Protein AF-A0A856MCL5-F1 (afdb_monomer)

Structure (mmCIF, N/CA/C/O backbone):
data_AF-A0A856MCL5-F1
#
_entry.id   AF-A0A856MCL5-F1
#
loop_
_atom_site.group_PDB
_atom_site.id
_atom_site.type_symbol
_atom_site.label_atom_id
_atom_site.label_alt_id
_atom_site.label_comp_id
_atom_site.label_asym_id
_atom_site.label_entity_id
_atom_site.label_seq_id
_atom_site.pdbx_PDB_ins_code
_atom_site.Cartn_x
_atom_site.Cartn_y
_atom_site.Cartn_z
_atom_site.occupancy
_atom_site.B_iso_or_equiv
_atom_site.auth_seq_id
_atom_site.auth_comp_id
_atom_site.auth_asym_id
_atom_site.auth_atom_id
_atom_site.pdbx_PDB_model_num
ATOM 1 N N . MET A 1 1 ? -29.250 0.493 -23.843 1.00 39.22 1 MET A N 1
ATOM 2 C CA . MET A 1 1 ? -29.183 0.449 -22.367 1.00 39.22 1 MET A CA 1
ATOM 3 C C . MET A 1 1 ? -28.001 1.310 -21.955 1.00 39.22 1 MET A C 1
ATOM 5 O O . MET A 1 1 ? -26.935 1.065 -22.505 1.00 39.22 1 MET A O 1
ATOM 9 N N . PRO A 1 2 ? -28.159 2.345 -21.114 1.00 38.22 2 PRO A N 1
ATOM 10 C CA . PRO A 1 2 ? -27.008 3.120 -20.668 1.00 38.22 2 PRO A CA 1
ATOM 11 C C . PRO A 1 2 ? -26.098 2.206 -19.843 1.00 38.22 2 PRO A C 1
ATOM 13 O O . PRO A 1 2 ? -26.562 1.526 -18.926 1.00 38.22 2 PRO A O 1
ATOM 16 N N . THR A 1 3 ? -24.822 2.149 -20.216 1.00 33.06 3 THR A N 1
ATOM 17 C CA . THR A 1 3 ? -23.785 1.425 -19.485 1.00 33.06 3 THR A CA 1
ATOM 18 C C . THR A 1 3 ? -23.748 1.979 -18.069 1.00 33.06 3 THR A C 1
ATOM 20 O O . THR A 1 3 ? -23.374 3.130 -17.851 1.00 33.06 3 THR A O 1
ATOM 23 N N . LYS A 1 4 ? -24.196 1.181 -17.100 1.00 29.11 4 LYS A N 1
ATOM 24 C CA . LYS A 1 4 ? -24.123 1.531 -15.686 1.00 29.11 4 LYS A CA 1
ATOM 25 C C . LYS A 1 4 ? -22.650 1.418 -15.291 1.00 29.11 4 LYS A C 1
ATOM 27 O O . LYS A 1 4 ? -22.181 0.339 -14.940 1.00 29.11 4 LYS A O 1
ATOM 32 N N . VAL A 1 5 ? -21.899 2.509 -15.446 1.00 38.41 5 VAL A N 1
ATOM 33 C CA . VAL A 1 5 ? -20.526 2.606 -14.943 1.00 38.41 5 VAL A CA 1
ATOM 34 C C . VAL A 1 5 ? -20.626 2.478 -13.430 1.00 38.41 5 VAL A C 1
ATOM 36 O O . VAL A 1 5 ? -21.116 3.371 -12.742 1.00 38.41 5 VAL A O 1
ATOM 39 N N . THR A 1 6 ? -20.268 1.307 -12.917 1.00 33.91 6 THR A N 1
ATOM 40 C CA . THR A 1 6 ? -20.273 1.053 -11.480 1.00 33.91 6 THR A CA 1
ATOM 41 C C . THR A 1 6 ? -18.944 1.588 -10.969 1.00 33.91 6 THR A C 1
ATOM 43 O O . THR A 1 6 ? -17.920 0.935 -11.114 1.00 33.91 6 THR A O 1
ATOM 46 N N . VAL A 1 7 ? -18.949 2.820 -10.456 1.00 49.00 7 VAL A N 1
ATOM 47 C CA . VAL A 1 7 ? -17.737 3.555 -10.032 1.00 49.00 7 VAL A CA 1
ATOM 48 C C . VAL A 1 7 ? -17.125 2.974 -8.747 1.00 49.00 7 VAL A C 1
ATOM 50 O O . VAL A 1 7 ? -16.041 3.372 -8.344 1.00 49.00 7 VAL A O 1
ATOM 53 N N . ASN A 1 8 ? -17.782 2.004 -8.106 1.00 48.44 8 ASN A N 1
ATOM 54 C CA . ASN A 1 8 ? -17.309 1.424 -6.857 1.00 48.44 8 ASN A CA 1
ATOM 55 C C . ASN A 1 8 ? -16.998 -0.063 -7.046 1.00 48.44 8 ASN A C 1
ATOM 57 O O . ASN A 1 8 ? -17.901 -0.897 -7.070 1.00 48.44 8 ASN A O 1
ATOM 61 N N . SER A 1 9 ? -15.714 -0.392 -7.172 1.00 59.66 9 SER A N 1
ATOM 62 C CA . SER A 1 9 ? -15.199 -1.768 -7.236 1.00 59.66 9 SER A CA 1
ATOM 63 C C . SER A 1 9 ? -15.352 -2.536 -5.914 1.00 59.66 9 SER A C 1
ATOM 65 O O . SER A 1 9 ? -14.939 -3.689 -5.825 1.00 59.66 9 SER A O 1
ATOM 67 N N . GLY A 1 10 ? -15.918 -1.905 -4.876 1.00 83.56 10 GLY A N 1
ATOM 68 C CA . GLY A 1 10 ? -15.935 -2.434 -3.511 1.00 83.56 10 GLY A CA 1
ATOM 69 C C . GLY A 1 10 ? -14.559 -2.392 -2.842 1.00 83.56 10 GLY A C 1
ATOM 70 O O . GLY A 1 10 ? -14.360 -3.057 -1.828 1.00 83.56 10 GLY A O 1
ATOM 71 N N . GLN A 1 11 ? -13.610 -1.640 -3.411 1.00 91.75 11 GLN A N 1
ATOM 72 C CA . GLN A 1 11 ? -12.230 -1.549 -2.948 1.00 91.75 11 GLN A CA 1
ATOM 73 C C . GLN A 1 11 ? -11.773 -0.098 -2.834 1.00 91.75 11 GLN A C 1
ATOM 75 O O . GLN A 1 11 ? -12.220 0.768 -3.586 1.00 91.75 11 GLN A O 1
ATOM 80 N N . ILE A 1 12 ? -10.840 0.146 -1.918 1.00 94.38 12 ILE A N 1
ATOM 81 C CA . ILE A 1 12 ? -10.132 1.418 -1.788 1.00 94.38 12 ILE A CA 1
ATOM 82 C C . ILE A 1 12 ? -8.650 1.166 -2.035 1.00 94.38 12 ILE A C 1
ATOM 84 O O . ILE A 1 12 ? -8.046 0.298 -1.398 1.00 94.38 12 ILE A O 1
ATOM 88 N N . ALA A 1 13 ? -8.085 1.939 -2.963 1.00 94.12 13 ALA A N 1
ATOM 89 C CA . ALA A 1 13 ? -6.667 1.946 -3.276 1.00 94.12 13 ALA A CA 1
ATOM 90 C C . ALA A 1 13 ? -6.075 3.326 -2.977 1.00 94.12 13 ALA A C 1
ATOM 92 O O . ALA A 1 13 ? -6.628 4.339 -3.408 1.00 94.12 13 ALA A O 1
ATOM 93 N N . ILE A 1 14 ? -4.960 3.346 -2.249 1.00 93.31 14 ILE A N 1
ATOM 94 C CA . ILE A 1 14 ? -4.151 4.546 -2.024 1.00 93.31 14 ILE A CA 1
ATOM 95 C C . ILE A 1 14 ? -2.671 4.233 -2.254 1.00 93.31 14 ILE A C 1
ATOM 97 O O . ILE A 1 14 ? -2.254 3.087 -2.083 1.00 93.31 14 ILE A O 1
ATOM 101 N N . ASN A 1 15 ? -1.867 5.216 -2.649 1.00 92.44 15 ASN A N 1
ATOM 102 C CA . ASN A 1 15 ? -0.448 5.044 -2.940 1.00 92.44 15 ASN A CA 1
ATOM 103 C C . ASN A 1 15 ? 0.375 6.312 -2.706 1.00 92.44 15 ASN A C 1
ATOM 105 O O . ASN A 1 15 ? -0.150 7.418 -2.706 1.00 92.44 15 ASN A O 1
ATOM 109 N N . ASP A 1 16 ? 1.683 6.122 -2.589 1.00 88.56 16 ASP A N 1
ATOM 110 C CA . ASP A 1 16 ? 2.703 7.155 -2.743 1.00 88.56 16 ASP A CA 1
ATOM 111 C C . ASP A 1 16 ? 3.909 6.526 -3.450 1.00 88.56 16 ASP A C 1
ATOM 113 O O . ASP A 1 16 ? 4.499 5.542 -2.985 1.00 88.56 16 ASP A O 1
ATOM 117 N N . GLY A 1 17 ? 4.229 7.036 -4.638 1.00 86.38 17 GLY A N 1
ATOM 118 C CA . GLY A 1 17 ? 5.185 6.395 -5.531 1.00 86.38 17 GLY A CA 1
ATOM 119 C C . GLY A 1 17 ? 4.816 4.933 -5.812 1.00 86.38 17 GLY A C 1
ATOM 120 O O . GLY A 1 17 ? 3.727 4.639 -6.302 1.00 86.38 17 GLY A O 1
ATOM 121 N N . SER A 1 18 ? 5.737 4.019 -5.485 1.00 87.44 18 SER A N 1
ATOM 122 C CA . SER A 1 18 ? 5.576 2.560 -5.661 1.00 87.44 18 SER A CA 1
ATOM 123 C C . SER A 1 18 ? 5.088 1.813 -4.412 1.00 87.44 18 SER A C 1
ATOM 125 O O . SER A 1 18 ? 4.942 0.591 -4.449 1.00 87.44 18 SER A O 1
ATOM 127 N N . THR A 1 19 ? 4.835 2.527 -3.313 1.00 92.81 19 THR A N 1
ATOM 128 C CA . THR A 1 19 ? 4.205 1.974 -2.110 1.00 92.81 19 THR A CA 1
ATOM 129 C C . THR A 1 19 ? 2.700 2.178 -2.216 1.00 92.81 19 THR A C 1
ATOM 131 O O . THR A 1 19 ? 2.247 3.288 -2.492 1.00 92.81 19 THR A O 1
ATOM 134 N N . PHE A 1 20 ? 1.907 1.133 -1.998 1.00 95.12 20 PHE A N 1
ATOM 135 C CA . PHE A 1 20 ? 0.453 1.229 -2.132 1.00 95.12 20 PHE A CA 1
ATOM 136 C C . PHE A 1 20 ? -0.298 0.289 -1.190 1.00 95.12 20 PHE A C 1
ATOM 138 O O . PHE A 1 20 ? 0.235 -0.706 -0.707 1.00 95.12 20 PHE A O 1
ATOM 145 N N . LEU A 1 21 ? -1.561 0.611 -0.937 1.00 97.25 21 LEU A N 1
ATOM 146 C CA . LEU A 1 21 ? -2.498 -0.165 -0.136 1.00 97.25 21 LEU A CA 1
ATOM 147 C C . LEU A 1 21 ? -3.749 -0.420 -0.969 1.00 97.25 21 LEU A C 1
ATOM 149 O O . LEU A 1 21 ? -4.322 0.520 -1.513 1.00 97.25 21 LEU A O 1
ATOM 153 N N . VAL A 1 22 ? -4.192 -1.674 -1.018 1.00 97.00 22 VAL A N 1
ATOM 154 C CA . VAL A 1 22 ? -5.490 -2.072 -1.574 1.00 97.00 22 VAL A CA 1
ATOM 155 C C . VAL A 1 22 ? -6.288 -2.770 -0.482 1.00 97.00 22 VAL A C 1
ATOM 157 O O . VAL A 1 22 ? -5.805 -3.719 0.131 1.00 97.00 22 VAL A O 1
ATOM 160 N N . THR A 1 23 ? -7.508 -2.307 -0.241 1.00 97.69 23 THR A N 1
ATOM 161 C CA . THR A 1 23 ? -8.402 -2.791 0.826 1.00 97.69 23 THR A CA 1
ATOM 162 C C . THR A 1 23 ? -9.812 -2.998 0.288 1.00 97.69 23 THR A C 1
ATOM 164 O O . THR A 1 23 ? -10.148 -2.495 -0.787 1.00 97.69 23 THR A O 1
ATOM 167 N N . ALA A 1 24 ? -10.651 -3.718 1.029 1.00 96.69 24 ALA A N 1
ATOM 168 C CA . ALA A 1 24 ? -12.096 -3.652 0.842 1.00 96.69 24 ALA A CA 1
ATOM 169 C C . ALA A 1 24 ? -12.627 -2.248 1.196 1.00 96.69 24 ALA A C 1
ATOM 171 O O . ALA A 1 24 ? -11.929 -1.431 1.796 1.00 96.69 24 ALA A O 1
ATOM 172 N N . SER A 1 25 ? -13.882 -1.951 0.852 1.00 95.06 25 SER A N 1
ATOM 173 C CA . SER A 1 25 ? -14.503 -0.657 1.175 1.00 95.06 25 SER A CA 1
ATOM 174 C C . SER A 1 25 ? -14.517 -0.341 2.674 1.00 95.06 25 SER A C 1
ATOM 176 O O . SER A 1 25 ? -14.498 0.819 3.059 1.00 95.06 25 SER A O 1
ATOM 178 N N . ASP A 1 26 ? -14.529 -1.360 3.532 1.00 95.62 26 ASP A N 1
ATOM 179 C CA . ASP A 1 26 ? -14.469 -1.205 4.986 1.00 95.62 26 ASP A CA 1
ATOM 180 C C . ASP A 1 26 ? -13.034 -1.155 5.541 1.00 95.62 26 ASP A C 1
ATOM 182 O O . ASP A 1 26 ? -12.837 -1.225 6.749 1.00 95.62 26 ASP A O 1
ATOM 186 N N . GLY A 1 27 ? -12.019 -1.057 4.680 1.00 96.81 27 GLY A N 1
ATOM 187 C CA . GLY A 1 27 ? -10.617 -0.999 5.084 1.00 96.81 27 GLY A CA 1
ATOM 188 C C . GLY A 1 27 ? -10.033 -2.341 5.537 1.00 96.81 27 GLY A C 1
ATOM 189 O O . GLY A 1 27 ? -8.850 -2.386 5.888 1.00 96.81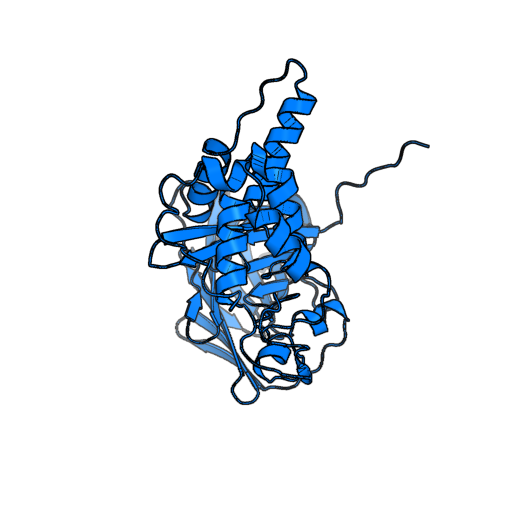 27 GLY A O 1
ATOM 190 N N . SER A 1 28 ? -10.803 -3.433 5.523 1.00 98.06 28 SER A N 1
ATOM 191 C CA . SER A 1 28 ? -10.265 -4.771 5.777 1.00 98.06 28 SER A CA 1
ATOM 192 C C . SER A 1 28 ? -9.376 -5.252 4.624 1.00 98.06 28 SER A C 1
ATOM 194 O O . SER A 1 28 ? -9.443 -4.750 3.493 1.00 98.06 28 SER A O 1
ATOM 196 N N . ILE A 1 29 ? -8.497 -6.205 4.933 1.00 98.50 29 ILE A N 1
ATOM 197 C CA . ILE A 1 29 ? -7.637 -6.885 3.962 1.00 98.50 29 ILE A CA 1
ATOM 198 C C . ILE A 1 29 ? -7.861 -8.389 4.123 1.00 98.50 29 ILE A C 1
ATOM 200 O O . ILE A 1 29 ? -7.650 -8.921 5.214 1.00 98.50 29 ILE A O 1
ATOM 204 N N . ASP A 1 30 ? -8.261 -9.047 3.037 1.00 95.75 30 ASP A N 1
ATOM 205 C CA . ASP A 1 30 ? -8.430 -10.497 2.918 1.00 95.75 30 ASP A CA 1
ATOM 206 C C . ASP A 1 30 ? -7.242 -11.107 2.155 1.00 95.75 30 ASP A C 1
ATOM 208 O O . ASP A 1 30 ? -6.936 -10.706 1.026 1.00 95.75 30 ASP A O 1
ATOM 212 N N . ASP A 1 31 ? -6.587 -12.101 2.761 1.00 92.56 31 ASP A N 1
ATOM 213 C CA . ASP A 1 31 ? -5.388 -12.747 2.222 1.00 92.56 31 ASP A CA 1
ATOM 214 C C . ASP A 1 31 ? -5.663 -13.600 0.971 1.00 92.56 31 ASP A C 1
ATOM 216 O O . ASP A 1 31 ? -4.733 -13.850 0.193 1.00 92.56 31 ASP A O 1
ATOM 220 N N . ASN A 1 32 ? -6.930 -13.954 0.722 1.00 91.44 32 ASN A N 1
ATOM 221 C CA . ASN A 1 32 ? -7.398 -14.670 -0.471 1.00 91.44 32 ASN A CA 1
ATOM 222 C C . ASN A 1 32 ? -7.649 -13.745 -1.672 1.00 91.44 32 ASN A C 1
ATOM 224 O O . ASN A 1 32 ? -7.790 -14.206 -2.810 1.00 91.44 32 ASN A O 1
ATOM 228 N N . LEU A 1 33 ? -7.715 -12.434 -1.438 1.00 93.06 33 LEU A N 1
ATOM 229 C CA . LEU A 1 33 ? -7.899 -11.425 -2.473 1.00 93.06 33 LEU A CA 1
ATOM 230 C C . LEU A 1 33 ? -6.572 -10.731 -2.796 1.00 93.06 33 LEU A C 1
ATOM 232 O O . LEU A 1 33 ? -5.596 -10.790 -2.049 1.00 93.06 33 LEU A O 1
ATOM 236 N N . ALA A 1 34 ? -6.547 -10.012 -3.919 1.00 92.69 34 ALA A N 1
ATOM 237 C CA . ALA A 1 34 ? -5.439 -9.136 -4.307 1.00 92.69 34 ALA A CA 1
ATOM 238 C C . ALA A 1 34 ? -5.419 -7.823 -3.491 1.00 92.69 34 ALA A C 1
ATOM 240 O O . ALA A 1 34 ? -5.259 -6.733 -4.038 1.00 92.69 34 ALA A O 1
ATOM 241 N N . GLN A 1 35 ? -5.639 -7.934 -2.184 1.00 96.12 35 GLN A N 1
ATOM 242 C CA . GLN A 1 35 ? -5.588 -6.850 -1.212 1.00 96.12 35 GLN A CA 1
ATOM 243 C C . GLN A 1 35 ? -4.278 -6.935 -0.429 1.00 96.12 35 GLN A C 1
ATOM 245 O O . GLN A 1 35 ? -3.644 -7.994 -0.362 1.00 96.12 35 GLN A O 1
ATOM 250 N N . GLY A 1 36 ? -3.860 -5.812 0.146 1.00 97.62 36 GLY A N 1
ATOM 251 C CA . GLY A 1 36 ? -2.671 -5.747 0.980 1.00 97.62 36 GLY A CA 1
ATOM 252 C C . GLY A 1 36 ? -1.987 -4.392 0.981 1.00 97.62 36 GLY A C 1
ATOM 253 O O . GLY A 1 36 ? -2.300 -3.514 0.176 1.00 97.62 36 GLY A O 1
ATOM 254 N N . PHE A 1 37 ? -1.022 -4.251 1.884 1.00 98.25 37 PHE A N 1
ATOM 255 C CA . PHE A 1 37 ? -0.031 -3.177 1.852 1.00 98.25 37 PHE A CA 1
ATOM 256 C C . PHE A 1 37 ? 1.220 -3.680 1.136 1.00 98.25 37 PHE A C 1
ATOM 258 O O . PHE A 1 37 ? 1.812 -4.674 1.561 1.00 98.25 37 PHE A O 1
ATOM 265 N N . PHE A 1 38 ? 1.609 -3.012 0.055 1.00 97.56 38 PHE A N 1
ATOM 266 C CA . PHE A 1 38 ? 2.678 -3.434 -0.837 1.00 97.56 38 PHE A CA 1
ATOM 267 C C . PHE A 1 38 ? 3.805 -2.415 -0.870 1.00 97.56 38 PHE A C 1
ATOM 269 O O . PHE A 1 38 ? 3.585 -1.213 -1.017 1.00 97.56 38 PHE A O 1
ATOM 276 N N . VAL A 1 39 ? 5.028 -2.930 -0.796 1.00 96.56 39 VAL A N 1
ATOM 277 C CA . VAL A 1 39 ? 6.260 -2.153 -0.903 1.00 96.56 39 VAL A CA 1
ATOM 278 C C . VAL A 1 39 ? 7.232 -2.937 -1.768 1.00 96.56 39 VAL A C 1
ATOM 280 O O . VAL A 1 39 ? 7.510 -4.101 -1.480 1.00 96.56 39 VAL A O 1
ATOM 283 N N . ARG A 1 40 ? 7.757 -2.304 -2.826 1.00 94.69 40 ARG A N 1
ATOM 284 C CA . ARG A 1 40 ? 8.770 -2.893 -3.728 1.00 94.69 40 ARG A CA 1
ATOM 285 C C . ARG A 1 40 ? 8.392 -4.308 -4.191 1.00 94.69 40 ARG A C 1
ATOM 287 O O . ARG A 1 40 ? 9.142 -5.260 -3.986 1.00 94.69 40 ARG A O 1
ATOM 294 N N . ASP A 1 41 ? 7.199 -4.420 -4.779 1.00 95.88 41 ASP A N 1
ATOM 295 C CA . ASP A 1 41 ? 6.611 -5.664 -5.304 1.00 95.88 41 ASP A CA 1
ATOM 296 C C . ASP A 1 41 ? 6.411 -6.787 -4.256 1.00 95.88 41 ASP A C 1
ATOM 298 O O . ASP A 1 41 ? 6.275 -7.951 -4.620 1.00 95.88 41 ASP A O 1
ATOM 302 N N . THR A 1 42 ? 6.383 -6.470 -2.955 1.00 96.88 42 THR A N 1
ATOM 303 C CA . THR A 1 42 ? 6.142 -7.443 -1.870 1.00 96.88 42 THR A CA 1
ATOM 304 C C . THR A 1 42 ? 4.906 -7.059 -1.054 1.00 96.88 42 THR A C 1
ATOM 306 O O . THR A 1 42 ? 4.809 -5.913 -0.608 1.00 96.88 42 THR A O 1
ATOM 309 N N . ARG A 1 43 ? 3.992 -8.006 -0.796 1.00 97.75 43 ARG A N 1
ATOM 310 C 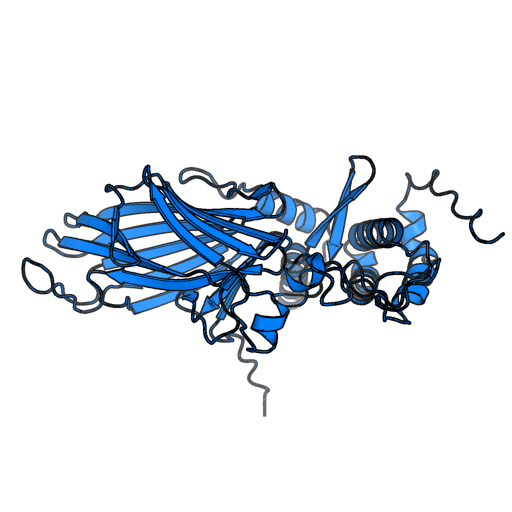CA . ARG A 1 43 ? 2.846 -7.832 0.116 1.00 97.75 43 ARG A CA 1
ATOM 311 C C . ARG A 1 43 ? 3.280 -7.936 1.583 1.00 97.75 43 ARG A C 1
ATOM 313 O O . ARG A 1 43 ? 3.487 -9.022 2.109 1.00 97.75 43 ARG A O 1
ATOM 320 N N . LEU A 1 44 ? 3.420 -6.802 2.265 1.00 98.06 44 LEU A N 1
ATOM 321 C CA . LEU A 1 44 ? 3.851 -6.744 3.667 1.00 98.06 44 LEU A CA 1
ATOM 322 C C . LEU A 1 44 ? 2.708 -6.970 4.658 1.00 98.06 44 LEU A C 1
ATOM 324 O O . LEU A 1 44 ? 2.939 -7.523 5.730 1.00 98.06 44 LEU A O 1
ATOM 328 N N . ILE A 1 45 ? 1.487 -6.554 4.320 1.00 98.44 45 ILE A N 1
ATOM 329 C CA . ILE A 1 45 ? 0.275 -6.878 5.086 1.00 98.44 45 ILE A CA 1
ATOM 330 C C . ILE A 1 45 ? -0.651 -7.656 4.166 1.00 98.44 45 ILE A C 1
ATOM 332 O O . ILE A 1 45 ? -1.087 -7.120 3.148 1.00 98.44 45 ILE A O 1
ATOM 336 N N . SER A 1 46 ? -0.934 -8.903 4.526 1.00 97.81 46 SER A N 1
ATOM 337 C CA . SER A 1 46 ? -1.828 -9.798 3.790 1.00 97.81 46 SER A CA 1
ATOM 338 C C . SER A 1 46 ? -3.200 -9.926 4.436 1.00 97.81 46 SER A C 1
ATOM 340 O O . SER A 1 46 ? -4.150 -10.258 3.744 1.00 97.81 46 SER A O 1
ATOM 342 N N . TYR A 1 47 ? -3.320 -9.623 5.731 1.00 98.38 47 TYR A N 1
ATOM 343 C CA . TYR A 1 47 ? -4.596 -9.589 6.442 1.00 98.38 47 TYR A CA 1
ATOM 344 C C . TYR A 1 47 ? -4.630 -8.421 7.423 1.00 98.38 47 TYR A C 1
ATOM 346 O O . TYR A 1 47 ? -3.657 -8.190 8.147 1.00 98.38 47 TYR A O 1
ATOM 354 N N . TYR A 1 48 ? -5.762 -7.725 7.471 1.00 98.62 48 TYR A N 1
ATOM 355 C CA . TYR A 1 48 ? -6.025 -6.640 8.408 1.00 98.62 48 TYR A CA 1
ATOM 356 C C . TYR A 1 48 ? -7.504 -6.637 8.788 1.00 98.62 48 TYR A C 1
ATOM 358 O O . TYR A 1 48 ? -8.377 -6.561 7.923 1.00 98.62 48 TYR A O 1
ATOM 366 N N . GLU A 1 49 ? -7.776 -6.632 10.088 1.00 97.94 49 GLU A N 1
ATOM 367 C CA . GLU A 1 49 ? -9.118 -6.498 10.649 1.00 97.94 49 GLU A CA 1
ATOM 368 C C . GLU A 1 49 ? -9.071 -5.651 11.925 1.00 97.94 49 GLU A C 1
ATOM 370 O O . GLU A 1 49 ? -8.200 -5.842 12.779 1.00 97.94 49 GLU A O 1
ATOM 375 N N . VAL A 1 50 ? -10.050 -4.757 12.070 1.00 98.19 50 VAL A N 1
ATOM 376 C CA . VAL A 1 50 ? -10.286 -3.953 13.273 1.00 98.19 50 VAL A CA 1
ATOM 377 C C . VAL A 1 50 ? -11.585 -4.388 13.952 1.00 98.19 50 VAL A C 1
ATOM 379 O O . VAL A 1 50 ? -12.619 -4.562 13.308 1.00 98.19 50 VAL A O 1
ATOM 382 N N . SER A 1 51 ? -11.546 -4.564 15.272 1.00 98.25 51 SER A N 1
ATOM 383 C CA . SER A 1 51 ? -12.712 -4.980 16.059 1.00 98.25 51 SER A CA 1
ATOM 384 C C . SER A 1 51 ? -12.703 -4.391 17.470 1.00 98.25 51 SER A C 1
ATOM 386 O O . SER A 1 51 ? -11.650 -4.037 18.006 1.00 98.25 51 SER A O 1
ATOM 388 N N . LEU A 1 52 ? -13.886 -4.320 18.088 1.00 97.88 52 LEU A N 1
ATOM 389 C CA . LEU A 1 52 ? -14.069 -3.956 19.497 1.00 97.88 52 LEU A CA 1
ATOM 390 C C . LEU A 1 52 ? -14.622 -5.162 20.251 1.00 97.88 52 LEU A C 1
ATOM 392 O O . LEU A 1 52 ? -15.664 -5.690 19.877 1.00 97.88 52 LEU A O 1
ATOM 396 N N . ASN A 1 53 ? -13.933 -5.634 21.293 1.00 95.94 53 ASN A N 1
ATOM 397 C CA . ASN A 1 53 ? -14.300 -6.857 22.028 1.00 95.94 53 ASN A CA 1
ATOM 398 C C . ASN A 1 53 ? -14.574 -8.064 21.102 1.00 95.94 53 ASN A C 1
ATOM 400 O O . ASN A 1 53 ? -15.482 -8.858 21.352 1.00 95.94 53 ASN A O 1
ATOM 404 N N . ARG A 1 54 ? -13.788 -8.211 20.023 1.00 93.75 54 ARG A N 1
ATOM 405 C CA . ARG A 1 54 ? -13.961 -9.236 18.968 1.00 93.75 54 ARG A CA 1
ATOM 406 C C . ARG A 1 54 ? -15.252 -9.115 18.150 1.00 93.75 54 ARG A C 1
ATOM 408 O O . ARG A 1 54 ? -15.550 -10.017 17.373 1.00 93.75 54 ARG A O 1
ATOM 415 N N . GLN A 1 55 ? -16.012 -8.036 18.316 1.00 96.62 55 GLN A N 1
ATOM 416 C CA . GLN A 1 55 ? -17.149 -7.726 17.462 1.00 96.62 55 GLN A CA 1
ATOM 417 C C . GLN A 1 55 ? -16.689 -6.861 16.286 1.00 96.62 55 GLN A C 1
ATOM 419 O O . GLN A 1 55 ? -15.982 -5.866 16.498 1.00 96.62 55 GLN A O 1
ATOM 424 N N . PRO A 1 56 ? -17.078 -7.216 15.050 1.00 96.88 56 PRO A N 1
ATOM 425 C CA . PRO A 1 56 ? -16.774 -6.401 13.889 1.00 96.88 56 PRO A CA 1
ATOM 426 C C . PRO A 1 56 ? -17.514 -5.067 13.976 1.00 96.88 56 PRO A C 1
ATOM 428 O O . PRO A 1 56 ? -18.637 -4.976 14.484 1.00 96.88 56 PRO A O 1
ATOM 431 N N . LEU A 1 57 ? -16.893 -4.032 13.425 1.00 97.94 57 LEU A N 1
ATOM 432 C CA . LEU A 1 57 ? -17.520 -2.726 13.295 1.00 97.94 57 LEU A CA 1
ATOM 433 C C . LEU A 1 57 ? -18.597 -2.734 12.194 1.00 97.94 57 LEU A C 1
ATOM 435 O O . LEU A 1 57 ? -18.684 -3.637 11.354 1.00 97.94 57 LEU A O 1
ATOM 439 N N . GLN A 1 58 ? -19.467 -1.730 12.214 1.00 98.00 58 GLN A N 1
ATOM 440 C CA . GLN A 1 58 ? -20.421 -1.456 11.146 1.00 98.00 58 GLN A CA 1
ATOM 441 C C . GLN A 1 58 ? -19.965 -0.215 10.383 1.00 98.00 58 GLN A C 1
ATOM 443 O O . GLN A 1 58 ? -19.915 0.872 10.953 1.00 98.00 58 GLN A O 1
ATOM 448 N N . LEU A 1 59 ? -19.645 -0.377 9.098 1.00 97.94 59 LEU A N 1
ATOM 449 C CA . LEU A 1 59 ? -19.239 0.733 8.240 1.00 97.94 59 LEU A CA 1
ATOM 450 C C . LEU A 1 59 ? -20.402 1.715 8.047 1.00 97.94 59 LEU A C 1
ATOM 452 O O . LEU A 1 59 ? -21.503 1.314 7.671 1.00 97.94 59 LEU A O 1
ATOM 456 N N . LEU A 1 60 ? -20.135 2.996 8.289 1.00 97.62 60 LEU A N 1
ATOM 457 C CA . LEU A 1 60 ? -21.042 4.106 8.002 1.00 97.62 60 LEU A CA 1
ATOM 458 C C . LEU A 1 60 ? -20.685 4.760 6.667 1.00 97.62 60 LEU A C 1
ATOM 460 O O . LEU A 1 60 ? -21.559 4.985 5.833 1.00 97.62 60 LEU A O 1
ATOM 464 N N . ALA A 1 61 ? -19.400 5.054 6.469 1.00 96.00 61 ALA A N 1
ATOM 465 C CA . ALA A 1 61 ? -18.885 5.678 5.260 1.00 96.00 61 ALA A CA 1
ATOM 466 C C . ALA A 1 61 ? -17.397 5.371 5.075 1.00 96.00 61 ALA A C 1
ATOM 468 O O . ALA A 1 61 ? -16.655 5.196 6.039 1.00 96.00 61 ALA A O 1
ATOM 469 N N . SER A 1 62 ? -16.952 5.357 3.825 1.00 96.19 62 SER A N 1
ATOM 470 C CA . SER A 1 62 ? -15.546 5.206 3.458 1.00 96.19 62 SER A CA 1
ATOM 471 C C . SER A 1 62 ? -15.263 6.000 2.193 1.00 96.19 62 SER A C 1
ATOM 473 O O . SER A 1 62 ? -16.075 5.970 1.265 1.00 96.19 62 SER A O 1
ATOM 475 N N . SER A 1 63 ? -14.114 6.665 2.117 1.00 91.62 63 SER A N 1
ATOM 476 C CA . SER A 1 63 ? -13.688 7.342 0.893 1.00 91.62 63 SER A CA 1
ATOM 477 C C . SER A 1 63 ? -12.169 7.464 0.823 1.00 91.62 63 SER A C 1
ATOM 479 O O . SER A 1 63 ? -11.548 7.825 1.828 1.00 91.62 63 SER A O 1
ATOM 481 N N . PRO A 1 64 ? -11.551 7.280 -0.359 1.00 89.50 64 PRO A N 1
ATOM 482 C CA . PRO A 1 64 ? -10.267 7.910 -0.621 1.00 89.50 64 PRO A CA 1
ATOM 483 C C . PRO A 1 64 ? -10.491 9.430 -0.595 1.00 89.50 64 PRO A C 1
ATOM 485 O O . PRO A 1 64 ? -11.337 9.952 -1.321 1.00 89.50 64 PRO A O 1
ATOM 488 N N . LEU A 1 65 ? -9.805 10.143 0.297 1.00 86.69 65 LEU A N 1
ATOM 489 C CA . LEU A 1 65 ? -9.848 11.609 0.346 1.00 86.69 65 LEU A CA 1
ATOM 490 C C . LEU A 1 65 ? -8.899 12.204 -0.697 1.00 86.69 65 LEU A C 1
ATOM 492 O O . LEU A 1 65 ? -9.176 13.245 -1.287 1.00 86.69 65 LEU A O 1
ATOM 496 N N . GLN A 1 66 ? -7.759 11.541 -0.884 1.00 85.56 66 GLN A N 1
ATOM 497 C CA . GLN A 1 66 ? -6.704 11.850 -1.844 1.00 85.56 66 GLN A CA 1
ATOM 498 C C . GLN A 1 66 ? -6.082 10.521 -2.292 1.00 85.56 66 GLN A C 1
ATOM 500 O O . GLN A 1 66 ? -6.317 9.489 -1.666 1.00 85.56 66 GLN A O 1
ATOM 505 N N . HIS A 1 67 ? -5.247 10.528 -3.331 1.00 87.19 67 HIS A N 1
ATOM 506 C CA . HIS A 1 67 ? -4.622 9.288 -3.805 1.00 87.19 67 HIS A CA 1
ATOM 507 C C . HIS A 1 67 ? -3.750 8.595 -2.750 1.00 87.19 67 HIS A C 1
ATOM 509 O O . HIS A 1 67 ? -3.595 7.391 -2.811 1.00 87.19 67 HIS A O 1
ATOM 515 N N . HIS A 1 68 ? -3.221 9.319 -1.764 1.00 89.56 68 HIS A N 1
ATOM 516 C CA . HIS A 1 68 ? -2.393 8.761 -0.694 1.00 89.56 68 HIS A CA 1
ATOM 517 C C . HIS A 1 68 ? -3.122 8.669 0.657 1.00 89.56 68 HIS A C 1
ATOM 519 O O . HIS A 1 68 ? -2.492 8.347 1.662 1.00 89.56 68 HIS A O 1
ATOM 525 N N . ARG A 1 69 ? -4.421 9.006 0.725 1.00 91.56 69 ARG A N 1
ATOM 526 C CA . ARG A 1 69 ? -5.169 9.106 1.990 1.00 91.56 69 ARG A CA 1
ATOM 527 C C . ARG A 1 69 ? -6.578 8.547 1.874 1.00 91.56 69 ARG A C 1
ATOM 529 O O . ARG A 1 69 ? -7.348 8.981 1.020 1.00 91.56 69 ARG A O 1
ATOM 536 N N . ALA A 1 70 ? -6.956 7.681 2.807 1.00 94.19 70 ALA A N 1
ATOM 537 C CA . ALA A 1 70 ? -8.311 7.155 2.936 1.00 94.19 70 ALA A CA 1
ATOM 538 C C . ALA A 1 70 ? -8.888 7.426 4.329 1.00 94.19 70 ALA A C 1
ATOM 540 O O . ALA A 1 70 ? -8.158 7.459 5.319 1.00 94.19 70 ALA A O 1
ATOM 541 N N . LEU A 1 71 ? -10.205 7.610 4.390 1.00 95.38 71 LEU A N 1
ATOM 542 C CA . LEU A 1 71 ? -10.969 7.784 5.619 1.00 95.38 71 LEU A CA 1
ATOM 543 C C . LEU A 1 71 ? -12.069 6.730 5.687 1.00 95.38 71 LEU A C 1
ATOM 545 O O . LEU A 1 71 ? -12.788 6.515 4.710 1.00 95.38 71 LEU A O 1
ATOM 549 N N . TYR A 1 72 ? -12.223 6.137 6.862 1.00 97.75 72 TYR A N 1
ATOM 550 C CA . TYR A 1 72 ? -13.240 5.151 7.177 1.00 97.75 72 TYR A CA 1
ATOM 551 C C . TYR A 1 72 ? -13.945 5.577 8.461 1.00 97.75 72 TYR A C 1
ATOM 553 O O . TYR A 1 72 ? -13.304 5.925 9.451 1.00 97.75 72 TYR A O 1
ATOM 561 N N . GLN A 1 73 ? -15.270 5.559 8.442 1.00 98.19 73 GLN A N 1
ATOM 562 C CA . GLN A 1 73 ? -16.110 5.874 9.586 1.00 98.19 73 GLN A CA 1
ATOM 563 C C . GLN A 1 73 ? -17.000 4.682 9.881 1.00 98.19 73 GLN A C 1
ATOM 565 O O . GLN A 1 73 ? -17.704 4.182 9.001 1.00 98.19 73 GLN A O 1
ATOM 570 N N . PHE A 1 74 ? -16.996 4.252 11.132 1.00 98.69 74 PHE A N 1
ATOM 571 C CA . PHE A 1 74 ? -17.767 3.122 11.607 1.00 98.69 74 PHE A CA 1
ATOM 572 C C . PHE A 1 74 ? -18.538 3.471 12.870 1.00 98.69 74 PHE A C 1
ATOM 574 O O . PHE A 1 74 ? -18.261 4.452 13.560 1.00 98.69 74 PHE A O 1
ATOM 581 N N . THR A 1 75 ? -19.462 2.586 13.209 1.00 98.62 75 THR A N 1
ATOM 582 C CA . THR A 1 75 ? -20.041 2.494 14.540 1.00 98.62 75 THR A CA 1
ATOM 583 C C . THR A 1 75 ? -19.909 1.082 15.099 1.00 98.62 75 THR A C 1
ATOM 585 O O . THR A 1 75 ? -19.595 0.131 14.374 1.00 98.62 75 THR A O 1
ATOM 588 N N . ASN A 1 76 ? -20.121 0.929 16.403 1.00 98.19 76 ASN A N 1
ATOM 589 C CA . ASN A 1 76 ? -20.173 -0.380 17.034 1.00 98.19 76 ASN A CA 1
ATOM 590 C C . ASN A 1 76 ? -21.510 -1.075 16.748 1.00 98.19 76 ASN A C 1
ATOM 592 O O . ASN A 1 76 ? -22.570 -0.447 16.700 1.00 98.19 76 ASN A O 1
ATOM 596 N N . ARG A 1 77 ? -21.460 -2.403 16.639 1.00 97.00 77 ARG A N 1
ATOM 597 C CA . ARG A 1 77 ? -22.645 -3.258 16.767 1.00 97.00 77 ARG A CA 1
ATOM 598 C C . ARG A 1 77 ? -23.020 -3.398 18.242 1.00 97.00 77 ARG A C 1
ATOM 600 O O . ARG A 1 77 ? -22.335 -2.861 19.111 1.00 97.00 77 ARG A O 1
ATOM 607 N N . GLU A 1 78 ? -24.108 -4.104 18.525 1.00 96.88 78 GLU A N 1
ATOM 608 C CA . GLU A 1 78 ? -24.380 -4.535 19.895 1.00 96.88 78 GLU A CA 1
ATOM 609 C C . GLU A 1 78 ? -23.195 -5.377 20.395 1.00 96.88 78 GLU A C 1
ATOM 611 O O . GLU A 1 78 ? -22.848 -6.393 19.790 1.00 96.88 78 GLU A O 1
ATOM 616 N N . THR A 1 79 ? -22.532 -4.908 21.452 1.00 96.00 79 THR A N 1
ATOM 617 C CA . THR A 1 79 ? -21.238 -5.439 21.888 1.00 96.00 79 THR A CA 1
ATOM 618 C C . THR A 1 79 ? -21.308 -5.850 23.354 1.00 96.00 79 THR A C 1
ATOM 620 O O . THR A 1 79 ? -21.513 -4.993 24.217 1.00 96.00 79 THR A O 1
ATOM 623 N N . PRO A 1 80 ? -21.085 -7.135 23.676 1.00 95.00 80 PRO A N 1
ATOM 624 C CA . PRO A 1 80 ? -20.922 -7.572 25.055 1.00 95.00 80 PRO A CA 1
ATOM 625 C C . PRO A 1 80 ? -19.715 -6.892 25.717 1.00 95.00 80 PRO A C 1
ATOM 627 O O . PRO A 1 80 ? -18.615 -6.847 25.153 1.00 95.00 80 PRO A O 1
ATOM 630 N N . THR A 1 81 ? -19.915 -6.382 26.927 1.00 92.88 81 THR A N 1
ATOM 631 C CA . THR A 1 81 ? -18.883 -5.781 27.780 1.00 92.88 81 THR A CA 1
ATOM 632 C C . THR A 1 81 ? -18.857 -6.487 29.136 1.00 92.88 81 THR A C 1
ATOM 634 O O . THR A 1 81 ? -19.679 -7.360 29.414 1.00 92.88 81 THR A O 1
ATOM 637 N N . ILE A 1 82 ? -17.888 -6.143 29.985 1.00 89.00 82 ILE A N 1
ATOM 638 C CA . ILE A 1 82 ? -17.823 -6.684 31.351 1.00 89.00 82 ILE A CA 1
ATOM 639 C C . ILE A 1 82 ? -19.034 -6.214 32.175 1.00 89.00 82 ILE A C 1
ATOM 641 O O . ILE A 1 82 ? -19.591 -6.997 32.941 1.00 89.00 82 ILE A O 1
ATOM 645 N N . ASP A 1 83 ? -19.483 -4.977 31.956 1.00 87.12 83 ASP A N 1
ATOM 646 C CA . ASP A 1 83 ? -20.566 -4.339 32.714 1.00 87.12 83 ASP A CA 1
ATOM 647 C C . ASP A 1 83 ? -21.961 -4.531 32.092 1.00 87.12 83 ASP A C 1
ATOM 649 O O . ASP A 1 83 ? -22.940 -3.933 32.540 1.00 87.12 83 ASP A O 1
ATOM 653 N N . GLY A 1 84 ? -22.080 -5.361 31.050 1.00 91.19 84 GLY A N 1
ATOM 654 C CA . GLY A 1 84 ? -23.350 -5.663 30.397 1.00 91.19 84 GLY A CA 1
ATOM 655 C C . GLY A 1 84 ? -23.243 -5.709 28.878 1.00 91.19 84 GLY A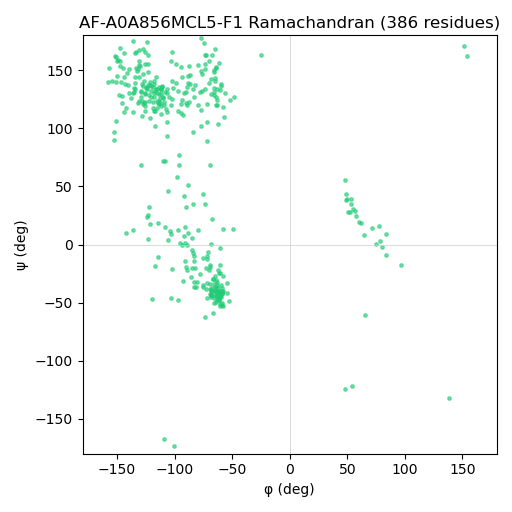 C 1
ATOM 656 O O . GLY A 1 84 ? -22.411 -6.407 28.307 1.00 91.19 84 GLY A O 1
ATOM 657 N N . THR A 1 85 ? -24.157 -5.028 28.195 1.00 95.00 85 THR A N 1
ATOM 658 C CA . THR A 1 85 ? -24.197 -4.977 26.729 1.00 95.00 85 THR A CA 1
ATOM 659 C C . THR A 1 85 ? -24.254 -3.527 26.286 1.00 95.00 85 THR A C 1
ATOM 661 O O . THR A 1 85 ? -25.152 -2.790 26.687 1.00 95.00 85 THR A O 1
ATOM 664 N N . LEU A 1 86 ? -23.287 -3.124 25.463 1.00 96.50 86 LEU A N 1
ATOM 665 C CA . LEU A 1 86 ? -23.280 -1.826 24.806 1.00 96.50 86 LEU A CA 1
ATOM 666 C C . LEU A 1 86 ? -24.211 -1.892 23.584 1.00 96.50 86 LEU A C 1
ATOM 668 O O . LEU A 1 86 ? -23.946 -2.699 22.688 1.00 96.50 86 LEU A O 1
ATOM 672 N N . PRO A 1 87 ? -25.270 -1.066 23.506 1.00 97.00 87 PRO A N 1
ATOM 673 C CA . PRO A 1 87 ? -26.147 -1.035 22.338 1.00 97.00 87 PRO A CA 1
ATOM 674 C C . PRO A 1 87 ? -25.395 -0.636 21.059 1.00 97.00 87 PRO A C 1
ATOM 676 O O . PRO A 1 87 ? -24.363 0.039 21.107 1.00 97.00 87 PRO A O 1
ATOM 679 N N . SER A 1 88 ? -25.912 -1.030 19.891 1.00 97.38 88 SER A N 1
ATOM 680 C CA . SER A 1 88 ? -25.336 -0.595 18.611 1.00 97.38 88 SER A CA 1
ATOM 681 C C . SER A 1 88 ? -25.489 0.913 18.411 1.00 97.38 88 SER A C 1
ATOM 683 O O . SER A 1 88 ? -26.503 1.480 18.819 1.00 97.38 88 SER A O 1
ATOM 685 N N . GLY A 1 89 ? -24.566 1.543 17.685 1.00 97.50 89 GLY A N 1
ATOM 686 C CA . GLY A 1 89 ? -24.708 2.958 17.323 1.00 97.50 89 GLY A CA 1
ATOM 687 C C . GLY A 1 89 ? -24.235 3.940 18.398 1.00 97.50 89 GLY A C 1
ATOM 688 O O . GLY A 1 89 ? -24.495 5.135 18.286 1.00 97.50 89 GLY A O 1
ATOM 689 N N . CYS A 1 90 ? -23.581 3.459 19.457 1.00 97.62 90 CYS A N 1
ATOM 690 C CA . CYS A 1 90 ? -23.164 4.279 20.594 1.00 97.62 90 CYS A CA 1
ATOM 691 C C . CYS A 1 90 ? -21.767 4.890 20.438 1.00 97.62 90 CYS A C 1
ATOM 693 O O . CYS A 1 90 ? -21.446 5.850 21.135 1.00 97.62 90 CYS A O 1
ATOM 695 N N . LEU A 1 91 ? -20.935 4.343 19.555 1.00 98.44 91 LEU A N 1
ATOM 696 C CA . LEU A 1 91 ? -19.574 4.805 19.304 1.00 98.44 91 LEU A CA 1
ATOM 697 C C . LEU A 1 91 ? -19.436 5.315 17.875 1.00 98.44 91 LEU A C 1
ATOM 699 O O . LEU A 1 91 ? -19.985 4.718 16.946 1.00 98.44 91 LEU A O 1
ATOM 703 N N . LEU A 1 92 ? -18.637 6.360 17.699 1.00 98.69 92 LEU A N 1
ATOM 704 C CA . LEU A 1 92 ? -18.085 6.740 16.406 1.00 98.69 92 LEU A CA 1
ATOM 705 C C . LEU A 1 92 ? -16.625 6.293 16.367 1.00 98.69 92 LEU A C 1
ATOM 707 O O . LEU A 1 92 ? -15.828 6.730 17.192 1.00 98.69 92 LEU A O 1
ATOM 711 N N . VAL A 1 93 ? -16.283 5.428 15.415 1.00 98.62 93 VAL A N 1
ATOM 712 C CA . VAL A 1 93 ? -14.902 5.003 15.166 1.00 98.62 93 VAL A CA 1
ATOM 713 C C . VAL A 1 93 ? -14.452 5.610 13.848 1.00 98.62 93 VAL A C 1
ATOM 715 O O . VAL A 1 93 ? -15.055 5.341 12.811 1.00 98.62 93 VAL A O 1
ATOM 718 N N . THR A 1 94 ? -13.405 6.422 13.876 1.00 98.38 94 THR A N 1
ATOM 719 C CA . THR A 1 94 ? -12.802 7.007 12.678 1.00 98.38 94 THR A CA 1
ATOM 720 C C . THR A 1 94 ? -11.416 6.418 12.493 1.00 98.38 94 THR A C 1
ATOM 722 O O . THR A 1 94 ? -10.604 6.458 13.409 1.00 98.38 94 THR A O 1
ATOM 725 N N . ILE A 1 95 ? -11.156 5.868 11.309 1.00 97.88 95 ILE A N 1
ATOM 726 C CA . ILE A 1 95 ? -9.838 5.377 10.917 1.00 97.88 95 ILE A CA 1
ATOM 727 C C . ILE A 1 95 ? -9.387 6.176 9.705 1.00 97.88 95 ILE A C 1
ATOM 729 O O . ILE A 1 95 ? -10.074 6.200 8.680 1.00 97.88 95 ILE A O 1
ATOM 733 N N . ARG A 1 96 ? -8.233 6.825 9.802 1.00 95.88 96 ARG A N 1
ATOM 734 C CA . ARG A 1 96 ? -7.574 7.480 8.671 1.00 95.88 96 ARG A CA 1
ATOM 735 C C . ARG A 1 96 ? -6.318 6.704 8.331 1.00 95.88 96 ARG A C 1
ATOM 737 O O . ARG A 1 96 ? -5.572 6.343 9.228 1.00 95.88 96 ARG A O 1
ATOM 744 N N . ARG A 1 97 ? -6.073 6.471 7.043 1.00 95.44 97 ARG A N 1
ATOM 745 C CA . ARG A 1 97 ? -4.819 5.891 6.555 1.00 95.44 97 ARG A CA 1
ATOM 746 C C . ARG A 1 97 ? -4.137 6.828 5.591 1.00 95.44 97 ARG A C 1
ATOM 748 O O . ARG A 1 97 ? -4.785 7.342 4.681 1.00 95.44 97 ARG A O 1
ATOM 755 N N . ASP A 1 98 ? -2.834 6.953 5.754 1.00 92.62 98 ASP A N 1
ATOM 756 C CA . ASP A 1 98 ? -1.949 7.762 4.937 1.00 92.62 98 ASP A CA 1
ATOM 757 C C . ASP A 1 98 ? -0.787 6.907 4.438 1.00 92.62 98 ASP A C 1
ATOM 759 O O . ASP A 1 98 ? -0.196 6.151 5.208 1.00 92.62 98 ASP A O 1
ATOM 763 N N . ILE A 1 99 ? -0.431 7.046 3.162 1.00 91.25 99 ILE A N 1
ATOM 764 C CA . ILE A 1 99 ? 0.828 6.529 2.630 1.00 91.25 99 ILE A CA 1
ATOM 765 C C . ILE A 1 99 ? 1.742 7.708 2.322 1.00 91.25 99 ILE A C 1
ATOM 76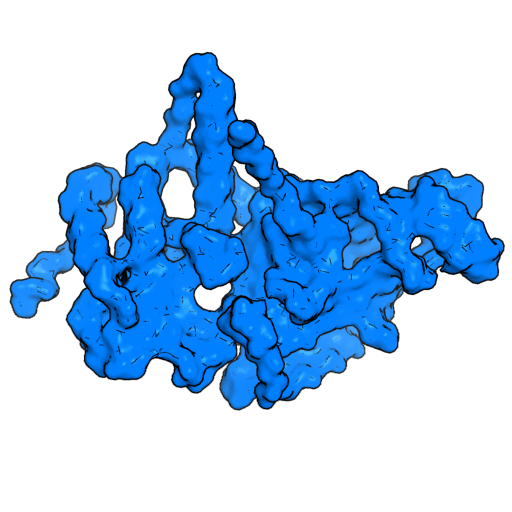7 O O . ILE A 1 99 ? 1.394 8.600 1.558 1.00 91.25 99 ILE A O 1
ATOM 771 N N . ALA A 1 100 ? 2.917 7.706 2.937 1.00 86.56 100 ALA A N 1
ATOM 772 C CA . ALA A 1 100 ? 3.989 8.647 2.657 1.00 86.56 100 ALA A CA 1
ATOM 773 C C . ALA A 1 100 ? 5.300 7.947 3.007 1.00 86.56 100 ALA A C 1
ATOM 775 O O . ALA A 1 100 ? 5.665 7.897 4.183 1.00 86.56 100 ALA A O 1
ATOM 776 N N . VAL A 1 101 ? 5.976 7.363 2.013 1.00 85.12 101 VAL A N 1
ATOM 777 C CA . VAL A 1 101 ? 7.097 6.410 2.183 1.00 85.12 101 VAL A CA 1
ATOM 778 C C . VAL A 1 101 ? 6.685 5.078 2.850 1.00 85.12 101 VAL A C 1
ATOM 780 O O . VAL A 1 101 ? 6.820 4.020 2.230 1.00 85.12 101 VAL A O 1
ATOM 783 N N . GLY A 1 102 ? 6.165 5.127 4.080 1.00 90.00 102 GLY A N 1
ATOM 784 C CA . GLY A 1 102 ? 5.500 4.028 4.797 1.00 90.00 102 GLY A CA 1
ATOM 785 C C . GLY A 1 102 ? 3.989 4.261 4.923 1.00 90.00 102 GLY A C 1
ATOM 786 O O . GLY A 1 102 ? 3.451 5.157 4.271 1.00 90.00 102 GLY A O 1
ATOM 787 N N . MET A 1 103 ? 3.300 3.484 5.766 1.00 94.94 103 MET A N 1
ATOM 788 C CA . MET A 1 103 ? 1.871 3.689 6.056 1.00 94.94 103 MET A CA 1
ATOM 789 C C . MET A 1 103 ? 1.671 4.174 7.495 1.00 94.94 103 MET A C 1
ATOM 791 O O . MET A 1 103 ? 2.274 3.643 8.420 1.00 94.94 103 MET A O 1
ATOM 795 N N . HIS A 1 104 ? 0.816 5.173 7.675 1.00 95.12 104 HIS A N 1
ATOM 796 C CA . HIS A 1 104 ? 0.384 5.698 8.966 1.00 95.12 104 HIS A CA 1
ATOM 797 C C . HIS A 1 104 ? -1.125 5.505 9.109 1.00 95.12 104 HIS A C 1
ATOM 799 O O . HIS A 1 104 ? -1.865 5.680 8.137 1.00 95.12 104 HIS A O 1
ATOM 805 N N . GLU A 1 105 ? -1.580 5.143 10.303 1.00 96.00 105 GLU A N 1
ATOM 806 C CA . GLU A 1 105 ? -2.996 4.990 10.625 1.00 96.00 105 GLU A CA 1
ATOM 807 C C . GLU A 1 105 ?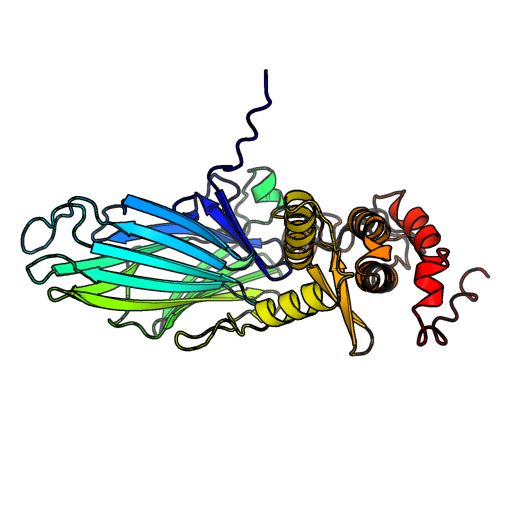 -3.345 5.762 11.898 1.00 96.00 105 GLU A C 1
ATOM 809 O O . GLU A 1 105 ? -2.728 5.539 12.934 1.00 96.00 105 GLU A O 1
ATOM 814 N N . ASP A 1 106 ? -4.358 6.623 11.834 1.00 95.56 106 ASP A N 1
ATOM 815 C CA . ASP A 1 106 ? -4.970 7.240 13.013 1.00 95.56 106 ASP A CA 1
ATOM 816 C C . ASP A 1 106 ? -6.276 6.529 13.338 1.00 95.56 106 ASP A C 1
ATOM 818 O O . ASP A 1 106 ? -7.096 6.301 12.443 1.00 95.56 106 ASP A O 1
ATOM 822 N N . ILE A 1 107 ? -6.490 6.227 14.616 1.00 97.88 107 ILE A N 1
ATOM 823 C CA . ILE A 1 107 ? -7.710 5.602 15.116 1.00 97.88 107 ILE A CA 1
ATOM 824 C C . ILE A 1 107 ? -8.280 6.463 16.239 1.00 97.88 107 ILE A C 1
ATOM 826 O O . ILE A 1 107 ? -7.694 6.554 17.317 1.00 97.88 107 ILE A O 1
ATOM 830 N N . ASP A 1 108 ? -9.461 7.025 15.998 1.00 98.31 108 ASP A N 1
ATOM 831 C CA . ASP A 1 108 ? -10.249 7.765 16.980 1.00 98.31 108 ASP A CA 1
ATOM 832 C C . ASP A 1 108 ? -11.521 6.994 17.327 1.00 98.31 108 ASP A C 1
ATOM 834 O O . ASP A 1 108 ? -12.240 6.525 16.443 1.00 98.31 108 ASP A O 1
ATOM 838 N N . ILE A 1 109 ? -11.825 6.875 18.619 1.00 98.62 109 ILE A N 1
ATOM 839 C CA . ILE A 1 109 ? -13.042 6.234 19.124 1.00 98.62 109 ILE A CA 1
ATOM 840 C C . ILE A 1 109 ? -13.722 7.190 20.097 1.00 98.62 109 ILE A C 1
ATOM 842 O O . ILE A 1 109 ? -13.226 7.416 21.200 1.00 98.62 109 ILE A O 1
ATOM 846 N N . THR A 1 110 ? -14.871 7.730 19.703 1.00 98.56 110 THR A N 1
ATOM 847 C CA . THR A 1 110 ? -15.665 8.660 20.513 1.00 98.56 110 THR A CA 1
ATOM 848 C C . THR A 1 110 ? -16.906 7.969 21.059 1.00 98.56 110 THR A C 1
ATOM 850 O O . THR A 1 110 ? -17.653 7.338 20.308 1.00 98.56 110 THR A O 1
ATOM 853 N N . SER A 1 111 ? -17.151 8.106 22.365 1.00 98.06 111 SER A N 1
ATOM 854 C CA . SER A 1 111 ? -18.373 7.609 23.000 1.00 98.06 111 SER A CA 1
ATOM 855 C C . SER A 1 111 ? -19.492 8.645 22.928 1.00 98.06 111 SER A C 1
ATOM 857 O O . SER A 1 111 ? -19.372 9.746 23.461 1.00 98.06 111 SER A O 1
ATOM 859 N N . HIS A 1 112 ? -20.617 8.266 22.329 1.00 97.38 112 HIS A N 1
ATOM 860 C CA . HIS A 1 112 ? -21.893 8.984 22.408 1.00 97.38 112 HIS A CA 1
ATOM 861 C C . HIS A 1 112 ? -22.882 8.290 23.356 1.00 97.38 112 HIS A C 1
ATOM 863 O O . HIS A 1 112 ? -24.069 8.617 23.376 1.00 97.38 112 HIS A O 1
ATOM 869 N N . TYR A 1 113 ? -22.403 7.322 24.142 1.00 96.44 113 TYR A N 1
ATOM 870 C CA . TYR A 1 113 ? -23.205 6.647 25.151 1.00 96.44 113 TYR A CA 1
ATOM 871 C C . TYR A 1 113 ? -23.328 7.488 26.424 1.00 96.44 113 TYR A C 1
ATOM 873 O O . TYR A 1 113 ? -22.469 8.311 26.734 1.00 96.44 113 TYR A O 1
ATOM 881 N N . THR A 1 114 ? -24.398 7.271 27.189 1.00 95.56 114 THR A N 1
ATOM 882 C CA . THR A 1 114 ? -24.682 8.035 28.415 1.00 95.56 114 THR A CA 1
ATOM 883 C C . THR A 1 114 ? -23.965 7.504 29.655 1.00 95.56 114 THR A C 1
ATOM 885 O O . THR A 1 114 ? -24.059 8.118 30.713 1.00 95.56 114 THR A O 1
ATOM 888 N N . GLN A 1 115 ? -23.292 6.357 29.558 1.00 95.31 115 GLN A N 1
ATOM 889 C CA . GLN A 1 115 ? -22.526 5.747 30.646 1.00 95.31 115 GLN A CA 1
ATOM 890 C C . GLN A 1 115 ? -21.078 5.531 30.209 1.00 95.31 115 GLN A C 1
ATOM 892 O O . GLN A 1 115 ? -20.783 5.534 29.012 1.00 95.31 115 GLN A O 1
ATOM 897 N N . THR A 1 116 ? -20.192 5.321 31.179 1.00 96.44 116 THR A N 1
ATOM 898 C CA . THR A 1 116 ? -18.807 4.924 30.931 1.00 96.44 116 THR A CA 1
ATOM 899 C C . THR A 1 116 ? -18.763 3.598 30.170 1.00 96.44 116 THR A C 1
ATOM 901 O O . THR A 1 116 ? -19.526 2.676 30.459 1.00 96.44 116 THR A O 1
ATOM 904 N N . VAL A 1 117 ? -17.871 3.504 29.190 1.00 95.88 117 VAL A N 1
ATOM 905 C CA . VAL A 1 117 ? -17.724 2.340 28.318 1.00 95.88 117 VAL A CA 1
ATOM 906 C C . VAL A 1 117 ? -16.302 1.799 28.424 1.00 95.88 117 VAL A C 1
ATOM 908 O O . VAL A 1 117 ? -15.343 2.525 28.161 1.00 95.88 117 VAL A O 1
ATOM 911 N N . GLU A 1 118 ? -16.174 0.518 28.777 1.00 97.12 118 GLU A N 1
ATOM 912 C CA . GLU A 1 118 ? -14.898 -0.203 28.830 1.00 97.12 118 GLU A CA 1
ATOM 913 C C . GLU A 1 118 ? -14.837 -1.290 27.745 1.00 97.12 118 GLU A C 1
ATOM 915 O O . GLU A 1 118 ? -15.695 -2.175 27.659 1.00 97.12 118 GLU A O 1
ATOM 920 N N . LEU A 1 119 ? -13.832 -1.201 26.870 1.00 96.62 119 LEU A N 1
ATOM 921 C CA . LEU A 1 119 ? -13.692 -2.023 25.664 1.00 96.62 119 LEU A CA 1
ATOM 922 C C . LEU A 1 119 ? -12.225 -2.359 25.396 1.00 96.62 119 LEU A C 1
ATOM 924 O O . LEU A 1 119 ? -11.309 -1.714 25.898 1.00 96.62 119 LEU A O 1
ATOM 928 N N . LYS A 1 120 ? -12.003 -3.337 24.522 1.00 97.25 120 LYS A N 1
ATOM 929 C CA . LYS A 1 120 ? -10.705 -3.642 23.928 1.00 97.25 120 LYS A CA 1
ATOM 930 C C . LYS A 1 120 ? -10.766 -3.395 22.430 1.00 97.25 120 LYS A C 1
ATOM 932 O O . LYS A 1 120 ? -11.515 -4.084 21.733 1.00 97.25 120 LYS A O 1
ATOM 937 N N . LEU A 1 121 ? -9.962 -2.457 21.937 1.00 98.44 121 LEU A N 1
ATOM 938 C CA . LEU A 1 121 ? -9.662 -2.357 20.510 1.00 98.44 121 LEU A CA 1
ATOM 939 C C . LEU A 1 121 ? -8.670 -3.455 20.149 1.00 98.44 121 LEU A C 1
ATOM 941 O O . LEU A 1 121 ? -7.679 -3.657 20.851 1.00 98.44 121 LEU A O 1
ATOM 945 N N . MET A 1 122 ? -8.949 -4.176 19.068 1.00 98.44 122 MET A N 1
ATOM 946 C CA . MET A 1 122 ? -8.126 -5.286 18.615 1.00 98.44 122 MET A CA 1
ATOM 947 C C . MET A 1 122 ? -7.852 -5.157 17.119 1.00 98.44 122 MET A C 1
ATOM 949 O O . MET A 1 122 ? -8.785 -5.166 16.314 1.00 98.44 122 MET A O 1
ATOM 953 N N . LEU A 1 123 ? -6.569 -5.094 16.768 1.00 98.56 123 LEU A N 1
ATOM 954 C CA . LEU A 1 123 ? -6.074 -5.087 15.396 1.00 98.56 123 LEU A CA 1
ATOM 955 C C . LEU A 1 123 ? -5.452 -6.454 15.098 1.00 98.56 123 LEU A C 1
ATOM 957 O O . LEU A 1 123 ? -4.452 -6.842 15.713 1.00 98.56 123 LEU A O 1
ATOM 961 N N . ALA A 1 124 ? -6.059 -7.211 14.188 1.00 98.19 124 ALA A N 1
ATOM 962 C CA . ALA A 1 124 ? -5.496 -8.460 13.689 1.00 98.19 124 ALA A CA 1
ATOM 963 C C . ALA A 1 124 ? -4.721 -8.166 12.406 1.00 98.19 124 ALA A C 1
ATOM 965 O O . ALA A 1 124 ? -5.315 -7.788 11.403 1.00 98.19 124 ALA A O 1
ATOM 966 N N . ILE A 1 125 ? -3.400 -8.336 12.453 1.00 98.31 125 ILE A N 1
ATOM 967 C CA . ILE A 1 125 ? -2.496 -8.006 11.350 1.00 98.31 125 ILE A CA 1
ATOM 968 C C . ILE A 1 125 ? -1.666 -9.246 11.033 1.00 98.31 125 ILE A C 1
ATOM 970 O O . ILE A 1 125 ? -1.087 -9.851 11.938 1.00 98.31 125 ILE A O 1
ATOM 974 N N . ARG A 1 126 ? -1.615 -9.639 9.758 1.00 97.69 126 ARG A N 1
ATOM 975 C CA . ARG A 1 126 ? -0.765 -10.740 9.282 1.00 97.69 126 ARG A CA 1
ATOM 976 C C . ARG A 1 126 ? 0.048 -10.310 8.072 1.00 97.69 126 ARG A C 1
ATOM 978 O O . ARG A 1 126 ? -0.373 -9.445 7.304 1.00 97.69 126 ARG A O 1
ATOM 985 N N . SER A 1 127 ? 1.189 -10.964 7.908 1.00 97.38 127 SER A N 1
ATOM 986 C CA . SER A 1 127 ? 2.122 -10.756 6.806 1.00 97.38 127 SER A CA 1
ATOM 987 C C . SER A 1 127 ? 2.441 -12.099 6.161 1.00 97.38 127 SER A C 1
ATOM 989 O O . SER A 1 127 ? 2.659 -13.078 6.874 1.00 97.38 127 SER A O 1
ATOM 991 N N . ASP A 1 128 ? 2.492 -12.134 4.831 1.00 96.44 128 ASP A N 1
ATOM 992 C CA . ASP A 1 128 ? 2.940 -13.300 4.058 1.00 96.44 128 ASP A CA 1
ATOM 993 C C . ASP A 1 128 ? 4.205 -13.028 3.233 1.00 96.44 128 ASP A C 1
ATOM 995 O O . ASP A 1 128 ? 4.891 -13.975 2.865 1.00 96.44 128 ASP A O 1
ATOM 999 N N . PHE A 1 129 ? 4.532 -11.752 2.988 1.00 97.25 129 PHE A N 1
ATOM 1000 C CA . PHE A 1 129 ? 5.666 -11.311 2.172 1.00 97.25 129 PHE A CA 1
ATOM 1001 C C . PHE A 1 129 ? 5.650 -11.879 0.752 1.00 97.25 129 PHE A C 1
ATOM 1003 O O . PHE A 1 129 ? 6.700 -12.035 0.132 1.00 97.25 129 PHE A O 1
ATOM 1010 N N . ALA A 1 130 ? 4.456 -12.158 0.227 1.00 96.75 130 ALA A N 1
ATOM 1011 C CA . ALA A 1 130 ? 4.302 -12.723 -1.102 1.00 96.75 130 ALA A CA 1
ATOM 1012 C C . ALA A 1 130 ? 4.779 -11.746 -2.185 1.00 96.75 130 ALA A C 1
ATOM 1014 O O . ALA A 1 130 ? 4.512 -10.538 -2.121 1.00 96.75 130 ALA A O 1
ATOM 1015 N N . ASP A 1 131 ? 5.444 -12.285 -3.208 1.00 96.44 131 ASP A N 1
ATOM 1016 C CA . ASP A 1 131 ? 5.790 -11.532 -4.411 1.00 96.44 131 ASP A CA 1
ATOM 1017 C C . ASP A 1 131 ? 4.513 -11.128 -5.165 1.00 96.44 131 ASP A C 1
ATOM 1019 O O . ASP A 1 131 ? 3.536 -11.884 -5.244 1.00 96.44 131 ASP A O 1
ATOM 1023 N N . ILE A 1 132 ? 4.511 -9.931 -5.748 1.00 95.25 132 ILE A N 1
ATOM 1024 C CA . ILE A 1 132 ? 3.357 -9.378 -6.456 1.00 95.25 132 ILE A CA 1
ATOM 1025 C C . ILE A 1 132 ? 2.820 -10.306 -7.559 1.00 95.25 132 ILE A C 1
ATOM 1027 O O . ILE A 1 132 ? 1.606 -10.362 -7.770 1.00 95.25 132 ILE A O 1
ATOM 1031 N N . PHE A 1 133 ? 3.677 -11.078 -8.238 1.00 95.31 133 PHE A N 1
ATOM 1032 C CA . PHE A 1 133 ? 3.234 -12.032 -9.257 1.00 95.31 133 PHE A CA 1
ATOM 1033 C C . PHE A 1 133 ? 2.517 -13.244 -8.660 1.00 95.31 133 PHE A C 1
ATOM 1035 O O . PHE A 1 133 ? 1.570 -13.754 -9.266 1.00 95.31 133 PHE A O 1
ATOM 1042 N N . GLN A 1 134 ? 2.909 -13.685 -7.464 1.00 94.94 134 GLN A N 1
ATOM 1043 C CA . GLN A 1 134 ? 2.208 -14.751 -6.744 1.00 94.94 134 GLN A CA 1
ATOM 1044 C C . GLN A 1 134 ? 0.829 -14.278 -6.290 1.00 94.94 134 GLN A C 1
ATOM 1046 O O . GLN A 1 134 ? -0.152 -14.997 -6.469 1.00 94.94 134 GLN A O 1
ATOM 1051 N N . VAL A 1 135 ? 0.731 -13.044 -5.782 1.00 95.19 135 VAL A N 1
ATOM 1052 C CA . VAL A 1 135 ? -0.560 -12.443 -5.413 1.00 95.19 135 VAL A CA 1
ATOM 1053 C C . VAL A 1 135 ? -1.459 -12.303 -6.644 1.00 95.19 135 VAL A C 1
ATOM 1055 O O . VAL A 1 135 ? -2.617 -12.713 -6.611 1.00 95.19 135 VAL A O 1
ATOM 1058 N N . LYS A 1 136 ? -0.922 -11.791 -7.760 1.00 93.25 136 LYS A N 1
ATOM 1059 C CA . LYS A 1 136 ? -1.664 -11.622 -9.021 1.00 93.25 136 LYS A CA 1
ATOM 1060 C C . LYS A 1 136 ? -2.186 -12.943 -9.588 1.00 93.25 136 LYS A C 1
ATOM 1062 O O . LYS A 1 136 ? -3.293 -12.982 -10.114 1.00 93.25 136 LYS A O 1
ATOM 1067 N N . SER A 1 137 ? -1.385 -14.004 -9.513 1.00 93.25 137 SER A N 1
ATOM 1068 C CA . SER A 1 137 ? -1.754 -15.342 -9.998 1.00 93.25 137 SER A CA 1
ATOM 1069 C C . SER A 1 137 ? -2.544 -16.173 -8.982 1.00 93.25 137 SER A C 1
ATOM 1071 O O . SER A 1 137 ? -2.963 -17.278 -9.315 1.00 93.25 137 SER A O 1
ATOM 1073 N N . GLN A 1 138 ? -2.736 -15.662 -7.758 1.00 90.00 138 GLN A N 1
ATOM 1074 C CA . GLN A 1 138 ? -3.280 -16.397 -6.609 1.00 90.00 138 GLN A CA 1
ATOM 1075 C C . GLN A 1 138 ? -2.551 -17.723 -6.329 1.00 90.00 138 GLN A C 1
ATOM 1077 O O . GLN A 1 138 ? -3.119 -18.666 -5.780 1.00 90.00 138 GLN A O 1
ATOM 1082 N N . HIS A 1 139 ? -1.268 -17.797 -6.687 1.00 91.62 139 HIS A N 1
ATOM 1083 C CA . HIS A 1 139 ? -0.421 -18.961 -6.465 1.00 91.62 139 HIS A CA 1
ATOM 1084 C C . HIS A 1 139 ? 0.631 -18.649 -5.398 1.00 91.62 139 HIS A C 1
ATOM 1086 O O . HIS A 1 139 ? 1.817 -18.456 -5.677 1.00 91.62 139 HIS A O 1
ATOM 1092 N N . LEU A 1 140 ? 0.161 -18.551 -4.154 1.00 90.50 140 LEU A N 1
ATOM 1093 C CA . LEU A 1 140 ? 0.992 -18.254 -2.992 1.00 90.50 140 LEU A CA 1
ATOM 1094 C C . LEU A 1 140 ? 1.767 -19.509 -2.577 1.00 90.50 140 LEU A C 1
ATOM 1096 O O . LEU A 1 140 ? 1.175 -20.510 -2.173 1.00 90.50 140 LEU A O 1
ATOM 1100 N N . LEU A 1 141 ? 3.096 -19.454 -2.674 1.00 87.00 141 LEU A N 1
ATOM 1101 C CA . LEU A 1 141 ? 3.983 -20.533 -2.241 1.00 87.00 141 LEU A CA 1
ATOM 1102 C C . LEU A 1 141 ? 4.818 -20.062 -1.047 1.00 87.00 141 LEU A C 1
ATOM 1104 O O . LEU A 1 141 ? 5.568 -19.098 -1.205 1.00 87.00 141 LEU A O 1
ATOM 1108 N N . PRO A 1 142 ? 4.742 -20.730 0.117 1.00 82.50 142 PRO A N 1
ATOM 1109 C CA . PRO A 1 142 ? 5.625 -20.435 1.237 1.00 82.50 142 PRO A CA 1
ATOM 1110 C C . PRO A 1 142 ? 7.038 -20.940 0.917 1.00 82.50 142 PRO A C 1
ATOM 1112 O O . PRO A 1 142 ? 7.224 -22.128 0.652 1.00 82.50 142 PRO A O 1
ATOM 1115 N N . ARG A 1 143 ? 8.031 -20.044 0.916 1.00 84.31 143 ARG A N 1
ATOM 1116 C CA . ARG A 1 143 ? 9.424 -20.364 0.540 1.00 84.31 143 ARG A CA 1
ATOM 1117 C C . ARG A 1 143 ? 10.420 -20.106 1.669 1.00 84.31 143 ARG A C 1
ATOM 1119 O O . ARG A 1 143 ? 11.245 -20.968 1.956 1.00 84.31 143 ARG A O 1
ATOM 1126 N N . GLY A 1 144 ? 10.325 -18.950 2.321 1.00 90.25 144 GLY A N 1
ATOM 1127 C CA . GLY A 1 144 ? 11.217 -18.545 3.408 1.00 90.25 144 GLY A CA 1
ATOM 1128 C C . GLY A 1 144 ? 10.664 -18.723 4.822 1.00 90.25 144 GLY A C 1
ATOM 1129 O O . GLY A 1 144 ? 9.583 -19.268 5.050 1.00 90.25 144 GLY A O 1
ATOM 1130 N N . ALA A 1 145 ? 11.429 -18.217 5.788 1.00 95.62 145 ALA A N 1
ATOM 1131 C CA . ALA A 1 145 ? 11.063 -18.198 7.198 1.00 95.62 145 ALA A CA 1
ATOM 1132 C C . ALA A 1 145 ? 10.465 -16.841 7.583 1.00 95.62 145 ALA A C 1
ATOM 1134 O O . ALA A 1 145 ? 11.058 -15.800 7.296 1.00 95.62 145 ALA A O 1
ATOM 1135 N N . ILE A 1 146 ? 9.326 -16.869 8.280 1.00 96.50 146 ILE A N 1
ATOM 1136 C CA . ILE A 1 146 ? 8.685 -15.691 8.874 1.00 96.50 146 ILE A CA 1
ATOM 1137 C C . ILE A 1 146 ? 8.848 -15.757 10.391 1.00 96.50 146 ILE A C 1
ATOM 1139 O O . ILE A 1 146 ? 8.553 -16.782 11.008 1.00 96.50 146 ILE A O 1
ATOM 1143 N N . ALA A 1 147 ? 9.283 -14.657 10.999 1.00 96.75 147 ALA A N 1
ATOM 1144 C CA . ALA A 1 147 ? 9.366 -14.515 12.446 1.00 96.75 147 ALA A CA 1
ATOM 1145 C C . ALA A 1 147 ? 8.682 -13.223 12.895 1.00 96.75 147 ALA A C 1
ATOM 1147 O O . ALA A 1 147 ? 8.965 -12.154 12.359 1.00 96.75 147 ALA A O 1
ATOM 1148 N N . THR A 1 148 ? 7.822 -13.321 13.910 1.00 97.56 148 THR A N 1
ATOM 1149 C CA . THR A 1 148 ? 7.157 -12.172 14.538 1.00 97.56 148 THR A CA 1
ATOM 1150 C C . THR A 1 148 ? 7.618 -12.029 15.981 1.00 97.56 148 THR A C 1
ATOM 1152 O O . THR A 1 148 ? 7.636 -12.999 16.738 1.00 97.56 148 THR A O 1
ATOM 1155 N N . THR A 1 149 ? 7.956 -10.808 16.378 1.00 97.75 149 THR A N 1
ATOM 1156 C CA . THR A 1 149 ? 8.385 -10.462 17.734 1.00 97.75 149 THR A CA 1
ATOM 1157 C C . THR A 1 149 ? 7.619 -9.248 18.240 1.00 97.75 149 THR A C 1
ATOM 1159 O O . THR A 1 149 ? 7.321 -8.332 17.479 1.00 97.75 149 THR A O 1
ATOM 1162 N N . TRP A 1 150 ? 7.307 -9.246 19.534 1.00 97.69 150 TRP A N 1
ATOM 1163 C CA . TRP A 1 150 ? 6.792 -8.084 20.250 1.00 97.69 150 TRP A CA 1
ATOM 1164 C C . TRP A 1 150 ? 7.788 -7.718 21.340 1.00 97.69 150 TRP A C 1
ATOM 1166 O O . TRP A 1 150 ? 8.021 -8.510 22.257 1.00 97.69 150 TRP A O 1
ATOM 1176 N N . LYS A 1 151 ? 8.399 -6.543 21.226 1.00 97.00 151 LYS A N 1
ATOM 1177 C CA . LYS A 1 151 ? 9.379 -6.049 22.193 1.00 97.00 151 LYS A CA 1
ATOM 1178 C C . LYS A 1 151 ? 9.337 -4.528 22.212 1.00 97.00 151 LYS A C 1
ATOM 1180 O O . LYS A 1 151 ? 9.211 -3.922 21.158 1.00 97.00 151 LYS A O 1
ATOM 1185 N N . ASP A 1 152 ? 9.436 -3.926 23.396 1.00 94.00 152 ASP A N 1
ATOM 1186 C CA . ASP A 1 152 ? 9.496 -2.466 23.564 1.00 94.00 152 ASP A CA 1
ATOM 1187 C C . ASP A 1 152 ? 8.335 -1.731 22.858 1.00 94.00 152 ASP A C 1
ATOM 1189 O O . ASP A 1 152 ? 8.516 -0.687 22.242 1.00 94.00 152 ASP A O 1
ATOM 1193 N N . SER A 1 153 ? 7.130 -2.314 22.927 1.00 95.06 153 SER A N 1
ATOM 1194 C CA . SER A 1 153 ? 5.907 -1.843 22.253 1.00 95.06 153 SER A CA 1
ATOM 1195 C C . SER A 1 153 ? 5.960 -1.810 20.722 1.00 95.06 153 SER A C 1
ATOM 1197 O O . SER A 1 153 ? 5.136 -1.159 20.085 1.00 95.06 153 SER A O 1
ATOM 1199 N N . ILE A 1 154 ? 6.900 -2.535 20.124 1.00 97.44 154 ILE A N 1
ATOM 1200 C CA . ILE A 1 154 ? 7.074 -2.642 18.681 1.00 97.44 154 ILE A CA 1
ATOM 1201 C C . ILE A 1 154 ? 6.755 -4.076 18.254 1.00 97.44 154 ILE A C 1
ATOM 1203 O O . ILE A 1 154 ? 7.362 -5.037 18.739 1.00 97.44 154 ILE A O 1
ATOM 1207 N N . LEU A 1 155 ? 5.811 -4.222 17.323 1.00 98.31 155 LEU A N 1
ATOM 1208 C CA . LEU A 1 155 ? 5.518 -5.490 16.661 1.00 98.31 155 LEU A CA 1
ATOM 1209 C C . LEU A 1 155 ? 6.333 -5.559 15.373 1.00 98.31 155 LEU A C 1
ATOM 1211 O O . LEU A 1 155 ? 6.081 -4.810 14.434 1.00 98.31 155 LEU A O 1
ATOM 1215 N N . LYS A 1 156 ? 7.311 -6.457 15.318 1.00 98.44 156 LYS A N 1
ATOM 1216 C CA . LYS A 1 156 ? 8.177 -6.630 14.152 1.00 98.44 156 LYS A CA 1
ATOM 1217 C C . LYS A 1 156 ? 7.960 -8.008 13.550 1.00 98.44 156 LYS A C 1
ATOM 1219 O O . LYS A 1 156 ? 8.152 -9.005 14.243 1.00 98.44 156 LYS A O 1
ATOM 1224 N N . THR A 1 157 ? 7.604 -8.056 12.271 1.00 98.38 157 THR A N 1
ATOM 1225 C CA . THR A 1 157 ? 7.556 -9.291 11.485 1.00 98.38 157 THR A CA 1
ATOM 1226 C C . THR A 1 157 ? 8.594 -9.224 10.377 1.00 98.38 157 THR A C 1
ATOM 1228 O O . THR A 1 157 ? 8.669 -8.236 9.653 1.00 98.38 157 THR A O 1
ATOM 1231 N N . GLU A 1 158 ? 9.406 -10.264 10.245 1.00 97.88 158 GLU A N 1
ATOM 1232 C CA . GLU A 1 158 ? 10.496 -10.339 9.276 1.00 97.88 158 GLU A CA 1
ATOM 1233 C C . GLU A 1 158 ? 10.396 -11.617 8.458 1.00 97.88 158 GLU A C 1
ATOM 1235 O O . GLU A 1 158 ? 10.005 -12.663 8.976 1.00 97.88 158 GLU A O 1
ATOM 1240 N N . TYR A 1 159 ? 10.802 -11.521 7.198 1.00 97.88 159 TYR A N 1
ATOM 1241 C CA . TYR A 1 159 ? 10.879 -12.614 6.248 1.00 97.88 159 TYR A CA 1
ATOM 1242 C C . TYR A 1 159 ? 12.279 -12.713 5.659 1.00 97.88 159 TYR A C 1
ATOM 1244 O O . TYR A 1 159 ? 12.881 -11.704 5.275 1.00 97.88 159 TYR A O 1
ATOM 1252 N N . ARG A 1 160 ? 12.792 -13.942 5.596 1.00 96.69 160 ARG A N 1
ATOM 1253 C CA . ARG A 1 160 ? 14.086 -14.269 4.994 1.00 96.69 160 ARG A CA 1
ATOM 1254 C C . ARG A 1 160 ? 13.970 -15.505 4.116 1.00 96.69 160 ARG A C 1
ATOM 1256 O O . ARG A 1 160 ? 13.489 -16.542 4.576 1.00 96.69 160 ARG A O 1
ATOM 1263 N N . ASN A 1 161 ? 14.490 -15.405 2.900 1.00 96.25 161 ASN A N 1
ATOM 1264 C CA . ASN A 1 161 ? 14.671 -16.524 1.985 1.00 96.25 161 ASN A CA 1
ATOM 1265 C C . ASN A 1 161 ? 15.970 -16.330 1.198 1.00 96.25 161 ASN A C 1
ATOM 1267 O O . ASN A 1 161 ? 16.084 -15.382 0.424 1.00 96.25 161 ASN A O 1
ATOM 1271 N N . ALA A 1 162 ? 16.957 -17.203 1.410 1.00 93.88 162 ALA A N 1
ATOM 1272 C CA . ALA A 1 162 ? 18.323 -16.988 0.927 1.00 93.88 162 ALA A CA 1
ATOM 1273 C C . ALA A 1 162 ? 18.819 -15.562 1.274 1.00 93.88 162 ALA A C 1
ATOM 1275 O O . ALA A 1 162 ? 18.783 -15.176 2.443 1.00 93.88 162 ALA A O 1
ATOM 1276 N N . GLU A 1 163 ? 19.248 -14.783 0.278 1.00 92.50 163 GLU A N 1
ATOM 1277 C CA . GLU A 1 163 ? 19.699 -13.390 0.441 1.00 92.50 163 GLU A CA 1
ATOM 1278 C C . GLU A 1 163 ? 18.543 -12.369 0.459 1.00 92.50 163 GLU A C 1
ATOM 1280 O O . GLU A 1 163 ? 18.748 -11.196 0.773 1.00 92.50 163 GLU A O 1
ATOM 1285 N N . PHE A 1 164 ? 17.314 -12.787 0.138 1.00 96.06 164 PHE A N 1
ATOM 1286 C CA . PHE A 1 164 ? 16.158 -11.897 0.119 1.00 96.06 164 PHE A CA 1
ATOM 1287 C C . PHE A 1 164 ? 15.638 -11.635 1.535 1.00 96.06 164 PHE A C 1
ATOM 1289 O O . PHE A 1 164 ? 15.402 -12.555 2.326 1.00 96.06 164 PHE A O 1
ATOM 1296 N N . TYR A 1 165 ? 15.419 -10.354 1.841 1.00 96.75 165 TYR A N 1
ATOM 1297 C CA . TYR A 1 165 ? 14.921 -9.892 3.132 1.00 96.75 165 TYR A CA 1
ATOM 1298 C C . TYR A 1 165 ? 13.825 -8.838 2.980 1.00 96.75 165 TYR A C 1
ATOM 1300 O O . TYR A 1 165 ? 13.969 -7.855 2.241 1.00 96.75 165 TYR A O 1
ATOM 1308 N N . ARG A 1 166 ? 12.754 -9.007 3.758 1.00 97.75 166 ARG A N 1
ATOM 1309 C CA . ARG A 1 166 ? 11.690 -8.017 3.948 1.00 97.75 166 ARG A CA 1
ATOM 1310 C C . ARG A 1 166 ? 11.260 -7.991 5.405 1.00 97.75 166 ARG A C 1
ATOM 1312 O O . ARG A 1 166 ? 11.313 -9.002 6.099 1.00 97.75 166 ARG A O 1
ATOM 1319 N N . GLY A 1 167 ? 10.795 -6.842 5.868 1.00 98.06 167 GLY A N 1
ATOM 1320 C CA . GLY A 1 167 ? 10.249 -6.713 7.208 1.00 98.06 167 GLY A CA 1
ATOM 1321 C C . GLY A 1 167 ? 9.182 -5.639 7.302 1.00 98.06 167 GLY A C 1
ATOM 1322 O O . GLY A 1 167 ? 9.109 -4.724 6.484 1.00 98.06 167 GLY A O 1
ATOM 1323 N N . LEU A 1 168 ? 8.353 -5.773 8.325 1.00 98.50 168 LEU A N 1
ATOM 1324 C CA . LEU A 1 168 ? 7.333 -4.818 8.709 1.00 98.50 168 LEU A CA 1
ATOM 1325 C C . LEU A 1 168 ? 7.464 -4.562 10.205 1.00 98.50 168 LEU A C 1
ATOM 1327 O O . LEU A 1 168 ? 7.399 -5.490 11.013 1.00 98.50 168 LEU A O 1
ATOM 1331 N N . GLN A 1 169 ? 7.641 -3.299 10.563 1.00 98.19 169 GLN A N 1
ATOM 1332 C CA . GLN A 1 169 ? 7.633 -2.834 11.937 1.00 98.19 169 GLN A CA 1
ATOM 1333 C C . GLN A 1 169 ? 6.373 -2.005 12.176 1.00 98.19 169 GLN A C 1
ATOM 1335 O O . GLN A 1 169 ? 6.104 -1.060 11.441 1.00 98.19 169 GLN A O 1
ATOM 1340 N N . ILE A 1 170 ? 5.619 -2.361 13.209 1.00 98.25 170 ILE A N 1
ATOM 1341 C CA . ILE A 1 170 ? 4.363 -1.722 13.586 1.00 98.25 170 ILE A CA 1
ATOM 1342 C C . ILE A 1 170 ? 4.550 -1.110 14.967 1.00 98.25 170 ILE A C 1
ATOM 1344 O O . ILE A 1 170 ? 4.774 -1.826 15.949 1.00 98.25 170 ILE A O 1
ATOM 1348 N N . THR A 1 171 ? 4.476 0.214 15.023 1.00 97.25 171 THR A N 1
ATOM 1349 C CA . THR A 1 171 ? 4.733 0.998 16.230 1.00 97.25 171 THR A CA 1
ATOM 1350 C C . THR A 1 171 ? 3.492 1.823 16.557 1.00 97.25 171 THR A C 1
ATOM 1352 O O . THR A 1 171 ? 3.203 2.789 15.852 1.00 97.25 171 THR A O 1
ATOM 1355 N N . PRO A 1 172 ? 2.744 1.487 17.616 1.00 96.00 172 PRO A N 1
ATOM 1356 C CA . PRO A 1 172 ? 1.732 2.381 18.153 1.00 96.00 172 PRO A CA 1
ATOM 1357 C C . PRO A 1 172 ? 2.389 3.637 18.728 1.00 96.00 172 PRO A C 1
ATOM 1359 O O . PRO A 1 172 ? 3.328 3.546 19.522 1.00 96.00 172 PRO A O 1
ATOM 1362 N N . THR A 1 173 ? 1.885 4.806 18.357 1.00 92.31 173 THR A N 1
ATOM 1363 C CA . THR A 1 173 ? 2.381 6.111 18.805 1.00 92.31 173 THR A CA 1
ATOM 1364 C C . THR A 1 173 ? 1.213 6.976 19.275 1.00 92.31 173 THR A C 1
ATOM 1366 O O . THR A 1 173 ? 0.063 6.736 18.915 1.00 92.31 173 THR A O 1
ATOM 1369 N N . CYS A 1 174 ? 1.481 7.943 20.163 1.00 91.25 174 CYS A N 1
ATOM 1370 C CA . CYS A 1 174 ? 0.464 8.863 20.703 1.00 91.25 174 CYS A CA 1
ATOM 1371 C C . CYS A 1 174 ? -0.802 8.176 21.263 1.00 91.25 174 CYS A C 1
ATOM 1373 O O . CYS A 1 174 ? -1.882 8.761 21.275 1.00 91.25 174 CYS A O 1
ATOM 1375 N N . ALA A 1 175 ? -0.668 6.934 21.732 1.00 92.38 175 ALA A N 1
ATOM 1376 C CA . ALA A 1 175 ? -1.786 6.135 22.201 1.00 92.38 175 ALA A CA 1
ATOM 1377 C C . ALA A 1 175 ? -2.296 6.634 23.557 1.00 92.38 175 ALA A C 1
ATOM 1379 O O . ALA A 1 175 ? -1.527 6.818 24.502 1.00 92.38 175 ALA A O 1
ATOM 1380 N N . SER A 1 176 ? -3.615 6.768 23.676 1.00 95.50 176 SER A N 1
ATOM 1381 C CA . SER A 1 176 ? -4.298 7.144 24.922 1.00 95.50 176 SER A CA 1
ATOM 1382 C C . SER A 1 176 ? -4.279 6.022 25.973 1.00 95.50 176 SER A C 1
ATOM 1384 O O . SER A 1 176 ? -4.641 6.237 27.126 1.00 95.50 176 SER A O 1
ATOM 1386 N N . SER A 1 177 ? -3.855 4.818 25.585 1.00 96.38 177 SER A N 1
ATOM 1387 C CA . SER A 1 177 ? -3.698 3.646 26.449 1.00 96.38 177 SER A CA 1
ATOM 1388 C C . SER A 1 177 ? -2.495 2.814 26.012 1.00 96.38 177 SER A C 1
ATOM 1390 O O . SER A 1 177 ? -2.176 2.764 24.824 1.00 96.38 177 SER A O 1
ATOM 1392 N N . THR A 1 178 ? -1.874 2.097 26.948 1.00 96.56 178 THR A N 1
ATOM 1393 C CA . THR A 1 178 ? -0.710 1.248 26.663 1.00 96.56 178 THR A CA 1
ATOM 1394 C C . THR A 1 178 ? -1.065 0.116 25.688 1.00 96.56 178 THR A C 1
ATOM 1396 O O . THR A 1 178 ? -1.971 -0.669 25.986 1.00 96.56 178 THR A O 1
ATOM 1399 N N . PRO A 1 179 ? -0.357 -0.014 24.550 1.00 97.62 179 PRO A N 1
ATOM 1400 C CA . PRO A 1 179 ? -0.549 -1.129 23.636 1.00 97.62 179 PRO A CA 1
ATOM 1401 C C . PRO A 1 179 ? 0.047 -2.415 24.205 1.00 97.62 179 PRO A C 1
ATOM 1403 O O . PRO A 1 179 ? 1.064 -2.406 24.902 1.00 97.62 179 PRO A O 1
ATOM 1406 N N . TYR A 1 180 ? -0.532 -3.548 23.834 1.00 97.62 180 TYR A N 1
ATOM 1407 C CA . TYR A 1 180 ? 0.046 -4.857 24.107 1.00 97.62 180 TYR A CA 1
ATOM 1408 C C . TYR A 1 180 ? -0.298 -5.841 22.995 1.00 97.62 180 TYR A C 1
ATOM 1410 O O . TYR A 1 180 ? -1.308 -5.704 22.307 1.00 97.62 180 TYR A O 1
ATOM 1418 N N . TYR A 1 181 ? 0.555 -6.844 22.809 1.00 97.69 181 TYR A N 1
ATOM 1419 C CA . TYR A 1 181 ? 0.362 -7.869 21.793 1.00 97.69 181 TYR A CA 1
ATOM 1420 C C . TYR A 1 181 ? 0.067 -9.217 22.440 1.00 97.69 181 TYR A C 1
ATOM 1422 O O . TYR A 1 181 ? 0.794 -9.671 23.325 1.00 97.69 181 TYR A O 1
ATOM 1430 N N . GLY A 1 182 ? -0.996 -9.875 21.988 1.00 93.94 182 GLY A N 1
ATOM 1431 C CA . GLY A 1 182 ? -1.395 -11.179 22.504 1.00 93.94 182 GLY A CA 1
ATOM 1432 C C . GLY A 1 182 ? -2.264 -11.942 21.517 1.00 93.94 182 GLY A C 1
ATOM 1433 O O . GLY A 1 182 ? -3.140 -11.370 20.874 1.00 93.94 182 GLY A O 1
ATOM 1434 N N . ASN A 1 183 ? -2.034 -13.254 21.399 1.00 92.62 183 ASN A N 1
ATOM 1435 C CA . ASN A 1 183 ? -2.816 -14.153 20.537 1.00 92.62 183 ASN A CA 1
ATOM 1436 C C . ASN A 1 183 ? -3.000 -13.631 19.096 1.00 92.62 183 ASN A C 1
ATOM 1438 O O . ASN A 1 183 ? -4.104 -13.674 18.542 1.00 92.62 183 ASN A O 1
ATOM 1442 N N . GLY A 1 184 ? -1.921 -13.109 18.503 1.00 93.38 184 GLY A N 1
ATOM 1443 C CA . GLY A 1 184 ? -1.916 -12.643 17.114 1.00 93.38 184 GLY A CA 1
ATOM 1444 C C . GLY A 1 184 ? -2.572 -11.280 16.882 1.00 93.38 184 GLY A C 1
ATOM 1445 O O . GLY A 1 184 ? -2.948 -10.987 15.749 1.00 93.38 184 GLY A O 1
ATOM 1446 N N . ARG A 1 185 ? -2.795 -10.480 17.933 1.00 97.56 185 ARG A N 1
ATOM 1447 C CA . ARG A 1 185 ? -3.462 -9.175 17.837 1.00 97.56 185 ARG A CA 1
ATOM 1448 C C . ARG A 1 185 ? -2.723 -8.112 18.628 1.00 97.56 185 ARG A C 1
ATOM 1450 O O . ARG A 1 185 ? -2.292 -8.366 19.753 1.00 97.56 185 ARG A O 1
ATOM 1457 N N . LEU A 1 186 ? -2.630 -6.924 18.043 1.00 98.19 186 LEU A N 1
ATOM 1458 C CA . LEU A 1 186 ? -2.254 -5.697 18.735 1.00 98.19 186 LEU A CA 1
ATOM 1459 C C . LEU A 1 186 ? -3.511 -5.129 19.401 1.00 98.19 186 LEU A C 1
ATOM 1461 O O . LEU A 1 186 ? -4.550 -5.008 18.753 1.00 98.19 186 LEU A O 1
ATOM 1465 N N . MET A 1 187 ? -3.444 -4.856 20.700 1.00 98.12 187 MET A N 1
ATOM 1466 C CA . MET A 1 187 ? -4.618 -4.550 21.514 1.00 98.12 187 MET A CA 1
ATOM 1467 C C . MET A 1 187 ? -4.408 -3.316 22.384 1.00 98.12 187 MET A C 1
ATOM 1469 O O . MET A 1 187 ? -3.294 -3.038 22.831 1.00 98.12 187 MET A O 1
ATOM 1473 N N . PHE A 1 188 ? -5.511 -2.616 22.640 1.00 98.44 188 PHE A N 1
ATOM 1474 C CA . PHE A 1 188 ? -5.574 -1.428 23.482 1.00 98.44 188 PHE A CA 1
ATOM 1475 C C . PHE A 1 188 ? -6.774 -1.532 24.419 1.00 98.44 188 PHE A C 1
ATOM 1477 O O . PHE A 1 188 ? -7.876 -1.873 23.980 1.00 98.44 188 PHE A O 1
ATOM 1484 N N . ASP A 1 189 ? -6.558 -1.229 25.696 1.00 97.69 189 ASP A N 1
ATOM 1485 C CA . ASP A 1 189 ? -7.626 -1.166 26.691 1.00 97.69 189 ASP A CA 1
ATOM 1486 C C . ASP A 1 189 ? -8.198 0.251 26.732 1.00 97.69 189 ASP A C 1
ATOM 1488 O O . ASP A 1 189 ? -7.486 1.217 26.999 1.00 97.69 189 ASP A O 1
ATOM 1492 N N . ILE A 1 190 ? -9.490 0.370 26.445 1.00 97.75 190 ILE A N 1
ATOM 1493 C CA . ILE A 1 190 ? -10.185 1.640 26.264 1.00 97.75 190 ILE A CA 1
ATOM 1494 C C . ILE A 1 190 ? -11.194 1.815 27.389 1.00 97.75 190 ILE A C 1
ATOM 1496 O O . ILE A 1 190 ? -12.034 0.947 27.615 1.00 97.75 190 ILE A O 1
ATOM 1500 N N . LYS A 1 191 ? -11.142 2.978 28.038 1.00 97.19 191 LYS A N 1
ATOM 1501 C CA . LYS A 1 191 ? -12.152 3.457 28.979 1.00 97.19 191 LYS A CA 1
ATOM 1502 C C . LYS A 1 191 ? -12.584 4.857 28.562 1.00 97.19 191 LYS A C 1
ATOM 1504 O O . LYS A 1 191 ? -11.743 5.749 28.476 1.00 97.19 191 LYS A O 1
ATOM 1509 N N . LEU A 1 192 ? -13.872 5.025 28.281 1.00 97.62 192 LEU A N 1
ATOM 1510 C CA . LEU A 1 192 ? -14.446 6.269 27.772 1.00 97.62 192 LEU A CA 1
ATOM 1511 C C . LEU A 1 192 ? -15.611 6.725 28.637 1.00 97.62 192 LEU A C 1
ATOM 1513 O O . LEU A 1 192 ? -16.609 6.017 28.748 1.00 97.62 192 LEU A O 1
ATOM 1517 N N . GLU A 1 193 ? -15.513 7.931 29.183 1.00 97.69 193 GLU A N 1
ATOM 1518 C CA . GLU A 1 193 ? -16.659 8.647 29.742 1.00 97.69 193 GLU A CA 1
ATOM 1519 C C . GLU A 1 193 ? -17.592 9.168 28.626 1.00 97.69 193 GLU A C 1
ATOM 1521 O O . GLU A 1 193 ? -17.177 9.260 27.462 1.00 97.69 193 GLU A O 1
ATOM 1526 N N . PRO A 1 194 ? -18.852 9.534 28.937 1.00 97.56 194 PRO A N 1
ATOM 1527 C CA . PRO A 1 194 ? -19.762 10.130 27.959 1.00 97.56 194 PRO A CA 1
ATOM 1528 C C . PRO A 1 194 ? -19.141 11.337 27.241 1.00 97.56 194 PRO A C 1
ATOM 1530 O O . PRO A 1 194 ? -18.707 12.296 27.878 1.00 97.56 194 PRO A O 1
ATOM 1533 N N . GLY A 1 195 ? -19.101 11.299 25.906 1.00 97.19 195 GLY A N 1
ATOM 1534 C CA . GLY A 1 195 ? -18.526 12.353 25.064 1.00 97.19 195 GLY A CA 1
ATOM 1535 C C . GLY A 1 195 ? -16.998 12.334 24.940 1.00 97.19 195 GLY A C 1
ATOM 1536 O O . GLY A 1 195 ? -16.448 13.159 24.212 1.00 97.19 195 GLY A O 1
ATOM 1537 N N . GLN A 1 196 ? -16.300 11.421 25.622 1.00 98.25 196 GLN A N 1
ATOM 1538 C CA . GLN A 1 196 ? -14.845 11.313 25.539 1.00 98.25 196 GLN A CA 1
ATOM 1539 C C . GLN A 1 196 ? -14.406 10.629 24.236 1.00 98.25 196 GLN A C 1
ATOM 1541 O O . GLN A 1 196 ? -15.090 9.741 23.717 1.00 98.25 196 GLN A O 1
ATOM 1546 N N . THR A 1 197 ? -13.222 11.012 23.755 1.00 98.06 197 THR A N 1
ATOM 1547 C CA . THR A 1 197 ? -12.526 10.373 22.633 1.00 98.06 197 THR A CA 1
ATOM 1548 C C . THR A 1 197 ? -11.249 9.696 23.115 1.00 98.06 197 THR A C 1
ATOM 1550 O O . THR A 1 197 ? -10.479 10.275 23.882 1.00 98.06 197 THR A O 1
ATOM 1553 N N . TRP A 1 198 ? -11.026 8.477 22.639 1.00 98.44 198 TRP A N 1
ATOM 1554 C CA . TRP A 1 198 ? -9.768 7.748 22.728 1.00 98.44 198 TRP A CA 1
ATOM 1555 C C . TRP A 1 198 ? -9.068 7.835 21.375 1.00 98.44 198 TRP A C 1
ATOM 1557 O O . TRP A 1 198 ? -9.732 7.738 20.344 1.00 98.44 198 TRP A O 1
ATOM 1567 N N . HIS A 1 199 ? -7.747 7.991 21.389 1.00 97.62 199 HIS A N 1
ATOM 1568 C CA . HIS A 1 199 ? -6.931 8.132 20.186 1.00 97.62 199 HIS A CA 1
ATOM 1569 C C . HIS A 1 199 ? -5.680 7.245 20.244 1.00 97.62 199 HIS A C 1
ATOM 1571 O O . HIS A 1 199 ? -5.065 7.114 21.309 1.00 97.62 199 HIS A O 1
ATOM 1577 N N . SER A 1 200 ? -5.268 6.698 19.100 1.00 96.50 200 SER A N 1
ATOM 1578 C CA . SER A 1 200 ? -3.921 6.168 18.868 1.00 96.50 200 SER A CA 1
ATOM 1579 C C . SER A 1 200 ? -3.533 6.310 17.405 1.00 96.50 200 SER A C 1
ATOM 1581 O O . SER A 1 200 ? -4.346 6.063 16.516 1.00 96.50 200 SER A O 1
ATOM 1583 N N . CYS A 1 201 ? -2.253 6.574 17.176 1.00 95.38 201 CYS A N 1
ATOM 1584 C CA . CYS A 1 201 ? -1.614 6.401 15.884 1.00 95.38 201 CYS A CA 1
ATOM 1585 C C . CYS A 1 201 ? -0.938 5.026 15.812 1.00 95.38 201 CYS A C 1
ATOM 1587 O O . CYS A 1 201 ? -0.543 4.457 16.838 1.00 95.38 201 CYS A O 1
ATOM 1589 N N . VAL A 1 202 ? -0.800 4.481 14.607 1.00 96.69 202 VAL A N 1
ATOM 1590 C CA . VAL A 1 202 ? -0.078 3.239 14.325 1.00 96.69 202 VAL A CA 1
ATOM 1591 C C . VAL A 1 202 ? 0.779 3.437 13.078 1.00 96.69 202 VAL A C 1
ATOM 1593 O O . VAL A 1 202 ? 0.270 3.600 11.970 1.00 96.69 202 VAL A O 1
ATOM 1596 N N . ASP A 1 203 ? 2.097 3.399 13.263 1.00 96.69 203 ASP A N 1
ATOM 1597 C CA . ASP A 1 203 ? 3.075 3.532 12.187 1.00 96.69 203 ASP A CA 1
ATOM 1598 C C . ASP A 1 203 ? 3.493 2.162 11.658 1.00 96.69 203 ASP A C 1
ATOM 1600 O O . ASP A 1 203 ? 4.005 1.325 12.402 1.00 96.69 203 ASP A O 1
ATOM 1604 N N . PHE A 1 204 ? 3.340 1.956 10.353 1.00 97.69 204 PHE A N 1
ATOM 1605 C CA . PHE A 1 204 ? 3.741 0.760 9.619 1.00 97.69 204 PHE A CA 1
ATOM 1606 C C . PHE A 1 204 ? 4.985 1.083 8.785 1.00 97.69 204 PHE A C 1
ATOM 1608 O O . PHE A 1 204 ? 4.916 1.585 7.660 1.00 97.69 204 PHE A O 1
ATOM 1615 N N . THR A 1 205 ? 6.146 0.804 9.369 1.00 97.69 205 THR A N 1
ATOM 1616 C CA . THR A 1 205 ? 7.465 1.024 8.769 1.00 97.69 205 THR A CA 1
ATOM 1617 C C . THR A 1 205 ? 7.905 -0.215 8.001 1.00 97.69 205 THR A C 1
ATOM 1619 O O . THR A 1 205 ? 8.022 -1.302 8.572 1.00 97.69 205 THR A O 1
ATOM 1622 N N . ALA A 1 206 ? 8.178 -0.061 6.708 1.00 97.94 206 ALA A N 1
ATOM 1623 C CA . ALA A 1 206 ? 8.674 -1.155 5.882 1.00 97.94 206 ALA A CA 1
ATOM 1624 C C . ALA A 1 206 ? 10.206 -1.241 5.931 1.00 97.94 206 ALA A C 1
ATOM 1626 O O . ALA A 1 206 ? 10.899 -0.227 5.887 1.00 97.94 206 ALA A O 1
ATOM 1627 N N . LEU A 1 207 ? 10.731 -2.463 5.996 1.00 97.44 207 LEU A N 1
ATOM 1628 C CA . LEU A 1 207 ? 12.158 -2.769 5.928 1.00 97.44 207 LEU A CA 1
ATOM 1629 C C . LEU A 1 207 ? 12.410 -3.504 4.610 1.00 97.44 207 LEU A C 1
ATOM 1631 O O . LEU A 1 207 ? 11.927 -4.625 4.425 1.00 97.44 207 LEU A O 1
ATOM 1635 N N . ALA A 1 208 ? 13.121 -2.878 3.676 1.00 94.81 208 ALA A N 1
ATOM 1636 C CA . ALA A 1 208 ? 13.328 -3.441 2.343 1.00 94.81 208 ALA A CA 1
ATOM 1637 C C . ALA A 1 208 ? 14.687 -3.031 1.770 1.00 94.81 208 ALA A C 1
ATOM 1639 O O . ALA A 1 208 ? 15.012 -1.852 1.729 1.00 94.81 208 ALA A O 1
ATOM 1640 N N . ASP A 1 209 ? 15.466 -4.009 1.303 1.00 88.25 209 ASP A N 1
ATOM 1641 C CA . ASP A 1 209 ? 16.781 -3.813 0.664 1.00 88.25 209 ASP A CA 1
ATOM 1642 C C . ASP A 1 209 ? 17.772 -2.967 1.497 1.00 88.25 209 ASP A C 1
ATOM 1644 O O . ASP A 1 209 ? 18.551 -2.191 0.956 1.00 88.25 209 ASP A O 1
ATOM 1648 N N . GLY A 1 210 ? 17.723 -3.093 2.828 1.00 90.44 210 GLY A N 1
ATOM 1649 C CA . GLY A 1 210 ? 18.544 -2.300 3.755 1.00 90.44 210 GLY A CA 1
ATOM 1650 C C . GLY A 1 210 ? 17.972 -0.920 4.103 1.00 90.44 210 GLY A C 1
ATOM 1651 O O . GLY A 1 210 ? 18.457 -0.292 5.042 1.00 90.44 210 GLY A O 1
ATOM 1652 N N . ASP A 1 211 ? 16.911 -0.483 3.422 1.00 93.69 211 ASP A N 1
ATOM 1653 C CA . ASP A 1 211 ? 16.232 0.777 3.703 1.00 93.69 211 ASP A CA 1
ATOM 1654 C C . ASP A 1 211 ? 15.161 0.620 4.787 1.00 93.69 211 ASP A C 1
ATOM 1656 O O . ASP A 1 211 ? 14.453 -0.392 4.866 1.00 93.69 211 ASP A O 1
ATOM 1660 N N . VAL A 1 212 ? 15.006 1.677 5.586 1.00 95.69 212 VAL A N 1
ATOM 1661 C CA . VAL A 1 212 ? 13.923 1.842 6.560 1.00 95.69 212 VAL A CA 1
ATOM 1662 C C . VAL A 1 212 ? 12.951 2.883 6.016 1.00 95.69 212 VAL A C 1
ATOM 1664 O O . VAL A 1 212 ? 13.234 4.079 5.998 1.00 95.69 212 VAL A O 1
ATOM 1667 N N . LEU A 1 213 ? 11.798 2.419 5.548 1.00 94.00 213 LEU A N 1
ATOM 1668 C CA . LEU A 1 213 ? 10.761 3.233 4.923 1.00 94.00 213 LEU A CA 1
ATOM 1669 C C . LEU A 1 213 ? 9.710 3.594 5.976 1.00 94.00 213 LEU A C 1
ATOM 1671 O O . LEU A 1 213 ? 8.651 2.969 6.078 1.00 94.00 213 LEU A O 1
ATOM 1675 N N . GLN A 1 214 ? 10.062 4.566 6.814 1.00 92.06 214 GLN A N 1
ATOM 1676 C CA . GLN A 1 214 ? 9.214 5.056 7.898 1.00 92.06 214 GLN A CA 1
ATOM 1677 C C . GLN A 1 214 ? 8.191 6.078 7.369 1.00 92.06 214 GLN A C 1
ATOM 1679 O O . GLN A 1 214 ? 8.571 6.938 6.567 1.00 92.06 214 GLN A O 1
ATOM 1684 N N . PRO A 1 215 ? 6.916 6.024 7.803 1.00 88.56 215 PRO A N 1
ATOM 1685 C CA . PRO A 1 215 ? 5.928 7.027 7.424 1.00 88.56 215 PRO A CA 1
ATOM 1686 C C . PRO A 1 215 ? 6.341 8.436 7.872 1.00 88.56 215 PRO A C 1
ATOM 1688 O O . PRO A 1 215 ? 6.781 8.641 9.003 1.00 88.56 215 PRO A O 1
ATOM 1691 N N . GLN A 1 216 ? 6.176 9.425 6.989 1.00 75.06 216 GLN A N 1
ATOM 1692 C CA . GLN A 1 216 ? 6.559 10.825 7.243 1.00 75.06 216 GLN A CA 1
ATOM 1693 C C . GLN A 1 216 ? 5.439 11.680 7.877 1.00 75.06 216 GLN A C 1
ATOM 1695 O O . GLN A 1 216 ? 5.336 12.881 7.616 1.00 75.06 216 GLN A O 1
ATOM 1700 N N . GLN A 1 217 ? 4.574 11.085 8.702 1.00 65.44 217 GLN A N 1
ATOM 1701 C CA . GLN A 1 217 ? 3.463 11.771 9.372 1.00 65.44 217 GLN A CA 1
ATOM 1702 C C . GLN A 1 217 ? 3.380 11.347 10.839 1.00 65.44 217 GLN A C 1
ATOM 1704 O O . GLN A 1 217 ? 3.382 10.162 11.145 1.00 65.44 217 GLN A O 1
ATOM 1709 N N . THR A 1 218 ? 3.299 12.327 11.737 1.00 55.81 218 THR A N 1
ATOM 1710 C CA . THR A 1 218 ? 2.972 12.144 13.157 1.00 55.81 218 THR A CA 1
ATOM 1711 C C . THR A 1 218 ? 1.748 12.995 13.496 1.00 55.81 218 THR A C 1
ATOM 1713 O O . THR A 1 218 ? 1.469 13.979 12.807 1.00 55.81 218 THR A O 1
ATOM 1716 N N . CYS A 1 219 ? 1.020 12.593 14.542 1.00 53.31 219 CYS A N 1
ATOM 1717 C CA . CYS A 1 219 ? -0.371 12.925 14.903 1.00 53.31 219 CYS A CA 1
ATOM 1718 C C . CYS A 1 219 ? -0.725 14.424 15.096 1.00 53.31 219 CYS A C 1
ATOM 1720 O O . CYS A 1 219 ? -1.765 14.756 15.659 1.00 53.31 219 CYS A O 1
ATOM 1722 N N . THR A 1 220 ? 0.126 15.361 14.676 1.00 44.19 220 THR A N 1
ATOM 1723 C CA . THR A 1 220 ? 0.000 16.801 14.947 1.00 44.19 220 THR A CA 1
ATOM 1724 C C . THR A 1 220 ? 0.274 17.719 13.753 1.00 44.19 220 THR A C 1
ATOM 1726 O O . THR A 1 220 ? 0.367 18.931 13.955 1.00 44.19 220 THR A O 1
ATOM 1729 N N . VAL A 1 221 ? 0.358 17.225 12.508 1.00 45.34 221 VAL A N 1
ATOM 1730 C CA . VAL A 1 221 ? 0.670 18.098 11.357 1.00 45.34 221 VAL A CA 1
ATOM 1731 C C . VAL A 1 221 ? -0.371 18.061 10.229 1.00 45.34 221 VAL A C 1
ATOM 1733 O O . VAL A 1 221 ? -0.846 17.017 9.800 1.00 45.34 221 VAL A O 1
ATOM 1736 N N . SER A 1 222 ? -0.691 19.289 9.803 1.00 46.19 222 SER A N 1
ATOM 1737 C CA . SER A 1 222 ? -1.343 19.799 8.589 1.00 46.19 222 SER A CA 1
ATOM 1738 C C . SER A 1 222 ? -1.249 18.926 7.326 1.00 46.19 222 SER A C 1
ATOM 1740 O O . SER A 1 222 ? -0.353 18.105 7.176 1.00 46.19 222 SER A O 1
ATOM 1742 N N . HIS A 1 223 ? -2.122 19.222 6.356 1.00 49.38 223 HIS A N 1
ATOM 1743 C CA . HIS A 1 223 ? -2.141 18.792 4.946 1.00 49.38 223 HIS A CA 1
ATOM 1744 C C . HIS A 1 223 ? -0.813 18.945 4.148 1.00 49.38 223 HIS A C 1
ATOM 1746 O O . HIS A 1 223 ? -0.827 18.831 2.927 1.00 49.38 223 HIS A O 1
ATOM 1752 N N . ASP A 1 224 ? 0.317 19.192 4.804 1.00 58.31 224 ASP A N 1
ATOM 1753 C CA . ASP A 1 224 ? 1.615 19.590 4.257 1.00 58.31 224 ASP A CA 1
ATOM 1754 C C . ASP A 1 224 ? 2.631 18.426 4.281 1.00 58.31 224 ASP A C 1
ATOM 1756 O O . ASP A 1 224 ? 3.767 18.549 4.748 1.00 58.31 224 ASP A O 1
ATOM 1760 N N . THR A 1 225 ? 2.191 17.242 3.843 1.00 65.44 225 THR A N 1
ATOM 1761 C CA . THR A 1 225 ? 3.085 16.088 3.660 1.00 65.44 225 THR A CA 1
ATOM 1762 C C . THR A 1 225 ? 3.949 16.311 2.419 1.00 65.44 225 THR A C 1
ATOM 1764 O O . THR A 1 225 ? 3.543 17.031 1.506 1.00 65.44 225 THR A O 1
ATOM 1767 N N . GLU A 1 226 ? 5.122 15.680 2.334 1.00 73.06 226 GLU A N 1
ATOM 1768 C CA . GLU A 1 226 ? 5.943 15.788 1.121 1.00 73.06 226 GLU A CA 1
ATOM 1769 C C . GLU A 1 226 ? 5.202 15.265 -0.117 1.00 73.06 226 GLU A C 1
ATOM 1771 O O . GLU A 1 226 ? 5.192 15.925 -1.151 1.00 73.06 226 GLU A O 1
ATOM 1776 N N . ALA A 1 227 ? 4.486 14.144 0.006 1.00 71.56 227 ALA A N 1
ATOM 1777 C CA . ALA A 1 227 ? 3.642 13.612 -1.064 1.00 71.56 227 ALA A CA 1
ATOM 1778 C C . ALA A 1 227 ? 2.547 14.610 -1.501 1.00 71.56 227 ALA A C 1
ATOM 1780 O O . ALA A 1 227 ? 2.289 14.776 -2.698 1.00 71.56 227 ALA A O 1
ATOM 1781 N N . ALA A 1 228 ? 1.931 15.321 -0.547 1.00 72.94 228 ALA A N 1
ATOM 1782 C CA . ALA A 1 228 ? 0.931 16.349 -0.826 1.00 72.94 228 ALA A CA 1
ATOM 1783 C C . ALA A 1 228 ? 1.545 17.574 -1.521 1.00 72.94 228 ALA A C 1
ATOM 1785 O O . ALA A 1 228 ? 1.001 18.005 -2.538 1.00 72.94 228 ALA A O 1
ATOM 1786 N N . ARG A 1 229 ? 2.695 18.078 -1.048 1.00 76.62 229 ARG A N 1
ATOM 1787 C CA . ARG A 1 229 ? 3.437 19.176 -1.696 1.00 76.62 229 ARG A CA 1
ATOM 1788 C C . ARG A 1 229 ? 3.842 18.819 -3.117 1.00 76.62 229 ARG A C 1
ATOM 1790 O O . ARG A 1 229 ? 3.501 19.531 -4.052 1.00 76.62 229 ARG A O 1
ATOM 1797 N N . VAL A 1 230 ? 4.462 17.656 -3.301 1.00 77.12 230 VAL A N 1
ATOM 1798 C CA . VAL A 1 230 ? 4.896 17.153 -4.609 1.00 77.12 230 VAL A CA 1
ATOM 1799 C C . VAL A 1 230 ? 3.716 17.018 -5.576 1.00 77.12 230 VAL A C 1
ATOM 1801 O O . VAL A 1 230 ? 3.858 17.265 -6.775 1.00 77.12 230 VAL A O 1
ATOM 1804 N N . ARG A 1 231 ? 2.531 16.610 -5.102 1.00 79.19 231 ARG A N 1
ATOM 1805 C CA . ARG A 1 231 ? 1.295 16.632 -5.904 1.00 79.19 231 ARG A CA 1
ATOM 1806 C C . ARG A 1 231 ? 0.870 18.053 -6.250 1.00 79.19 231 ARG A C 1
ATOM 1808 O O . ARG A 1 231 ? 0.573 18.306 -7.415 1.00 79.19 231 ARG A O 1
ATOM 1815 N N . ASP A 1 232 ? 0.795 18.943 -5.272 1.00 79.38 232 ASP A N 1
ATOM 1816 C CA . ASP A 1 232 ? 0.302 20.302 -5.489 1.00 79.38 232 ASP A CA 1
ATOM 1817 C C . ASP A 1 232 ? 1.217 21.076 -6.443 1.00 79.38 232 ASP A C 1
ATOM 1819 O O . ASP A 1 232 ? 0.716 21.700 -7.378 1.00 79.38 232 ASP A O 1
ATOM 1823 N N . ASP A 1 233 ? 2.533 20.913 -6.314 1.00 83.56 233 ASP A N 1
ATOM 1824 C CA . ASP A 1 233 ? 3.532 21.443 -7.243 1.00 83.56 233 ASP A CA 1
ATOM 1825 C C . ASP A 1 233 ? 3.312 20.920 -8.668 1.00 83.56 233 ASP A C 1
ATOM 1827 O O . ASP A 1 233 ? 3.367 21.681 -9.635 1.00 83.56 233 ASP A O 1
ATOM 1831 N N . PHE A 1 234 ? 3.006 19.628 -8.828 1.00 84.81 234 PHE A N 1
ATOM 1832 C CA . PHE A 1 234 ? 2.673 19.054 -10.135 1.00 84.81 234 PHE A CA 1
ATOM 1833 C C . PHE A 1 234 ? 1.394 19.660 -10.719 1.00 84.81 234 PHE A C 1
ATOM 1835 O O . PHE A 1 234 ? 1.388 20.101 -11.866 1.00 84.81 234 PHE A O 1
ATOM 1842 N N . VAL A 1 235 ? 0.315 19.727 -9.936 1.00 85.25 235 VAL A N 1
ATOM 1843 C CA . VAL A 1 235 ? -0.967 20.271 -10.409 1.00 85.25 235 VAL A CA 1
ATOM 1844 C C . VAL A 1 235 ? -0.831 21.749 -10.787 1.00 85.25 235 VAL A C 1
ATOM 1846 O O . VAL A 1 235 ? -1.468 22.191 -11.742 1.00 85.25 235 VAL A O 1
ATOM 1849 N N . GLN A 1 236 ? 0.002 22.506 -10.070 1.00 86.00 236 GLN A N 1
ATOM 1850 C CA . GLN A 1 236 ? 0.271 23.917 -10.355 1.00 86.00 236 GLN A CA 1
ATOM 1851 C C . GLN A 1 236 ? 1.189 24.123 -11.567 1.00 86.00 236 GLN A C 1
ATOM 1853 O O . GLN A 1 236 ? 0.992 25.075 -12.319 1.00 86.00 236 GLN A O 1
ATOM 1858 N N . SER A 1 237 ? 2.181 23.250 -11.765 1.00 87.50 237 SER A N 1
ATOM 1859 C CA . SER A 1 237 ? 3.141 23.347 -12.876 1.00 87.50 237 SER A CA 1
ATOM 1860 C C . SER A 1 237 ? 2.623 22.771 -14.195 1.00 87.50 237 SER A C 1
ATOM 1862 O O . SER A 1 237 ? 3.124 23.143 -15.257 1.00 87.50 237 SER A O 1
ATOM 1864 N N . ALA A 1 238 ? 1.613 21.900 -14.155 1.00 91.12 238 ALA A N 1
ATOM 1865 C CA . ALA A 1 238 ? 0.938 21.413 -15.349 1.00 91.12 238 ALA A CA 1
ATOM 1866 C C . ALA A 1 238 ? 0.210 22.545 -16.094 1.00 91.12 238 ALA A C 1
ATOM 1868 O O . ALA A 1 238 ? -0.247 23.532 -15.506 1.00 91.12 238 ALA A O 1
ATOM 1869 N N . THR A 1 239 ? 0.053 22.388 -17.409 1.00 93.50 239 THR A N 1
ATOM 1870 C CA . THR A 1 239 ? -0.727 23.316 -18.232 1.00 93.50 239 THR A CA 1
ATOM 1871 C C . THR A 1 239 ? -2.146 23.442 -17.690 1.00 93.50 239 THR A C 1
ATOM 1873 O O . THR A 1 239 ? -2.822 22.447 -17.443 1.00 93.50 239 THR A O 1
ATOM 1876 N N . GLN A 1 240 ? -2.622 24.672 -17.518 1.00 91.88 240 GLN A N 1
ATOM 1877 C CA . GLN A 1 240 ? -3.968 24.931 -17.014 1.00 91.88 240 GLN A CA 1
ATOM 1878 C C . GLN A 1 240 ? -4.966 25.007 -18.174 1.00 91.88 240 GLN A C 1
ATOM 1880 O O . GLN A 1 240 ? -4.705 25.659 -19.185 1.00 91.88 240 GLN A O 1
ATOM 1885 N N . LEU A 1 241 ? -6.126 24.368 -18.013 1.00 93.12 241 LEU A N 1
ATOM 1886 C CA . LEU A 1 241 ? -7.225 24.422 -18.975 1.00 93.12 241 LEU A CA 1
ATOM 1887 C C . LEU A 1 241 ? -8.333 25.334 -18.447 1.00 93.12 241 LEU A C 1
ATOM 1889 O O . LEU A 1 241 ? -8.855 25.123 -17.354 1.00 93.12 241 LEU A O 1
ATOM 1893 N N . GLN A 1 242 ? -8.743 26.307 -19.256 1.00 93.56 242 GLN A N 1
ATOM 1894 C CA . GLN A 1 242 ? -9.966 27.074 -19.032 1.00 93.56 242 GLN A CA 1
ATOM 1895 C C . GLN A 1 242 ? -11.023 26.639 -20.046 1.00 93.56 242 GLN A C 1
ATOM 1897 O O . GLN A 1 242 ? -10.740 26.513 -21.235 1.00 93.56 242 GLN A O 1
ATOM 1902 N N . SER A 1 243 ? -12.246 26.409 -19.576 1.00 95.44 243 SER A N 1
ATOM 1903 C CA . SER A 1 243 ? -13.374 26.009 -20.415 1.00 95.44 243 SER A CA 1
ATOM 1904 C C . SER A 1 243 ? -14.655 26.641 -19.889 1.00 95.44 243 SER A C 1
ATOM 1906 O O . SER A 1 243 ? -14.844 26.756 -18.679 1.00 95.44 243 SER A O 1
ATOM 1908 N N . SER A 1 244 ? -15.555 27.025 -20.793 1.00 96.50 244 SER A N 1
ATOM 1909 C CA . SER A 1 244 ? -16.916 27.439 -20.435 1.00 96.50 244 SER A CA 1
ATOM 1910 C C . SER A 1 244 ? -17.794 26.260 -19.995 1.00 96.50 244 SER A C 1
ATOM 1912 O O . SER A 1 244 ? -18.870 26.476 -19.443 1.00 96.50 244 SER A O 1
ATOM 1914 N N . ASN A 1 245 ? -17.344 25.019 -20.214 1.00 97.56 245 ASN A N 1
ATOM 1915 C CA . ASN A 1 245 ? -17.997 23.814 -19.720 1.00 97.56 245 ASN A CA 1
ATOM 1916 C C . ASN A 1 245 ? -17.336 23.346 -18.411 1.00 97.56 245 ASN A C 1
ATOM 1918 O O . ASN A 1 245 ? -16.179 22.916 -18.401 1.00 97.56 245 ASN A O 1
ATOM 1922 N N . ALA A 1 246 ? -18.105 23.391 -17.320 1.00 94.69 246 ALA A N 1
ATOM 1923 C CA . ALA A 1 246 ? -17.655 23.004 -15.987 1.00 94.69 246 ALA A CA 1
ATOM 1924 C C . ALA A 1 246 ? -17.257 21.520 -15.878 1.00 94.69 246 ALA A C 1
ATOM 1926 O O . ALA A 1 246 ? -16.331 21.200 -15.136 1.00 94.69 246 ALA A O 1
ATOM 1927 N N . GLU A 1 247 ? -17.899 20.623 -16.630 1.00 95.94 247 GLU A N 1
ATOM 1928 C CA . GLU A 1 247 ? -17.574 19.191 -16.624 1.00 95.94 247 GLU A CA 1
ATOM 1929 C C . GLU A 1 247 ? -16.207 18.938 -17.261 1.00 95.94 247 GLU A C 1
ATOM 1931 O O . GLU A 1 247 ? -15.393 18.213 -16.701 1.00 95.94 247 GLU A O 1
ATOM 1936 N N . ILE A 1 248 ? -15.904 19.604 -18.381 1.00 95.81 248 ILE A N 1
ATOM 1937 C CA . ILE A 1 248 ? -14.590 19.500 -19.035 1.00 95.81 248 ILE A CA 1
ATOM 1938 C C . ILE A 1 248 ? -13.484 20.002 -18.099 1.00 95.81 248 ILE A C 1
ATOM 1940 O O . ILE A 1 248 ? -12.445 19.355 -17.968 1.00 95.81 248 ILE A O 1
ATOM 1944 N N . ALA A 1 249 ? -13.712 21.131 -17.422 1.00 93.25 249 ALA A N 1
ATOM 1945 C CA . ALA A 1 249 ? -12.764 21.657 -16.444 1.00 93.25 249 ALA A CA 1
ATOM 1946 C C . ALA A 1 249 ? -12.561 20.686 -15.264 1.00 93.25 249 ALA A C 1
ATOM 1948 O O . ALA A 1 249 ? -11.429 20.472 -14.827 1.00 93.25 249 ALA A O 1
ATOM 1949 N N . ALA A 1 250 ? -13.640 20.064 -14.779 1.00 91.50 250 ALA A N 1
ATOM 1950 C CA . ALA A 1 250 ? -13.581 19.077 -13.706 1.00 91.50 250 ALA A CA 1
ATOM 1951 C C . ALA A 1 250 ? -12.831 17.803 -14.128 1.00 91.50 250 ALA A C 1
ATOM 1953 O O . ALA A 1 250 ? -11.954 17.353 -13.392 1.00 91.50 250 ALA A O 1
ATOM 1954 N N . TYR A 1 251 ? -13.112 17.257 -15.317 1.00 94.75 251 TYR A N 1
ATOM 1955 C CA . TYR A 1 251 ? -12.423 16.074 -15.839 1.00 94.75 251 TYR A CA 1
ATOM 1956 C C . TYR A 1 251 ? -10.934 16.320 -16.025 1.00 94.75 251 TYR A C 1
ATOM 1958 O O . TYR A 1 251 ? -10.132 15.515 -15.568 1.00 94.75 251 TYR A O 1
ATOM 1966 N N . TYR A 1 252 ? -10.553 17.455 -16.614 1.00 93.88 252 TYR A N 1
ATOM 1967 C CA . TYR A 1 252 ? -9.146 17.801 -16.787 1.00 93.88 252 TYR A CA 1
ATOM 1968 C C . TYR A 1 252 ? -8.413 17.911 -15.445 1.00 93.88 252 TYR A C 1
ATOM 1970 O O . TYR A 1 252 ? -7.335 17.345 -15.269 1.00 93.88 252 TYR A O 1
ATOM 1978 N N . ARG A 1 253 ? -9.027 18.585 -14.463 1.00 90.69 253 ARG A N 1
ATOM 1979 C CA . ARG A 1 253 ? -8.462 18.700 -13.115 1.00 90.69 253 ARG A CA 1
ATOM 1980 C C . ARG A 1 253 ? -8.305 17.335 -12.447 1.00 90.69 253 ARG A C 1
ATOM 1982 O O . ARG A 1 253 ? -7.273 17.093 -11.827 1.00 90.69 253 ARG A O 1
ATOM 1989 N N . GLN A 1 254 ? -9.295 16.453 -12.580 1.00 90.75 254 GLN A N 1
ATOM 1990 C CA . GLN A 1 254 ? -9.202 15.094 -12.051 1.00 90.75 254 GLN A CA 1
ATOM 1991 C C . GLN A 1 254 ? -8.095 14.300 -12.753 1.00 90.75 254 GLN A C 1
ATOM 1993 O O . GLN A 1 254 ? -7.288 13.682 -12.072 1.00 90.75 254 GLN A O 1
ATOM 1998 N N . SER A 1 255 ? -7.974 14.399 -14.083 1.00 92.06 255 SER A N 1
ATOM 1999 C CA . SER A 1 255 ? -6.888 13.754 -14.830 1.00 92.06 255 SER A CA 1
ATOM 2000 C C . SER A 1 255 ? -5.508 14.200 -14.346 1.00 92.06 255 SER A C 1
ATOM 2002 O O . SER A 1 255 ? -4.627 13.361 -14.196 1.00 92.06 255 SER A O 1
ATOM 2004 N N . LEU A 1 256 ? -5.312 15.487 -14.033 1.00 91.12 256 LEU A N 1
ATOM 2005 C CA . LEU A 1 256 ? -4.067 15.945 -13.408 1.00 91.12 256 LEU A CA 1
ATOM 2006 C C . LEU A 1 256 ? -3.854 15.285 -12.039 1.00 91.12 256 LEU A C 1
ATOM 2008 O O . LEU A 1 256 ? -2.777 14.770 -11.766 1.00 91.12 256 LEU A O 1
ATOM 2012 N N . ILE A 1 257 ? -4.868 15.255 -11.176 1.00 88.00 257 ILE A N 1
ATOM 2013 C CA . ILE A 1 257 ? -4.748 14.620 -9.855 1.00 88.00 257 ILE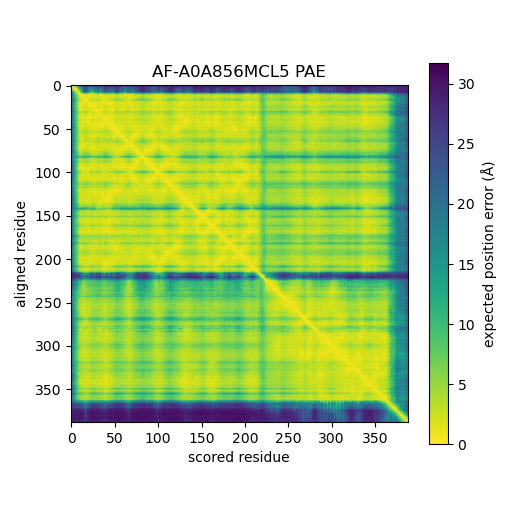 A CA 1
ATOM 2014 C C . ILE A 1 257 ? -4.371 13.134 -9.988 1.00 88.00 257 ILE A C 1
ATOM 2016 O O . ILE A 1 257 ? -3.494 12.670 -9.258 1.00 88.00 257 ILE A O 1
ATOM 2020 N N . ASP A 1 258 ? -4.967 12.420 -10.944 1.00 88.88 258 ASP A N 1
ATOM 2021 C CA . ASP A 1 258 ? -4.708 11.000 -11.201 1.00 88.88 258 ASP A CA 1
ATOM 2022 C C . ASP A 1 258 ? -3.293 10.769 -11.763 1.00 88.88 258 ASP A C 1
ATOM 2024 O O . ASP A 1 258 ? -2.567 9.898 -11.284 1.00 88.88 258 ASP A O 1
ATOM 2028 N N . PHE A 1 259 ? -2.837 11.597 -12.711 1.00 89.44 259 PHE A N 1
ATOM 2029 C CA . PHE A 1 259 ? -1.445 11.567 -13.182 1.00 89.44 259 PHE A CA 1
ATOM 2030 C C . PHE A 1 259 ? -0.457 11.902 -12.063 1.00 89.44 259 PHE A C 1
ATOM 2032 O O . PHE A 1 259 ? 0.601 11.286 -11.968 1.00 89.44 259 PHE A O 1
ATOM 2039 N N . GLY A 1 260 ? -0.812 12.841 -11.185 1.00 87.75 260 GLY A N 1
ATOM 2040 C CA . GLY A 1 260 ? -0.042 13.184 -9.995 1.00 87.75 260 GLY A CA 1
ATOM 2041 C C . GLY A 1 260 ? 0.036 12.040 -8.977 1.00 87.75 260 GLY A C 1
ATOM 2042 O O . GLY A 1 260 ? 1.013 11.950 -8.233 1.00 87.75 260 GLY A O 1
ATOM 2043 N N . ALA A 1 261 ? -0.947 11.144 -8.948 1.00 87.19 261 ALA A N 1
ATOM 2044 C CA . ALA A 1 261 ? -0.909 9.945 -8.117 1.00 87.19 261 ALA A CA 1
ATOM 2045 C C . ALA A 1 261 ? 0.031 8.871 -8.683 1.00 87.19 261 ALA A C 1
ATOM 2047 O O . ALA A 1 261 ? 0.686 8.151 -7.933 1.00 87.19 261 ALA A O 1
ATOM 2048 N N . LEU A 1 262 ? 0.121 8.763 -10.009 1.00 89.69 262 LEU A N 1
ATOM 2049 C CA . LEU A 1 262 ? 0.860 7.714 -10.710 1.00 89.69 262 LEU A CA 1
ATOM 2050 C C . LEU A 1 262 ? 2.250 8.186 -11.143 1.00 89.69 262 LEU A C 1
ATOM 2052 O O . LEU A 1 262 ? 2.588 8.153 -12.324 1.00 89.69 262 LEU A O 1
ATOM 2056 N N . ARG A 1 263 ? 3.079 8.619 -10.188 1.00 89.69 263 ARG A N 1
ATOM 2057 C CA . ARG A 1 263 ? 4.439 9.102 -10.474 1.00 89.69 263 ARG A CA 1
ATOM 2058 C C . ARG A 1 263 ? 5.503 8.256 -9.804 1.00 89.69 263 ARG A C 1
ATOM 2060 O O . ARG A 1 263 ? 5.413 7.916 -8.631 1.00 89.69 263 ARG A O 1
ATOM 2067 N N . ILE A 1 264 ? 6.564 7.992 -10.549 1.00 90.31 264 ILE A N 1
ATOM 2068 C CA . ILE A 1 264 ? 7.786 7.355 -10.080 1.00 90.31 264 ILE A CA 1
ATOM 2069 C C . ILE A 1 264 ? 8.878 8.415 -10.079 1.00 90.31 264 ILE A C 1
ATOM 2071 O O . ILE A 1 264 ? 9.129 9.068 -11.096 1.00 90.31 264 ILE A O 1
ATOM 2075 N N . LYS A 1 265 ? 9.532 8.582 -8.928 1.00 90.75 265 LYS A N 1
ATOM 2076 C CA . LYS A 1 265 ? 10.673 9.483 -8.790 1.00 90.75 265 LYS A CA 1
ATOM 2077 C C . LYS A 1 265 ? 11.859 8.936 -9.584 1.00 90.75 265 LYS A C 1
ATOM 2079 O O . LYS A 1 265 ? 12.239 7.773 -9.433 1.00 90.75 265 LYS A O 1
ATOM 2084 N N . VAL A 1 266 ? 12.455 9.786 -10.408 1.00 91.88 266 VAL A N 1
ATOM 2085 C CA . VAL A 1 266 ? 13.669 9.503 -11.174 1.00 91.88 266 VAL A CA 1
ATOM 2086 C C . VAL A 1 266 ? 14.752 10.466 -10.709 1.00 91.88 266 VAL A C 1
ATOM 2088 O O . VAL A 1 266 ? 14.513 11.662 -10.586 1.00 91.88 266 VAL A O 1
ATOM 2091 N N . GLU A 1 267 ? 15.945 9.951 -10.435 1.00 92.38 267 GLU A N 1
ATOM 2092 C CA . GLU A 1 267 ? 17.082 10.765 -10.012 1.00 92.38 267 GLU A CA 1
ATOM 2093 C C . GLU A 1 267 ? 18.191 10.681 -11.054 1.00 92.38 267 GLU A C 1
ATOM 2095 O O . G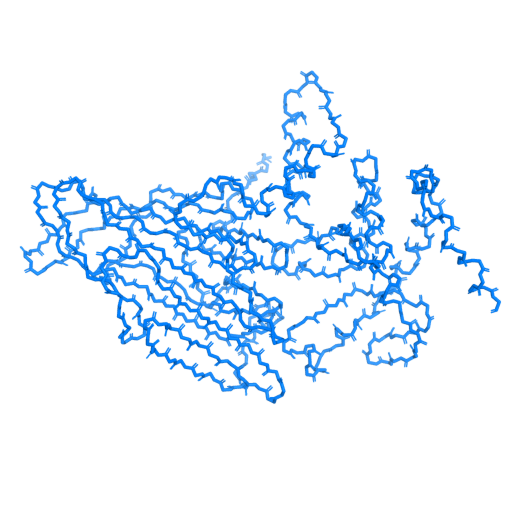LU A 1 267 ? 18.531 9.593 -11.522 1.00 92.38 267 GLU A O 1
ATOM 2100 N N . ASP A 1 268 ? 18.755 11.828 -11.421 1.00 90.75 268 ASP A N 1
ATOM 2101 C CA . ASP A 1 268 ? 19.905 11.907 -12.316 1.00 90.75 268 ASP A CA 1
ATOM 2102 C C . ASP A 1 268 ? 20.798 13.077 -11.913 1.00 90.75 268 ASP A C 1
ATOM 2104 O O . ASP A 1 268 ? 20.345 14.217 -11.831 1.00 90.75 268 ASP A O 1
ATOM 2108 N N . ARG A 1 269 ? 22.071 12.784 -11.615 1.00 89.94 269 ARG A N 1
ATOM 2109 C CA . ARG A 1 269 ? 23.098 13.783 -11.255 1.00 89.94 269 ARG A CA 1
ATOM 2110 C C . ARG A 1 269 ? 22.649 14.777 -10.166 1.00 89.94 269 ARG A C 1
ATOM 2112 O O . ARG A 1 269 ? 22.949 15.965 -10.243 1.00 89.94 269 ARG A O 1
ATOM 2119 N N . GLY A 1 270 ? 21.919 14.292 -9.159 1.00 88.44 270 GLY A N 1
ATOM 2120 C CA . GLY A 1 270 ? 21.404 15.106 -8.048 1.00 88.44 270 GLY A CA 1
ATOM 2121 C C . GLY A 1 270 ? 20.153 15.934 -8.371 1.00 88.44 270 GLY A C 1
ATOM 2122 O O . GLY A 1 270 ? 19.691 16.675 -7.510 1.00 88.44 270 GLY A O 1
ATOM 2123 N N . GLN A 1 271 ? 19.594 15.813 -9.579 1.00 88.38 271 GLN A N 1
ATOM 2124 C CA . GLN A 1 271 ? 18.303 16.394 -9.957 1.00 88.38 271 GLN A CA 1
ATOM 2125 C C . GLN A 1 271 ? 17.189 15.346 -9.871 1.00 88.38 271 GLN A C 1
ATOM 2127 O O . GLN A 1 271 ? 17.435 14.140 -9.983 1.00 88.38 271 GLN A O 1
ATOM 2132 N N . HIS A 1 272 ? 15.957 15.818 -9.682 1.00 89.94 272 HIS A N 1
ATOM 2133 C CA . HIS A 1 272 ? 14.765 14.984 -9.589 1.00 89.94 272 HIS A CA 1
ATOM 2134 C C . HIS A 1 272 ? 13.848 15.201 -10.790 1.00 89.94 272 HIS A C 1
ATOM 2136 O O . HIS A 1 272 ? 13.556 16.333 -11.167 1.00 89.94 272 HIS A O 1
ATOM 2142 N N . PHE A 1 273 ? 13.376 14.091 -11.342 1.00 91.44 273 PHE A N 1
ATOM 2143 C CA . PHE A 1 273 ? 12.420 14.005 -12.435 1.00 91.44 273 PHE A CA 1
ATOM 2144 C C . PHE A 1 273 ? 11.271 13.091 -12.048 1.00 91.44 273 PHE A C 1
ATOM 2146 O O . PHE A 1 273 ? 11.349 12.331 -11.077 1.00 91.44 273 PHE A O 1
ATOM 2153 N N . TRP A 1 274 ? 10.224 13.122 -12.862 1.00 91.69 274 TRP A N 1
ATOM 2154 C CA . TRP A 1 274 ? 9.077 12.247 -12.705 1.00 91.69 274 TRP A CA 1
ATOM 2155 C C . TRP A 1 274 ? 8.883 11.407 -13.957 1.00 91.69 274 TRP A C 1
ATOM 2157 O O . TRP A 1 274 ? 9.034 11.890 -15.071 1.00 91.69 274 TRP A O 1
ATOM 2167 N N . MET A 1 275 ? 8.534 10.146 -13.758 1.00 93.31 275 MET A N 1
ATOM 2168 C CA . MET A 1 275 ? 8.116 9.218 -14.801 1.00 93.31 275 MET A CA 1
ATOM 2169 C C . MET A 1 275 ? 6.708 8.728 -14.456 1.00 93.31 275 MET A C 1
ATOM 2171 O O . MET A 1 275 ? 6.461 8.434 -13.284 1.00 93.31 275 MET A O 1
ATOM 2175 N N . PRO A 1 276 ? 5.778 8.633 -15.416 1.00 93.81 276 PRO A N 1
ATOM 2176 C CA . PRO A 1 276 ? 4.455 8.099 -15.138 1.00 93.81 276 PRO A CA 1
ATOM 2177 C C . PRO A 1 276 ? 4.519 6.586 -14.874 1.00 93.81 276 PRO A C 1
ATOM 2179 O O . PRO A 1 276 ? 5.234 5.846 -15.550 1.00 93.81 276 PRO A O 1
ATOM 2182 N N . ALA A 1 277 ? 3.758 6.130 -13.882 1.00 92.44 277 ALA A N 1
ATOM 2183 C CA . ALA A 1 277 ? 3.442 4.723 -13.665 1.00 92.44 277 ALA A CA 1
ATOM 2184 C C . ALA A 1 277 ? 2.191 4.336 -14.466 1.00 92.44 277 ALA A C 1
ATOM 2186 O O . ALA A 1 277 ? 1.322 5.169 -14.713 1.00 92.44 277 ALA A O 1
ATOM 2187 N N . ALA A 1 278 ? 2.066 3.058 -14.822 1.00 86.19 278 ALA A N 1
ATOM 2188 C CA . ALA A 1 278 ? 0.929 2.579 -15.607 1.00 86.19 278 ALA A CA 1
ATOM 2189 C C . ALA A 1 278 ? -0.330 2.330 -14.757 1.00 86.19 278 ALA A C 1
ATOM 2191 O O . ALA A 1 278 ? -1.441 2.536 -15.239 1.00 86.19 278 ALA A O 1
ATOM 2192 N N . GLY A 1 279 ? -0.186 1.920 -13.490 1.00 86.88 279 GLY A N 1
ATOM 2193 C CA . GLY A 1 279 ? -1.332 1.827 -12.580 1.00 86.88 279 GLY A CA 1
ATOM 2194 C C . GLY A 1 279 ? -1.203 0.818 -11.442 1.00 86.88 279 GLY A C 1
ATOM 2195 O O . GLY A 1 279 ? -0.388 -0.102 -11.469 1.00 86.88 279 GLY A O 1
ATOM 2196 N N . ILE A 1 280 ? -2.055 0.986 -10.434 1.00 87.62 280 ILE A N 1
ATOM 2197 C CA . ILE A 1 280 ? -2.147 0.126 -9.246 1.00 87.62 280 ILE A CA 1
ATOM 2198 C C . ILE A 1 280 ? -3.118 -1.034 -9.521 1.00 87.62 280 ILE A C 1
ATOM 2200 O O . ILE A 1 280 ? -4.126 -0.830 -10.199 1.00 87.62 280 ILE A O 1
ATOM 2204 N N . PRO A 1 281 ? -2.875 -2.242 -8.980 1.00 86.00 281 PRO A N 1
ATOM 2205 C CA . PRO A 1 281 ? -1.712 -2.624 -8.169 1.00 86.00 281 PRO A CA 1
ATOM 2206 C C . PRO A 1 281 ? -0.525 -3.155 -8.984 1.00 86.00 281 PRO A C 1
ATOM 2208 O O . PRO A 1 281 ? 0.607 -3.118 -8.521 1.00 86.00 281 PRO A O 1
ATOM 2211 N N . TRP A 1 282 ? -0.746 -3.636 -10.207 1.00 90.94 282 TRP A N 1
ATOM 2212 C CA . TRP A 1 282 ? 0.239 -4.482 -10.895 1.00 90.94 282 TRP A CA 1
ATOM 2213 C C . TRP A 1 282 ? 1.339 -3.736 -11.646 1.00 90.94 282 TRP A C 1
ATOM 2215 O O . TRP A 1 282 ? 2.376 -4.331 -11.947 1.00 90.94 282 TRP A O 1
ATOM 2225 N N . PHE A 1 283 ? 1.118 -2.468 -11.977 1.00 88.06 283 PHE A N 1
ATOM 2226 C CA . PHE A 1 283 ? 1.925 -1.725 -12.942 1.00 88.06 283 PHE A CA 1
ATOM 2227 C C . PHE A 1 283 ? 2.536 -0.443 -12.346 1.00 88.06 283 PHE A C 1
ATOM 2229 O O . PHE A 1 283 ? 2.860 0.501 -13.067 1.00 88.06 283 PHE A O 1
ATOM 2236 N N . VAL A 1 284 ? 2.725 -0.410 -11.020 1.00 87.12 284 VAL A N 1
ATOM 2237 C CA . VAL A 1 284 ? 3.409 0.676 -10.289 1.00 87.12 284 VAL A CA 1
ATOM 2238 C C . VAL A 1 284 ? 4.919 0.424 -10.217 1.00 87.12 284 VAL A C 1
ATOM 2240 O O . VAL A 1 284 ? 5.539 0.432 -9.155 1.00 87.12 284 VAL A O 1
ATOM 2243 N N . ALA A 1 285 ? 5.511 0.154 -11.376 1.00 91.12 285 ALA A N 1
ATOM 2244 C CA . ALA A 1 285 ? 6.937 -0.088 -11.555 1.00 91.12 285 ALA A CA 1
ATOM 2245 C C . ALA A 1 285 ? 7.438 0.667 -12.796 1.00 91.12 285 ALA A C 1
ATOM 2247 O O . ALA A 1 285 ? 6.650 1.285 -13.514 1.00 91.12 285 ALA A O 1
ATOM 2248 N N . VAL A 1 286 ? 8.747 0.643 -13.060 1.00 93.75 286 VAL A N 1
ATOM 2249 C CA . VAL A 1 286 ? 9.285 1.249 -14.289 1.00 93.75 286 VAL A CA 1
ATOM 2250 C C . VAL A 1 286 ? 8.880 0.358 -15.459 1.00 93.75 286 VAL A C 1
ATOM 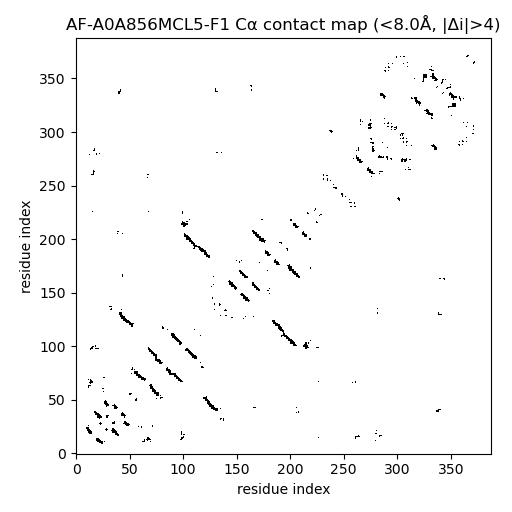2252 O O . VAL A 1 286 ? 9.458 -0.711 -15.628 1.00 93.75 286 VAL A O 1
ATOM 2255 N N . PHE A 1 287 ? 7.907 0.815 -16.245 1.00 95.31 287 PHE A N 1
ATOM 2256 C CA . PHE A 1 287 ? 7.456 0.197 -17.491 1.00 95.31 287 PHE A CA 1
ATOM 2257 C C . PHE A 1 287 ? 7.820 1.095 -18.667 1.00 95.31 287 PHE A C 1
ATOM 2259 O O . PHE A 1 287 ? 7.373 2.239 -18.733 1.00 95.31 287 PHE A O 1
ATOM 2266 N N . GLY A 1 288 ? 8.639 0.596 -19.592 1.00 95.06 288 GLY A N 1
ATOM 2267 C CA . GLY A 1 288 ? 9.212 1.430 -20.646 1.00 95.06 288 GLY A CA 1
ATOM 2268 C C . GLY A 1 288 ? 8.175 1.957 -21.630 1.00 95.06 288 GLY A C 1
ATOM 2269 O O . GLY A 1 288 ? 8.009 3.167 -21.768 1.00 95.06 288 GLY A O 1
ATOM 2270 N N . ARG A 1 289 ? 7.454 1.052 -22.297 1.00 95.31 289 ARG A N 1
ATOM 2271 C CA . ARG A 1 289 ? 6.453 1.412 -23.307 1.00 95.31 289 ARG A CA 1
ATOM 2272 C C . ARG A 1 289 ? 5.370 2.319 -22.740 1.00 95.31 289 ARG A C 1
ATOM 2274 O O . ARG A 1 289 ? 5.086 3.367 -23.312 1.00 95.31 289 ARG A O 1
ATOM 2281 N N . ASP A 1 290 ? 4.766 1.889 -21.642 1.00 94.62 290 ASP A N 1
ATOM 2282 C CA . ASP A 1 290 ? 3.604 2.540 -21.055 1.00 94.62 290 ASP A CA 1
ATOM 2283 C C . ASP A 1 290 ? 3.955 3.972 -20.641 1.00 94.62 290 ASP A C 1
ATOM 2285 O O . ASP A 1 290 ? 3.216 4.907 -20.953 1.00 94.62 290 ASP A O 1
ATOM 2289 N N . ALA A 1 291 ? 5.138 4.167 -20.052 1.00 95.19 291 ALA A N 1
ATOM 2290 C CA . ALA A 1 291 ? 5.590 5.491 -19.672 1.00 95.19 291 ALA A CA 1
ATOM 2291 C C . ALA A 1 291 ? 5.931 6.390 -20.863 1.00 95.19 291 ALA A C 1
ATOM 2293 O O . ALA A 1 291 ? 5.610 7.577 -20.813 1.00 95.19 291 ALA A O 1
ATOM 2294 N N . ILE A 1 292 ? 6.533 5.862 -21.939 1.00 95.56 292 ILE A N 1
ATOM 2295 C CA . ILE A 1 292 ? 6.778 6.656 -23.155 1.00 95.56 292 ILE A CA 1
ATOM 2296 C C . ILE A 1 292 ? 5.447 7.093 -23.772 1.00 95.56 292 ILE A C 1
ATOM 2298 O O . ILE A 1 292 ? 5.270 8.270 -24.070 1.00 95.56 292 ILE A O 1
ATOM 2302 N N . ILE A 1 293 ? 4.491 6.173 -23.934 1.00 94.94 293 ILE A N 1
ATOM 2303 C CA . ILE A 1 293 ? 3.190 6.486 -24.541 1.00 94.94 293 ILE A CA 1
ATOM 2304 C C . ILE A 1 293 ? 2.441 7.527 -23.708 1.00 94.94 293 ILE A C 1
ATOM 2306 O O . ILE A 1 293 ? 1.962 8.513 -24.267 1.00 94.94 293 ILE A O 1
ATOM 2310 N N . ALA A 1 294 ? 2.366 7.336 -22.388 1.00 94.94 294 ALA A N 1
ATOM 2311 C CA . ALA A 1 294 ? 1.730 8.298 -21.497 1.00 94.94 294 ALA A CA 1
ATOM 2312 C C . ALA A 1 294 ? 2.417 9.669 -21.588 1.00 94.94 294 ALA A C 1
ATOM 2314 O O . ALA A 1 294 ? 1.742 10.678 -21.766 1.00 94.94 294 ALA A O 1
ATOM 2315 N N . SER A 1 295 ? 3.754 9.695 -21.568 1.00 95.00 295 SER A N 1
ATOM 2316 C CA . SER A 1 295 ? 4.535 10.929 -21.679 1.00 95.00 295 SER A CA 1
ATOM 2317 C C . SER A 1 295 ? 4.285 11.671 -22.993 1.00 95.00 295 SER A C 1
ATOM 2319 O O . SER A 1 295 ? 4.075 12.881 -22.967 1.00 95.00 295 SER A O 1
ATOM 2321 N N . LEU A 1 296 ? 4.240 10.958 -24.125 1.00 93.50 296 LEU A N 1
ATOM 2322 C CA . LEU A 1 296 ? 3.925 11.526 -25.440 1.00 93.50 296 LEU A CA 1
ATOM 2323 C C . LEU A 1 296 ? 2.507 12.108 -25.480 1.00 93.50 296 LEU A C 1
ATOM 2325 O O . LEU A 1 296 ? 2.298 13.211 -25.980 1.00 93.50 296 LEU A O 1
ATOM 2329 N N . GLN A 1 297 ? 1.524 11.398 -24.921 1.00 93.62 297 GLN A N 1
ATOM 2330 C CA . GLN A 1 297 ? 0.135 11.868 -24.866 1.00 93.62 297 GLN A CA 1
ATOM 2331 C C . GLN A 1 297 ? -0.034 13.102 -23.971 1.00 93.62 297 GLN A C 1
ATOM 2333 O O . GLN A 1 297 ? -0.904 13.934 -24.232 1.00 93.62 297 GLN A O 1
ATOM 2338 N N . THR A 1 298 ? 0.801 13.245 -22.939 1.00 92.88 298 THR A N 1
ATOM 2339 C CA . THR A 1 298 ? 0.747 14.365 -21.992 1.00 92.88 298 THR A CA 1
ATOM 2340 C C . THR A 1 298 ? 1.824 15.419 -22.212 1.00 92.88 298 THR A C 1
ATOM 2342 O O . THR A 1 298 ? 1.955 16.315 -21.381 1.00 92.88 298 THR A O 1
ATOM 2345 N N . ILE A 1 299 ? 2.595 15.364 -23.301 1.00 92.00 299 ILE A N 1
ATOM 2346 C CA . ILE A 1 299 ? 3.762 16.241 -23.485 1.00 92.00 299 ILE A CA 1
ATOM 2347 C C . ILE A 1 299 ? 3.394 17.731 -23.471 1.00 92.00 299 ILE A C 1
ATOM 2349 O O . ILE A 1 299 ? 4.121 18.555 -22.920 1.00 92.00 299 ILE A O 1
ATOM 2353 N N . MET A 1 300 ? 2.216 18.067 -24.007 1.00 91.12 300 MET A N 1
ATOM 2354 C CA . MET A 1 300 ? 1.679 19.431 -24.029 1.00 91.12 300 MET A CA 1
ATOM 2355 C C . MET A 1 300 ? 1.132 19.894 -22.676 1.00 91.12 300 MET A C 1
ATOM 2357 O O . MET A 1 300 ? 0.826 21.072 -22.535 1.00 91.12 300 MET A O 1
ATOM 2361 N N . VAL A 1 301 ? 0.972 18.976 -21.719 1.00 92.19 301 VAL A N 1
ATOM 2362 C CA . VAL A 1 301 ? 0.437 19.231 -20.376 1.00 92.19 301 VAL A CA 1
ATOM 2363 C C . VAL A 1 301 ? 1.558 19.278 -19.342 1.00 92.19 301 VAL A C 1
ATOM 2365 O O . VAL A 1 301 ? 1.582 20.174 -18.500 1.00 92.19 301 VAL A O 1
ATOM 2368 N N . TYR A 1 302 ? 2.478 18.311 -19.387 1.00 91.88 302 TYR A N 1
ATOM 2369 C CA . TYR A 1 302 ? 3.595 18.207 -18.454 1.00 91.88 302 TYR A CA 1
ATOM 2370 C C . TYR A 1 302 ? 4.802 17.493 -19.102 1.00 91.88 302 TYR A C 1
ATOM 2372 O O . TYR A 1 302 ? 4.922 16.267 -19.019 1.00 91.88 302 TYR A O 1
ATOM 2380 N N . PRO A 1 303 ? 5.719 18.235 -19.755 1.00 91.25 303 PRO A N 1
ATOM 2381 C CA . PRO A 1 303 ? 6.828 17.649 -20.518 1.00 91.25 303 PRO A CA 1
ATOM 2382 C C . PRO A 1 303 ? 7.888 16.954 -19.648 1.00 91.25 303 PRO A C 1
ATOM 2384 O O . PRO A 1 303 ? 8.634 16.109 -20.145 1.00 91.25 303 PRO A O 1
ATOM 2387 N N . GLU A 1 304 ? 7.949 17.252 -18.346 1.00 90.00 304 GLU A N 1
ATOM 2388 C CA . GLU A 1 304 ? 8.909 16.622 -17.429 1.00 90.00 304 GLU A CA 1
ATOM 2389 C C . GLU A 1 304 ? 8.704 15.103 -17.302 1.00 90.00 304 GLU A C 1
ATOM 2391 O O . GLU A 1 304 ? 9.663 14.394 -17.001 1.00 90.00 304 GLU A O 1
ATOM 2396 N N . PHE A 1 305 ? 7.507 14.579 -17.609 1.00 93.19 305 PHE A N 1
ATOM 2397 C CA . PHE A 1 305 ? 7.287 13.132 -17.705 1.00 93.19 305 PHE A CA 1
ATOM 2398 C C . PHE A 1 305 ? 8.090 12.479 -18.827 1.00 93.19 305 PHE A C 1
ATOM 2400 O O . PHE A 1 305 ? 8.728 11.448 -18.596 1.00 93.19 305 PHE A O 1
ATOM 2407 N N . ALA A 1 306 ? 8.123 13.091 -20.014 1.00 94.25 306 ALA A N 1
ATOM 2408 C CA . ALA A 1 306 ? 8.942 12.602 -21.122 1.00 94.25 306 ALA A CA 1
ATOM 2409 C C . ALA A 1 306 ? 10.423 12.659 -20.743 1.00 94.25 306 ALA A C 1
ATOM 2411 O O . ALA A 1 306 ? 11.151 11.676 -20.883 1.00 94.25 306 ALA A O 1
ATOM 2412 N N . ARG A 1 307 ? 10.856 13.773 -20.139 1.00 93.44 307 ARG A N 1
ATOM 2413 C CA . ARG A 1 307 ? 12.239 13.937 -19.685 1.00 93.44 307 ARG A CA 1
ATOM 2414 C C . ARG A 1 307 ? 12.650 12.864 -18.672 1.00 93.44 307 ARG A C 1
ATOM 2416 O O . ARG A 1 307 ? 13.674 12.208 -18.871 1.00 93.44 307 ARG A O 1
ATOM 2423 N N . GLY A 1 308 ? 11.866 12.663 -17.613 1.00 94.94 308 GLY A N 1
ATOM 2424 C CA . GLY A 1 308 ? 12.142 11.647 -16.598 1.00 94.94 308 GLY A CA 1
ATOM 2425 C C . GLY A 1 308 ? 12.121 10.230 -17.164 1.00 94.94 308 GLY A C 1
ATOM 2426 O O . GLY A 1 308 ? 13.005 9.434 -16.846 1.00 94.94 308 GLY A O 1
ATOM 2427 N N . THR A 1 309 ? 11.181 9.937 -18.066 1.00 96.12 309 THR A N 1
ATOM 2428 C CA . THR A 1 309 ? 11.102 8.655 -18.781 1.00 96.12 309 THR A CA 1
ATOM 2429 C C . THR A 1 309 ? 12.361 8.395 -19.607 1.00 96.12 309 THR A C 1
ATOM 2431 O O . THR A 1 309 ? 13.011 7.365 -19.428 1.00 96.12 309 THR A O 1
ATOM 2434 N N . LEU A 1 310 ? 12.766 9.337 -20.465 1.00 95.62 310 LEU A N 1
ATOM 2435 C CA . LEU A 1 310 ? 13.957 9.199 -21.309 1.00 95.62 310 LEU A CA 1
ATOM 2436 C C . LEU A 1 310 ? 15.236 9.025 -20.486 1.00 95.62 310 LEU A C 1
ATOM 2438 O O . LEU A 1 310 ? 16.071 8.183 -20.819 1.00 95.62 310 LEU A O 1
ATOM 2442 N N . ILE A 1 311 ? 15.388 9.795 -19.406 1.00 95.69 311 ILE A N 1
ATOM 2443 C CA . ILE A 1 311 ? 16.518 9.663 -18.480 1.00 95.69 311 ILE A CA 1
ATOM 2444 C C . ILE A 1 311 ? 16.526 8.264 -17.866 1.00 95.69 311 ILE A C 1
ATOM 2446 O O . ILE A 1 311 ? 17.546 7.574 -17.921 1.00 95.69 311 ILE A O 1
ATOM 2450 N N . LYS A 1 312 ? 15.392 7.814 -17.317 1.00 96.00 312 LYS A N 1
ATOM 2451 C CA . LYS A 1 312 ? 15.328 6.533 -16.614 1.00 96.00 312 LYS A CA 1
ATOM 2452 C C . LYS A 1 312 ? 15.587 5.346 -17.535 1.00 96.00 312 LYS A C 1
ATOM 2454 O O . LYS A 1 312 ? 16.287 4.417 -17.139 1.00 96.00 312 LYS A O 1
ATOM 2459 N N . LEU A 1 313 ? 15.055 5.382 -18.756 1.00 96.12 313 LEU A N 1
ATOM 2460 C CA . LEU A 1 313 ? 15.296 4.340 -19.752 1.00 96.12 313 LEU A CA 1
ATOM 2461 C C . LEU A 1 313 ? 16.744 4.341 -20.239 1.00 96.12 313 LEU A C 1
ATOM 2463 O O . LEU A 1 313 ? 17.333 3.272 -20.341 1.00 96.12 313 LEU A O 1
ATOM 2467 N N . ALA A 1 314 ? 17.356 5.512 -20.440 1.00 95.75 314 ALA A N 1
ATOM 2468 C CA . ALA A 1 314 ? 18.772 5.597 -20.791 1.00 95.75 314 ALA A CA 1
ATOM 2469 C C . ALA A 1 314 ? 19.684 5.037 -19.683 1.00 95.75 314 ALA A C 1
ATOM 2471 O O . ALA A 1 314 ? 20.631 4.314 -19.980 1.00 95.75 314 ALA A O 1
ATOM 2472 N N . GLN A 1 315 ? 19.379 5.311 -18.408 1.00 95.69 315 GLN A N 1
ATOM 2473 C CA . GLN A 1 315 ? 20.102 4.746 -17.257 1.00 95.69 315 GLN A CA 1
ATOM 2474 C C . GLN A 1 315 ? 20.017 3.213 -17.180 1.00 95.69 315 GLN A C 1
ATOM 2476 O O . GLN A 1 315 ? 20.871 2.583 -16.561 1.00 95.69 315 GLN A O 1
ATOM 2481 N N . LEU A 1 316 ? 18.974 2.623 -17.764 1.00 96.44 316 LEU A N 1
ATOM 2482 C CA . LEU A 1 316 ? 18.695 1.189 -17.737 1.00 96.44 316 LEU A CA 1
ATOM 2483 C C . LEU A 1 316 ? 18.800 0.546 -19.129 1.00 96.44 316 LEU A C 1
ATOM 2485 O O . LEU A 1 316 ? 18.261 -0.537 -19.344 1.00 96.44 316 LEU A O 1
ATOM 2489 N N . GLN A 1 317 ? 19.459 1.204 -20.085 1.00 97.12 317 GLN A N 1
ATOM 2490 C CA . GLN A 1 317 ? 19.680 0.642 -21.412 1.00 97.12 317 GLN A CA 1
ATOM 2491 C C . GLN A 1 317 ? 20.595 -0.584 -21.304 1.00 97.12 317 GLN A C 1
ATOM 2493 O O . GLN A 1 317 ? 21.630 -0.544 -20.635 1.00 97.12 317 GLN A O 1
ATOM 2498 N N . ALA A 1 318 ? 20.240 -1.669 -21.990 1.00 97.25 318 ALA A N 1
ATOM 2499 C CA . ALA A 1 318 ? 21.081 -2.856 -22.039 1.00 97.25 318 ALA A CA 1
ATOM 2500 C C . ALA A 1 318 ? 22.422 -2.545 -22.725 1.00 97.25 318 ALA A C 1
ATOM 2502 O O . ALA A 1 318 ? 22.462 -1.937 -23.797 1.00 97.25 318 ALA A O 1
ATOM 2503 N N . THR A 1 319 ? 23.522 -3.003 -22.127 1.00 97.00 319 THR A N 1
ATOM 2504 C CA . THR A 1 319 ? 24.892 -2.842 -22.653 1.00 97.00 319 THR A CA 1
ATOM 2505 C C . THR A 1 319 ? 25.541 -4.166 -23.050 1.00 97.00 319 THR A C 1
ATOM 2507 O O . THR A 1 319 ? 26.577 -4.171 -23.710 1.00 97.00 319 THR A O 1
ATOM 2510 N N . THR A 1 320 ? 24.930 -5.292 -22.683 1.00 96.75 320 THR A N 1
ATOM 2511 C CA . THR A 1 320 ? 25.421 -6.648 -22.949 1.00 96.75 320 THR A CA 1
ATOM 2512 C C . THR A 1 320 ? 24.299 -7.531 -23.489 1.00 96.75 320 THR A C 1
ATOM 2514 O O . THR A 1 320 ? 23.122 -7.170 -23.430 1.00 96.75 320 THR A O 1
ATOM 2517 N N . VAL A 1 321 ? 24.675 -8.684 -24.048 1.00 97.94 321 VAL A N 1
ATOM 2518 C CA . VAL A 1 321 ? 23.728 -9.735 -24.440 1.00 97.94 321 VAL A CA 1
ATOM 2519 C C . VAL A 1 321 ? 23.410 -10.604 -23.224 1.00 97.94 321 VAL A C 1
ATOM 2521 O O . VAL A 1 321 ? 24.325 -10.988 -22.495 1.00 97.94 321 VAL A O 1
ATOM 2524 N N . ASP A 1 322 ? 22.129 -10.894 -23.008 1.00 97.56 322 ASP A N 1
ATOM 2525 C CA . ASP A 1 322 ? 21.635 -11.792 -21.961 1.00 97.56 322 ASP A CA 1
ATOM 2526 C C . ASP A 1 322 ? 20.320 -12.437 -22.416 1.00 97.56 322 ASP A C 1
ATOM 2528 O O . ASP A 1 322 ? 19.281 -11.774 -22.453 1.00 97.56 322 ASP A O 1
ATOM 2532 N N . ASP A 1 323 ? 20.374 -13.724 -22.764 1.00 96.50 323 ASP A N 1
ATOM 2533 C CA . ASP A 1 323 ? 19.225 -14.461 -23.304 1.00 96.50 323 ASP A CA 1
ATOM 2534 C C . ASP A 1 323 ? 18.099 -14.637 -22.276 1.00 96.50 323 ASP A C 1
ATOM 2536 O O . ASP A 1 323 ? 16.934 -14.683 -22.651 1.00 96.50 323 ASP A O 1
ATOM 2540 N N . TRP A 1 324 ? 18.410 -14.706 -20.976 1.00 96.94 324 TRP A N 1
ATOM 2541 C CA . TRP A 1 324 ? 17.381 -14.852 -19.942 1.00 96.94 324 TRP A CA 1
ATOM 2542 C C . TRP A 1 324 ? 16.535 -13.586 -19.829 1.00 96.94 324 TRP A C 1
ATOM 2544 O O . TRP A 1 324 ? 15.318 -13.654 -19.682 1.00 96.94 324 TRP A O 1
ATOM 2554 N N . ARG A 1 325 ? 17.179 -12.418 -19.921 1.00 96.81 325 ARG A N 1
ATOM 2555 C CA . ARG A 1 325 ? 16.515 -11.112 -19.809 1.00 96.81 325 ARG A CA 1
ATOM 2556 C C . ARG A 1 325 ? 16.042 -10.538 -21.144 1.00 96.81 325 ARG A C 1
ATOM 2558 O O . ARG A 1 325 ? 15.510 -9.428 -21.140 1.00 96.81 325 ARG A O 1
ATOM 2565 N N . ASP A 1 326 ? 16.234 -11.249 -22.257 1.00 96.94 326 ASP A N 1
ATOM 2566 C CA . ASP A 1 326 ? 16.060 -10.753 -23.632 1.00 96.94 326 ASP A CA 1
ATOM 2567 C C . ASP A 1 326 ? 16.883 -9.482 -23.940 1.00 96.94 326 ASP A C 1
ATOM 2569 O O . ASP A 1 326 ? 16.491 -8.618 -24.737 1.00 96.94 326 ASP A O 1
ATOM 2573 N N . ALA A 1 327 ? 18.037 -9.329 -23.287 1.00 97.31 327 ALA A N 1
ATOM 2574 C CA . ALA A 1 327 ? 18.862 -8.135 -23.395 1.00 97.31 327 ALA A CA 1
ATOM 2575 C C . ALA A 1 327 ? 19.816 -8.217 -24.592 1.00 97.31 327 ALA A C 1
ATOM 2577 O O . ALA A 1 327 ? 20.462 -9.234 -24.840 1.00 97.31 327 ALA A O 1
ATOM 2578 N N . GLN A 1 328 ? 19.943 -7.103 -25.311 1.00 96.56 328 GLN A N 1
ATOM 2579 C CA . GLN A 1 328 ? 20.959 -6.881 -26.340 1.00 96.56 328 GLN A CA 1
ATOM 2580 C C . GLN A 1 328 ? 21.430 -5.427 -26.240 1.00 96.56 328 GLN A C 1
ATOM 2582 O O . GLN A 1 328 ? 20.604 -4.567 -25.911 1.00 96.56 328 GLN A O 1
ATOM 2587 N N . PRO A 1 329 ? 22.705 -5.121 -26.549 1.00 97.00 329 PRO A N 1
ATOM 2588 C CA . PRO A 1 329 ? 23.209 -3.754 -26.519 1.00 97.00 329 PRO A CA 1
ATOM 2589 C C . PRO A 1 329 ? 22.286 -2.786 -27.266 1.00 97.00 329 PRO A C 1
ATOM 2591 O O . PRO A 1 329 ? 21.920 -3.019 -28.416 1.00 97.00 329 PRO A O 1
ATOM 2594 N N . GLY A 1 330 ? 21.884 -1.711 -26.592 1.00 94.44 330 GLY A N 1
ATOM 2595 C CA . GLY A 1 330 ? 21.003 -0.684 -27.141 1.00 94.44 330 GLY A CA 1
ATOM 2596 C C . GLY A 1 330 ? 19.517 -0.841 -26.799 1.00 94.44 330 GLY A C 1
ATOM 2597 O O . GLY A 1 330 ? 18.785 0.148 -26.898 1.00 94.44 330 GLY A O 1
ATOM 2598 N N . ARG A 1 331 ? 19.061 -2.025 -26.361 1.00 95.88 331 ARG A N 1
ATOM 2599 C CA . ARG A 1 331 ? 17.647 -2.258 -26.022 1.00 95.88 331 ARG A CA 1
ATOM 2600 C C . ARG A 1 331 ? 17.208 -1.488 -24.779 1.00 95.88 331 ARG A C 1
ATOM 2602 O O . ARG A 1 331 ? 17.934 -1.408 -23.788 1.00 95.88 331 ARG A O 1
ATOM 2609 N N . MET A 1 332 ? 15.973 -0.996 -24.826 1.00 96.88 332 MET A N 1
ATOM 2610 C CA . MET A 1 332 ? 15.268 -0.424 -23.679 1.00 96.88 332 MET A CA 1
ATOM 2611 C C . MET A 1 332 ? 14.406 -1.481 -22.991 1.00 96.88 332 MET A C 1
ATOM 2613 O O . MET A 1 332 ? 13.842 -2.351 -23.656 1.00 96.88 332 MET A O 1
ATOM 2617 N N . LEU A 1 333 ? 14.304 -1.404 -21.663 1.00 96.50 333 LEU A N 1
ATOM 2618 C CA . LEU A 1 333 ? 13.566 -2.391 -20.877 1.00 96.50 333 LEU A CA 1
ATOM 2619 C C . LEU A 1 333 ? 12.058 -2.408 -21.184 1.00 96.50 333 LEU A C 1
ATOM 2621 O O . LEU A 1 333 ? 11.447 -1.393 -21.520 1.00 96.50 333 LEU A O 1
ATOM 2625 N N . HIS A 1 334 ? 11.450 -3.575 -20.997 1.00 96.12 334 HIS A N 1
ATOM 2626 C CA . HIS A 1 334 ? 10.013 -3.732 -20.823 1.00 96.12 334 HIS A CA 1
ATOM 2627 C C . HIS A 1 334 ? 9.604 -3.257 -19.432 1.00 96.12 334 HIS A C 1
ATOM 2629 O O . HIS A 1 334 ? 8.878 -2.272 -19.305 1.00 96.12 334 HIS A O 1
ATOM 2635 N N . GLU A 1 335 ? 10.129 -3.920 -18.399 1.00 95.81 335 GLU A N 1
ATOM 2636 C CA . GLU A 1 335 ? 9.854 -3.603 -17.001 1.00 95.81 335 GLU A CA 1
ATOM 2637 C C . GLU A 1 335 ? 11.026 -3.976 -16.075 1.00 95.81 335 GLU A C 1
ATOM 2639 O O . GLU A 1 335 ? 11.898 -4.777 -16.426 1.00 95.81 335 GLU A O 1
ATOM 2644 N N . ILE A 1 336 ? 11.045 -3.403 -14.871 1.00 95.31 336 ILE A N 1
ATOM 2645 C CA . ILE A 1 336 ? 11.935 -3.813 -13.774 1.00 95.31 336 ILE A CA 1
ATOM 2646 C C . ILE A 1 336 ? 11.114 -4.090 -12.517 1.00 95.31 336 ILE A C 1
ATOM 2648 O O . ILE A 1 336 ? 10.182 -3.350 -12.201 1.00 95.31 336 ILE A O 1
ATOM 2652 N N . ARG A 1 337 ? 11.492 -5.132 -11.778 1.00 95.44 337 ARG A N 1
ATOM 2653 C CA . ARG A 1 337 ? 10.845 -5.553 -10.533 1.00 95.44 337 ARG A CA 1
ATOM 2654 C C . ARG A 1 337 ? 11.846 -5.647 -9.397 1.00 95.44 337 ARG A C 1
ATOM 2656 O O . ARG A 1 337 ? 13.046 -5.806 -9.614 1.00 95.44 337 ARG A O 1
ATOM 2663 N N . ARG A 1 338 ? 11.336 -5.517 -8.177 1.00 94.88 338 ARG A N 1
ATOM 2664 C CA . ARG A 1 338 ? 12.108 -5.515 -6.927 1.00 94.88 338 ARG A CA 1
ATOM 2665 C C . ARG A 1 338 ? 11.658 -6.588 -5.932 1.00 94.88 338 ARG A C 1
ATOM 2667 O O . ARG A 1 338 ? 12.178 -6.609 -4.818 1.00 94.88 338 ARG A O 1
ATOM 2674 N N . GLY A 1 339 ? 10.713 -7.442 -6.318 1.00 95.25 339 GLY A N 1
ATOM 2675 C CA . GLY A 1 339 ? 10.194 -8.536 -5.496 1.00 95.25 339 GLY A CA 1
ATOM 2676 C C . GLY A 1 339 ? 11.169 -9.707 -5.377 1.00 95.25 339 GLY A C 1
ATOM 2677 O O . GLY A 1 339 ? 12.215 -9.727 -6.032 1.00 95.25 339 GLY A O 1
ATOM 2678 N N . GLU A 1 340 ? 10.819 -10.676 -4.532 1.00 96.31 340 GLU A N 1
ATOM 2679 C CA . GLU A 1 340 ? 11.638 -11.858 -4.245 1.00 96.31 340 GLU A CA 1
ATOM 2680 C C . GLU A 1 340 ? 12.051 -12.587 -5.523 1.00 96.31 340 GLU A C 1
ATOM 2682 O O . GLU A 1 340 ? 13.235 -12.858 -5.725 1.00 96.31 340 GLU A O 1
ATOM 2687 N N . LEU A 1 341 ? 11.092 -12.851 -6.415 1.00 96.06 341 LEU A N 1
ATOM 2688 C CA . LEU A 1 341 ? 11.344 -13.661 -7.605 1.00 96.06 341 LEU A CA 1
ATOM 2689 C C . LEU A 1 341 ? 12.357 -12.989 -8.535 1.00 96.06 341 LEU A C 1
ATOM 2691 O O . LEU A 1 341 ? 13.185 -13.657 -9.152 1.00 96.06 341 LEU A O 1
ATOM 2695 N N . ALA A 1 342 ? 12.301 -11.659 -8.639 1.00 96.00 342 ALA A N 1
ATOM 2696 C CA . ALA A 1 342 ? 13.234 -10.893 -9.452 1.00 96.00 342 ALA A CA 1
ATOM 2697 C C . ALA A 1 342 ? 14.630 -10.869 -8.812 1.00 96.00 342 ALA A C 1
ATOM 2699 O O . ALA A 1 342 ? 15.617 -11.134 -9.493 1.00 96.00 342 ALA A O 1
ATOM 2700 N N . GLN A 1 343 ? 14.720 -10.604 -7.503 1.00 95.44 343 GLN A N 1
ATOM 2701 C CA . GLN A 1 343 ? 16.003 -10.535 -6.794 1.00 95.44 343 GLN A CA 1
ATOM 2702 C C . GLN A 1 343 ? 16.732 -11.880 -6.724 1.00 95.44 343 GLN A C 1
ATOM 2704 O O . GLN A 1 343 ? 17.957 -11.909 -6.790 1.00 95.44 343 GLN A O 1
ATOM 2709 N N . LEU A 1 344 ? 15.993 -12.986 -6.629 1.00 95.38 344 LEU A N 1
ATOM 2710 C CA . LEU A 1 344 ? 16.547 -14.342 -6.678 1.00 95.38 344 LEU A CA 1
ATOM 2711 C C . LEU A 1 344 ? 16.740 -14.861 -8.114 1.00 95.38 344 LEU A C 1
ATOM 2713 O O . LEU A 1 344 ? 17.111 -16.017 -8.301 1.00 95.38 344 LEU A O 1
ATOM 2717 N N . HIS A 1 345 ? 16.504 -14.019 -9.126 1.00 95.38 345 HIS A N 1
ATOM 2718 C CA . HIS A 1 345 ? 16.624 -14.346 -10.549 1.00 95.38 345 HIS A CA 1
ATOM 2719 C C . HIS A 1 345 ? 15.754 -15.531 -11.017 1.00 95.38 345 HIS A C 1
ATOM 2721 O O . HIS A 1 345 ? 16.039 -16.139 -12.047 1.00 95.38 345 HIS A O 1
ATOM 2727 N N . GLU A 1 346 ? 14.656 -15.828 -10.312 1.00 95.31 346 GLU A N 1
ATOM 2728 C CA . GLU A 1 346 ? 13.651 -16.819 -10.731 1.00 95.31 346 GLU A CA 1
ATOM 2729 C C . GLU A 1 346 ? 12.795 -16.316 -11.906 1.00 95.31 346 GLU A C 1
ATOM 2731 O O . GLU A 1 346 ? 12.198 -17.106 -12.636 1.00 95.31 346 GLU A O 1
ATOM 2736 N N . ILE A 1 347 ? 12.753 -14.997 -12.110 1.00 96.31 347 ILE A N 1
ATOM 2737 C CA . ILE A 1 347 ? 12.132 -14.333 -13.262 1.00 96.31 347 ILE A CA 1
ATOM 2738 C C . ILE A 1 347 ? 13.104 -13.303 -13.866 1.00 96.31 347 ILE A C 1
ATOM 2740 O O . ILE A 1 347 ? 13.977 -12.792 -13.163 1.00 96.31 347 ILE A O 1
ATOM 2744 N N . PRO A 1 348 ? 12.945 -12.911 -15.142 1.00 96.75 348 PRO A N 1
ATOM 2745 C CA . PRO A 1 348 ? 13.945 -12.090 -15.837 1.00 96.75 348 PRO A CA 1
ATOM 2746 C C . PRO A 1 348 ? 13.909 -10.582 -15.522 1.00 96.75 348 PRO A C 1
ATOM 2748 O O . PRO A 1 348 ? 14.535 -9.781 -16.210 1.00 96.75 348 PRO A O 1
ATOM 2751 N N . HIS A 1 349 ? 13.178 -10.148 -14.496 1.00 96.75 349 HIS A N 1
ATOM 2752 C CA . HIS A 1 349 ? 12.736 -8.757 -14.325 1.00 96.75 349 HIS A CA 1
ATOM 2753 C C . HIS A 1 349 ? 13.779 -7.828 -13.668 1.00 96.75 349 HIS A C 1
ATOM 2755 O O . HIS A 1 349 ? 13.419 -6.906 -12.936 1.00 96.75 349 HIS A O 1
ATOM 2761 N N . THR A 1 350 ? 15.073 -8.032 -13.950 1.00 93.44 350 THR A N 1
ATOM 2762 C CA . THR A 1 350 ? 16.196 -7.286 -13.348 1.00 93.44 350 THR A CA 1
ATOM 2763 C C . THR A 1 350 ? 17.203 -6.696 -14.355 1.00 93.44 350 THR A C 1
ATOM 2765 O O . THR A 1 350 ? 18.378 -7.088 -14.370 1.00 93.44 350 THR A O 1
ATOM 2768 N N . PRO A 1 351 ? 16.833 -5.689 -15.167 1.00 96.12 351 PRO A N 1
ATOM 2769 C CA . PRO A 1 351 ? 15.536 -5.449 -15.818 1.00 96.12 351 PRO A CA 1
ATOM 2770 C C . PRO A 1 351 ? 15.231 -6.504 -16.898 1.00 96.12 351 PRO A C 1
ATOM 2772 O O . PRO A 1 351 ? 16.150 -7.165 -17.374 1.00 96.12 351 PRO A O 1
ATOM 2775 N N . TYR A 1 352 ? 13.970 -6.615 -17.322 1.00 97.25 352 TYR A N 1
ATOM 2776 C CA . TYR A 1 352 ? 13.546 -7.467 -18.444 1.00 97.25 352 TYR A CA 1
ATOM 2777 C C . TYR A 1 352 ? 13.387 -6.648 -19.732 1.00 97.25 352 TYR A C 1
ATOM 2779 O O . TYR A 1 352 ? 12.828 -5.553 -19.688 1.00 97.25 352 TYR A O 1
ATOM 2787 N N . TYR A 1 353 ? 13.828 -7.171 -20.880 1.00 97.38 353 TYR A N 1
ATOM 2788 C CA . TYR A 1 353 ? 13.899 -6.473 -22.177 1.00 97.38 353 TYR A CA 1
ATOM 2789 C C . TYR A 1 353 ? 13.081 -7.148 -23.295 1.00 97.38 353 TYR A C 1
ATOM 2791 O O . TYR A 1 353 ? 13.278 -6.846 -24.476 1.00 97.38 353 TYR A O 1
ATOM 2799 N N . GLY A 1 354 ? 12.133 -8.026 -22.947 1.00 94.38 354 GLY A N 1
ATOM 2800 C CA . GLY A 1 354 ? 11.316 -8.797 -23.900 1.00 94.38 354 GLY A CA 1
ATOM 2801 C C . GLY A 1 354 ? 10.238 -7.999 -24.644 1.00 94.38 354 GLY A C 1
ATOM 2802 O O . GLY A 1 354 ? 9.153 -8.504 -24.917 1.00 94.38 354 GLY A O 1
ATOM 2803 N N . THR A 1 355 ? 10.512 -6.736 -24.968 1.00 92.38 355 THR A N 1
ATOM 2804 C CA . THR A 1 355 ? 9.617 -5.829 -25.693 1.00 92.38 355 THR A CA 1
ATOM 2805 C C . THR A 1 355 ? 10.317 -5.319 -26.947 1.00 92.38 355 THR A C 1
ATOM 2807 O O . THR A 1 355 ? 11.501 -4.984 -26.926 1.00 92.38 355 THR A O 1
ATOM 2810 N N . ILE A 1 356 ? 9.597 -5.270 -28.066 1.00 88.69 356 ILE A N 1
ATOM 2811 C CA . ILE A 1 356 ? 10.168 -4.851 -29.358 1.00 88.69 356 ILE A CA 1
ATOM 2812 C C . ILE A 1 356 ? 9.979 -3.342 -29.583 1.00 88.69 356 ILE A C 1
ATOM 2814 O O . ILE A 1 356 ? 10.805 -2.678 -30.206 1.00 88.69 356 ILE A O 1
ATOM 2818 N N . ASP A 1 357 ? 8.895 -2.788 -29.055 1.00 93.50 357 ASP A N 1
ATOM 2819 C CA . ASP A 1 357 ? 8.407 -1.435 -29.315 1.00 93.50 357 ASP A CA 1
ATOM 2820 C C . ASP A 1 357 ? 9.086 -0.345 -28.473 1.00 93.50 357 ASP A C 1
ATOM 2822 O O . ASP A 1 357 ? 9.346 0.730 -29.009 1.00 93.50 357 ASP A O 1
ATOM 2826 N N . THR A 1 358 ? 9.437 -0.593 -27.203 1.00 95.12 358 THR A N 1
ATOM 2827 C CA . THR A 1 358 ? 10.022 0.444 -26.323 1.00 95.12 358 THR A CA 1
ATOM 2828 C C . THR A 1 358 ? 11.259 1.104 -26.929 1.00 95.12 358 THR A C 1
ATOM 2830 O O . THR A 1 358 ? 11.399 2.321 -26.858 1.00 95.12 358 THR A O 1
ATOM 2833 N N . THR A 1 359 ? 12.148 0.335 -27.564 1.00 94.25 359 THR A N 1
ATOM 2834 C CA . THR A 1 359 ? 13.366 0.893 -28.178 1.00 94.25 359 THR A CA 1
ATOM 2835 C C . THR A 1 359 ? 13.028 1.822 -29.351 1.00 94.25 359 THR A C 1
ATOM 2837 O O . THR A 1 359 ? 13.616 2.893 -29.482 1.00 94.25 359 THR A O 1
ATOM 2840 N N . ILE A 1 360 ? 12.043 1.456 -30.176 1.00 93.88 360 ILE A N 1
ATOM 2841 C CA . ILE A 1 360 ? 11.588 2.265 -31.319 1.00 93.88 360 ILE A CA 1
ATOM 2842 C C . ILE A 1 360 ? 10.896 3.545 -30.826 1.00 93.88 360 ILE A C 1
ATOM 2844 O O . ILE A 1 360 ? 11.149 4.640 -31.336 1.00 93.88 360 ILE A O 1
ATOM 2848 N N . LEU A 1 361 ? 10.050 3.417 -29.803 1.00 93.56 361 LEU A N 1
ATOM 2849 C CA . LEU A 1 361 ? 9.353 4.539 -29.178 1.00 93.56 361 LEU A CA 1
ATOM 2850 C C . LEU A 1 361 ? 10.334 5.520 -28.525 1.00 93.56 361 LEU A C 1
ATOM 2852 O O . LEU A 1 361 ? 10.196 6.725 -28.711 1.00 93.56 361 LEU A O 1
ATOM 2856 N N . PHE A 1 362 ? 11.364 5.017 -27.841 1.00 92.56 362 PHE A N 1
ATOM 2857 C CA . PHE A 1 362 ? 12.401 5.837 -27.211 1.00 92.56 362 PHE A CA 1
ATOM 2858 C C . PHE A 1 362 ? 13.135 6.725 -28.223 1.00 92.56 362 PHE A C 1
ATOM 2860 O O . PHE A 1 362 ? 13.410 7.893 -27.953 1.00 92.56 362 PHE A O 1
ATOM 2867 N N . LEU A 1 363 ? 13.449 6.180 -29.402 1.00 89.75 363 LEU A N 1
ATOM 2868 C CA . LEU A 1 363 ? 14.072 6.954 -30.475 1.00 89.75 363 LEU A CA 1
ATOM 2869 C C . LEU A 1 363 ? 13.120 8.016 -31.034 1.00 89.75 363 LEU A C 1
ATOM 2871 O O . LEU A 1 363 ? 13.560 9.119 -31.339 1.00 89.75 363 LEU A O 1
ATOM 2875 N N . SER A 1 364 ? 11.829 7.699 -31.136 1.00 82.06 364 SER A N 1
ATOM 2876 C CA . SER A 1 364 ? 10.814 8.622 -31.657 1.00 82.06 364 SER A CA 1
ATOM 2877 C C . SER A 1 364 ? 10.592 9.818 -30.723 1.00 82.06 364 SER A C 1
ATOM 2879 O O . SER A 1 364 ? 10.576 10.955 -31.184 1.00 82.06 364 SER A O 1
ATOM 2881 N N . ASP A 1 365 ? 10.507 9.579 -29.411 1.00 66.81 365 ASP A N 1
ATOM 2882 C CA . ASP A 1 365 ? 10.321 10.619 -28.384 1.00 66.81 365 ASP A CA 1
ATOM 2883 C C . ASP A 1 365 ? 11.511 11.601 -28.304 1.00 66.81 365 ASP A C 1
ATOM 2885 O O . ASP A 1 365 ? 11.346 12.797 -28.058 1.00 66.81 365 ASP A O 1
ATOM 2889 N N . ARG A 1 366 ? 12.728 11.132 -28.620 1.00 60.69 366 ARG A N 1
ATOM 2890 C CA . ARG A 1 366 ? 13.920 11.995 -28.741 1.00 60.69 366 ARG A CA 1
ATOM 2891 C C . ARG A 1 366 ? 13.905 12.931 -29.950 1.00 60.69 366 ARG A C 1
ATOM 2893 O O . ARG A 1 366 ? 14.657 13.903 -29.954 1.00 60.69 366 ARG A O 1
ATOM 2900 N N . ILE A 1 367 ? 13.133 12.615 -30.988 1.00 52.53 367 ILE A N 1
ATOM 2901 C CA . ILE A 1 367 ? 13.106 13.377 -32.245 1.00 52.53 367 ILE A CA 1
ATOM 2902 C C . ILE A 1 367 ? 12.036 14.483 -32.201 1.00 52.53 367 ILE A C 1
ATOM 2904 O O . ILE A 1 367 ? 12.078 15.399 -33.025 1.00 52.53 367 ILE A O 1
ATOM 2908 N N . ASP A 1 368 ? 11.110 14.456 -31.235 1.00 49.94 368 ASP A N 1
ATOM 2909 C CA . ASP A 1 368 ? 10.049 15.459 -31.139 1.00 49.94 368 ASP A CA 1
ATOM 2910 C C . ASP A 1 368 ? 10.624 16.871 -30.854 1.00 49.94 368 ASP A C 1
ATOM 2912 O O . ASP A 1 368 ? 11.267 17.111 -29.829 1.00 49.94 368 ASP A O 1
ATOM 2916 N N . PRO A 1 369 ? 10.401 17.868 -31.730 1.00 46.97 369 PRO A N 1
ATOM 2917 C CA . PRO A 1 369 ? 10.862 19.231 -31.490 1.00 46.97 369 PRO A CA 1
ATOM 2918 C C . PRO A 1 369 ? 10.272 19.875 -30.221 1.00 46.97 369 PRO A C 1
ATOM 2920 O O . PRO A 1 369 ? 10.832 20.868 -29.757 1.00 46.97 369 PRO A O 1
ATOM 2923 N N . ALA A 1 370 ? 9.179 19.361 -29.649 1.00 50.09 370 ALA A N 1
ATOM 2924 C CA . ALA A 1 370 ? 8.627 19.834 -28.379 1.00 50.09 370 ALA A CA 1
ATOM 2925 C C . ALA A 1 370 ? 9.480 19.416 -27.164 1.00 50.09 370 ALA A C 1
ATOM 2927 O O . ALA A 1 370 ? 9.685 20.243 -26.270 1.00 50.09 370 ALA A O 1
ATOM 2928 N N . THR A 1 371 ? 10.052 18.201 -27.150 1.00 50.91 371 THR A N 1
ATOM 2929 C CA . THR A 1 371 ? 11.032 17.792 -26.121 1.00 50.91 371 THR A CA 1
ATOM 2930 C C . THR A 1 371 ? 12.354 18.548 -26.286 1.00 50.91 371 THR A C 1
ATOM 2932 O O . THR A 1 371 ? 12.972 18.922 -25.290 1.00 50.91 371 THR A O 1
ATOM 2935 N N . ALA A 1 372 ? 12.754 18.859 -27.525 1.00 44.50 372 ALA A N 1
ATOM 2936 C CA . ALA A 1 372 ? 13.999 19.576 -27.824 1.00 44.50 372 ALA A CA 1
ATOM 2937 C C . ALA A 1 372 ? 13.952 21.106 -27.591 1.00 44.50 372 ALA A C 1
ATOM 2939 O O . ALA A 1 372 ? 14.994 21.724 -27.375 1.00 44.50 372 ALA A O 1
ATOM 2940 N N . ARG A 1 373 ? 12.775 21.755 -27.650 1.00 41.22 373 ARG A N 1
ATOM 2941 C CA . ARG A 1 373 ? 12.645 23.226 -27.502 1.00 41.22 373 ARG A CA 1
ATOM 2942 C C . ARG A 1 373 ? 12.533 23.717 -26.060 1.00 41.22 373 ARG A C 1
ATOM 2944 O O . ARG A 1 373 ? 12.939 24.842 -25.790 1.00 41.22 373 ARG A O 1
ATOM 2951 N N . ASN A 1 374 ? 12.010 22.904 -25.143 1.00 42.78 374 ASN A N 1
ATOM 2952 C CA . ASN A 1 374 ? 11.882 23.282 -23.726 1.00 42.78 374 ASN A CA 1
ATOM 2953 C C . ASN A 1 374 ? 13.119 22.928 -22.888 1.00 42.78 374 ASN A C 1
ATOM 2955 O O . ASN A 1 374 ? 13.191 23.238 -21.701 1.00 42.78 374 ASN A O 1
ATOM 2959 N N . SER A 1 375 ? 14.131 22.325 -23.507 1.00 45.16 375 SER A N 1
ATOM 2960 C CA . SER A 1 375 ? 15.376 21.941 -22.867 1.00 45.16 375 SER A CA 1
ATOM 2961 C C . SER A 1 375 ? 16.483 22.979 -23.060 1.00 45.16 375 SER A C 1
ATOM 2963 O O . SER A 1 375 ? 17.511 22.686 -23.669 1.00 45.16 375 SER A O 1
ATOM 2965 N N . ASN A 1 376 ? 16.353 24.161 -22.454 1.00 36.50 376 ASN A N 1
ATOM 2966 C CA . ASN A 1 376 ? 17.464 25.128 -22.336 1.00 36.50 376 ASN A CA 1
ATOM 2967 C C . ASN A 1 376 ? 18.609 24.644 -21.404 1.00 36.50 376 ASN A C 1
ATOM 2969 O O . ASN A 1 376 ? 19.380 25.442 -20.883 1.00 36.50 376 ASN A O 1
ATOM 2973 N N . GLY A 1 377 ? 18.729 23.330 -21.182 1.00 37.88 377 GLY A N 1
ATOM 2974 C CA . GLY A 1 377 ? 19.780 22.687 -20.390 1.00 37.88 377 GLY A CA 1
ATOM 2975 C C . GLY A 1 377 ? 20.267 21.344 -20.951 1.00 37.88 377 GLY A C 1
ATOM 2976 O O . GLY A 1 377 ? 21.012 20.648 -20.266 1.00 37.88 377 GLY A O 1
ATOM 2977 N N . LEU A 1 378 ? 19.869 20.956 -22.174 1.00 42.00 378 LEU A N 1
ATOM 2978 C CA . LEU A 1 378 ? 20.330 19.714 -22.824 1.00 42.00 378 LEU A CA 1
ATOM 2979 C C . LEU A 1 378 ? 21.583 19.885 -23.701 1.00 42.00 378 LEU A C 1
ATOM 2981 O O . LEU A 1 378 ? 21.948 18.954 -24.415 1.00 42.00 378 LEU A O 1
ATOM 2985 N N . GLU A 1 379 ? 22.323 20.994 -23.587 1.00 34.38 379 GLU A N 1
ATOM 2986 C CA . GLU A 1 379 ? 23.601 21.178 -24.306 1.00 34.38 379 GLU A CA 1
ATOM 2987 C C . GLU A 1 379 ? 24.692 20.140 -23.955 1.00 34.38 379 GLU A C 1
ATOM 2989 O O . GLU A 1 379 ? 25.743 20.127 -24.584 1.00 34.38 379 GLU A O 1
ATOM 2994 N N . ASN A 1 380 ? 24.456 19.210 -23.020 1.00 33.91 380 ASN A N 1
ATOM 2995 C CA . ASN A 1 380 ? 25.427 18.178 -22.636 1.00 33.91 380 ASN A CA 1
ATOM 2996 C C . ASN A 1 380 ? 24.937 16.723 -22.741 1.00 33.91 380 ASN A C 1
ATOM 2998 O O . ASN A 1 380 ? 25.505 15.838 -22.098 1.00 33.91 380 ASN A O 1
ATOM 3002 N N . ILE A 1 381 ? 23.938 16.433 -23.581 1.00 37.28 381 ILE A N 1
ATOM 3003 C CA . ILE A 1 381 ? 23.754 15.066 -24.102 1.00 37.28 381 ILE A CA 1
ATOM 3004 C C . ILE A 1 381 ? 24.152 15.061 -25.577 1.00 37.28 381 ILE A C 1
ATOM 3006 O O . ILE A 1 381 ? 23.330 14.954 -26.483 1.00 37.28 381 ILE A O 1
ATOM 3010 N N . SER A 1 382 ? 25.457 15.172 -25.824 1.00 30.47 382 SER A N 1
ATOM 3011 C CA . SER A 1 382 ? 26.075 14.851 -27.109 1.00 30.47 382 SER A CA 1
ATOM 3012 C C . SER A 1 382 ? 26.024 13.333 -27.356 1.00 30.47 382 SER A C 1
ATOM 3014 O O . SER A 1 382 ? 27.033 12.637 -27.385 1.00 30.47 382 SER A O 1
ATOM 3016 N N . CYS A 1 383 ? 24.826 12.784 -27.562 1.00 36.12 383 CYS A N 1
ATOM 3017 C CA . CYS A 1 383 ? 24.624 11.390 -27.974 1.00 36.12 383 CYS A CA 1
ATOM 3018 C C . CYS A 1 383 ? 24.553 11.243 -29.505 1.00 36.12 383 CYS A C 1
ATOM 3020 O O . CYS A 1 383 ? 23.744 10.479 -30.019 1.00 36.12 383 CYS A O 1
ATOM 3022 N N . LEU A 1 384 ? 25.420 11.954 -30.231 1.00 28.30 384 LEU A N 1
ATOM 3023 C CA . LEU A 1 384 ? 25.709 11.695 -31.650 1.00 28.30 384 LEU A CA 1
ATOM 3024 C C . LEU A 1 384 ? 26.924 10.763 -31.843 1.00 28.30 384 LEU A C 1
ATOM 3026 O O . LEU A 1 384 ? 27.230 10.388 -32.966 1.00 28.30 384 LEU A O 1
ATOM 3030 N N . ASN A 1 385 ? 27.566 10.317 -30.754 1.00 29.08 385 ASN A N 1
ATOM 3031 C CA . ASN A 1 385 ? 28.720 9.406 -30.791 1.00 29.08 385 ASN A CA 1
ATOM 3032 C C . ASN A 1 385 ? 28.375 7.918 -30.567 1.00 29.08 385 ASN A C 1
ATOM 3034 O O . ASN A 1 385 ? 29.279 7.124 -30.344 1.00 29.08 385 ASN A O 1
ATOM 3038 N N . LEU A 1 386 ? 27.097 7.522 -30.606 1.00 31.64 386 LEU A N 1
ATOM 3039 C CA . LEU A 1 386 ? 26.669 6.116 -30.439 1.00 31.64 386 LEU A CA 1
ATOM 3040 C C . LEU A 1 386 ? 26.156 5.468 -31.740 1.00 31.64 386 LEU A C 1
ATOM 3042 O O . LEU A 1 386 ? 25.525 4.417 -31.701 1.00 31.64 386 LEU A O 1
ATOM 3046 N N . LEU A 1 387 ? 26.433 6.089 -32.890 1.00 27.72 387 LEU A N 1
ATOM 3047 C CA . LEU A 1 387 ? 26.178 5.527 -34.224 1.00 27.72 387 LEU A CA 1
ATOM 3048 C C . LEU A 1 387 ? 27.457 5.430 -35.078 1.00 27.72 387 LEU A C 1
ATOM 3050 O O . LEU A 1 387 ? 27.382 5.535 -36.298 1.00 27.72 387 LEU A O 1
ATOM 3054 N N . ASN A 1 388 ? 28.612 5.203 -34.442 1.00 29.92 388 ASN A N 1
ATOM 3055 C CA . ASN A 1 388 ? 29.823 4.705 -35.106 1.00 29.92 388 ASN A CA 1
ATOM 3056 C C . ASN A 1 388 ? 30.380 3.498 -34.360 1.00 29.92 388 ASN A C 1
ATOM 3058 O O . ASN A 1 388 ? 30.518 3.606 -33.120 1.00 29.92 388 ASN A O 1
#

Foldseek 3Di:
DPPPPPVCPQWDKADFQQWIFIAGQQRWAALLALGATDDQQWGFWRTKAKDKQPFHWAWPGKDAPARFKIKTWTWGDFAADPVGTDHTPQKIWIWMWGDDLFIKIKIKIWGQDQFKDKIKIKMQTDGQRAGNVCNVVVPRDRAWDWDWDQDPQKIKIWTDHPPFIKIKIKHKDPFPARWDDDPRIIMGIDIDGNGDMTMIMIWIWIQGPNDTRTHPDDPDDDCDRPLSVQLVVQLVPWDQDDDPDPVVNVVVSVVSSVQSSQWHWADDPNDIFTFGFQDPDRTSFLAQPSRLVVLVVRCNTPNSNLVRSLVVQVVVQACDDDPQQNHDHQATFRTAGRGPCVVVVVHNPNPHRPDDCSSVSSVVSVPDVSNVVVCPPVPPPPPPPPPD

Solvent-accessible surface area (backbone atoms only — not comparable to full-atom values): 20892 Å² total; per-residue (Å²): 129,84,81,80,79,72,89,70,85,57,54,44,68,32,31,36,53,56,27,35,37,32,23,36,55,81,65,33,24,48,67,94,48,87,30,21,36,32,50,55,46,22,28,54,29,23,29,36,46,67,25,49,66,84,38,62,60,40,77,75,48,58,45,69,79,45,55,30,27,36,42,38,33,29,23,41,44,71,35,75,41,94,93,48,70,45,62,54,69,31,33,46,35,39,39,38,40,37,38,36,76,13,35,33,33,42,42,39,42,33,30,71,33,92,53,74,46,64,50,35,45,37,38,38,66,42,64,72,59,43,31,48,67,28,51,73,68,71,57,79,73,93,81,55,53,77,50,76,47,79,55,97,70,29,42,36,38,39,40,41,43,91,93,44,57,42,34,40,37,39,36,69,38,83,48,75,40,76,67,49,75,55,97,70,25,47,32,32,64,44,78,31,49,58,71,32,72,45,41,31,34,38,38,36,27,37,34,48,89,90,41,78,31,52,40,76,73,66,105,82,68,72,92,76,38,71,67,47,47,59,32,50,53,47,61,68,70,29,62,83,76,85,59,96,46,67,65,61,40,50,51,54,53,48,52,44,54,53,52,50,43,31,34,38,85,33,78,56,98,93,42,83,36,37,20,50,34,76,37,84,84,89,36,46,41,62,38,39,47,59,22,49,53,52,15,65,77,34,38,88,40,45,48,55,26,40,54,18,35,54,52,54,41,61,78,53,41,30,80,49,80,36,82,80,26,48,32,34,65,73,37,25,32,33,34,44,55,64,16,58,48,26,74,71,61,77,40,45,26,75,57,16,21,85,44,81,58,30,41,58,50,55,57,52,60,71,65,37,65,72,65,63,68,76,44,93,75,55,90,79,70,79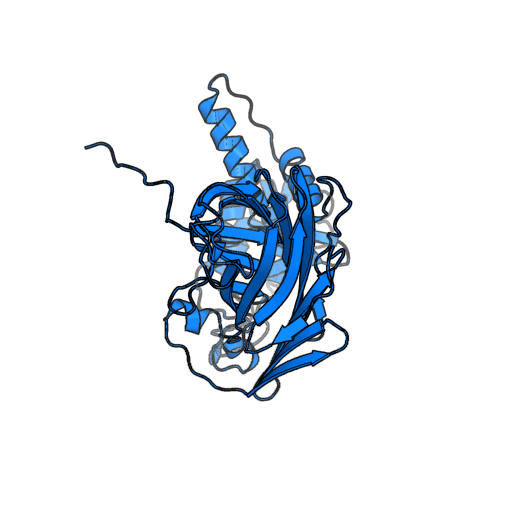,75,78,73,80,84,119

Secondary structure (DSSP, 8-state):
---------SEEEEEETTEEEEEETTS-B-TTTT-EEEETTEEEESEEEEEETTEEPEEEEEEEEETTEEEEEEE--SEEETTEEEPTT-EEEEEEEEEESEEEEEEEEEE-SSS-EEEEEEEEEE----BHHHHHHT-----SEEEEEEETTEEEEEEEETTEEEEEEEEEES-SS-EEEETTEEEEEEEE-TT-EEEEEEEEEEEETTEEE--S--TT--S--HHHHHHHHHHHHSPP---S-HHHHHHHHHHHHHHHHSEEEEEETTEEEEEE--BTTTB-S-BHHHHHHHHHHTTTT-THHHHHHHHHHHHT---S-BTTTTB-TTPPPSB---SHHHHTTSSS-SSB---SHHHHHHHHHHH-HHHHHS-TT-TT--TTSS--

InterPro domains:
  IPR008928 Six-hairpin glycosidase superfamily [SSF48208] (233-362)
  IPR032856 Putative glycogen debranching enzyme, N-terminal [PF14742] (14-202)

Organism: NCBI:txid415709

Sequence (388 aa):
MPTKVTVNSGQIAINDGSTFLVTASDGSIDDNLAQGFFVRDTRLISYYEVSLNRQPLQLLASSPLQHHRALYQFTNRETPTIDGTLPSGCLLVTIRRDIAVGMHEDIDITSHYTQTVELKLMLAIRSDFADIFQVKSQHLLPRGAIATTWKDSILKTEYRNAEFYRGLQITPTCASSTPYYGNGRLMFDIKLEPGQTWHSCVDFTALADGDVLQPQQTCTVSHDTEAARVRDDFVQSATQLQSSNAEIAAYYRQSLIDFGALRIKVEDRGQHFWMPAAGIPWFVAVFGRDAIIASLQTIMVYPEFARGTLIKLAQLQATTVDDWRDAQPGRMLHEIRRGELAQLHEIPHTPYYGTIDTTILFLSDRIDPATARNSNGLENISCLNLLN

Radius of gyration: 23.7 Å; Cα contacts (8 Å, |Δi|>4): 840; chains: 1; bounding box: 59×48×68 Å

Mean predicted aligned error: 7.18 Å

Nearest PDB structures (foldseek):
  7vma-assembly1_A  TM=8.373E-01  e=1.700E-20  Thermococcus gammatolerans EJ3
  3qde-assembly1_A  TM=5.822E-01  e=8.685E-08  Acetivibrio thermocellus
  8ho9-assembly1_B  TM=5.552E-01  e=5.912E-07  Acetivibrio thermocellus
  1v7v-assembly1_A  TM=5.518E-01  e=1.421E-06  Vibrio proteolyticus
  1mmu-assembly1_A  TM=4.438E-01  e=6.938E-03  Lactococcus lactis

pLDDT: mean 88.63, std 16.59, range [27.72, 98.69]